Protein AF-0000000077501041 (afdb_homodimer)

Foldseek 3Di:
DDFPLRLCVVLVQAWAWDWAQDPVGIWIWTWHDDRFWIKIWIDRLPWIWMDIDGPVRVVVQCVVLVHDDSNVVSNQVVVQRVVNQWDWDDDDFWIKIWTDDDSNIRITIIGTDDPVVRVVVSVVVVVVVVVVVVVVVVVVVVVVVVVVVVCVVVVVPVCPVVPPPPPPPPVVCPVDPPDPPDPDPDDDPDPDDDDPPPDDDDDDDPDPDDD/DDFPLRLCVVLVQAWAWDWDQDPVGIWIWTWHDDRFWIKIWIDRLPWIWMDIDGPVRVVVQCVVLVHDDSNVVSNQVVVQRVVNQWDWDDDDFWIKIWTDDDSNIRITIIGTDDPVVRVVVSVVVVVVVVVVVVVVVVVVVVVVVVVVVVCVVPVVPVCPVPPPPPPPPPVVCPVDPPPPPPPDPDDDPPPDDPDDDDDDDDDDDDDDDDD

Nearest PDB structures (foldseek):
  3wtd-assembly1_B  TM=8.202E-01  e=2.779E-07  Homo sapiens
  3wtf-assembly1_B  TM=8.422E-01  e=5.400E-07  Homo sapiens
  8bhy-assembly1_M  TM=8.100E-01  e=9.392E-07  Homo sapiens
  2qm4-assembly1_A  TM=5.496E-01  e=2.904E-05  Homo sapiens
  8ezb-assembly1_I  TM=4.895E-01  e=4.137E-04  Homo sapiens

Secondary structure (DSSP, 8-state):
---HHHHHHHTT-SS-EEEEEETTEEEEEEEEE-SS-EEEEEE-SS-EEEEEE-HHHHHHHHHHTT-S-HHHHHHHHHHHHHTT-EEEEEETTEEEEEESSTTS-EEEEEEEPPHHHHHHHHHHHHHHHHHHHHHHHHHHHHHHHHHHHHHHH-GGGGGGSS-------------------------------------------------/---HHHHHHHTT-SS-EEEEEETTEEEEEEEEE-SS-EEEEEE-SS-EEEEEE-HHHHHHHHHHTT-S-HHHHHHHHHHHHHTT-EEEEEETTEEEEEESSTTS-EEEEEEEPPHHHHHHHHHHHHHHHHHHHHHHHHHHHHHHHHHHHHHHH-GGGGGGGS-------------------------------------------------

Solvent-accessible surface area (backbone atoms only — not comparable to full-atom values): 24973 Å² total; per-residue (Å²): 130,80,48,57,42,53,52,35,52,73,37,66,48,36,79,42,75,46,79,38,81,48,94,79,42,60,31,42,37,36,33,42,57,45,81,69,34,41,33,44,36,38,27,63,48,77,56,34,28,39,33,75,27,41,62,66,55,45,49,52,50,38,54,75,65,70,43,94,41,67,67,58,46,31,47,52,49,40,53,19,54,76,68,62,32,58,46,65,47,72,61,89,60,42,36,37,43,35,32,41,64,86,92,69,48,48,78,43,73,19,32,56,47,52,73,68,53,31,45,49,50,51,26,50,53,42,51,51,34,50,51,46,37,55,51,44,53,53,52,39,52,52,50,52,51,51,51,50,50,53,44,66,76,43,56,81,67,66,53,65,78,57,72,78,75,74,75,78,71,73,71,78,73,75,69,66,87,75,78,85,75,77,80,75,82,79,83,80,80,77,79,81,84,86,81,77,63,83,77,78,86,75,93,75,94,73,71,93,74,91,131,128,82,48,56,41,52,52,34,52,72,38,66,48,36,79,43,74,44,78,38,82,48,94,80,42,60,32,42,38,35,31,43,58,46,82,68,33,42,32,44,36,39,27,63,49,78,56,35,27,38,34,76,28,41,63,68,54,45,50,52,51,37,54,76,66,71,44,93,41,67,66,58,46,32,48,52,50,41,53,18,53,75,68,60,33,59,46,64,46,71,62,88,59,41,37,38,41,34,33,41,65,83,91,69,49,48,77,42,74,21,32,55,48,53,74,67,52,33,44,50,50,50,24,51,52,42,51,50,34,50,50,46,38,55,50,46,53,52,52,39,52,52,52,50,50,51,52,51,52,52,44,68,76,43,56,81,68,68,52,66,77,58,71,77,73,76,72,78,68,71,70,79,72,75,69,67,84,74,75,81,74,78,78,75,82,80,85,78,83,75,84,71,86,78,72,89,72,91,81,81,90,80,92,75,87,87,82,88,77,90,132

Sequence (422 aa):
MSSVSELVGDGRCAQLQQVVDCAAGRFVCFTRCTAAAWSISVTDGVDVWIWQAGQEELDAHRDVAELSSFEAYFSRFRTAFLAGEVSISGTGHRLQCTLGKGSSTLTYDLYEATASERKEDLKHILFRLADKVTELDLKLADSTNRLDTLRQNHPERQVGAKGGAGFDLDMQRNRGPAAKVRRKEGYSILNPESKRVKAPRGVHFDEEDSSMSSVSELVGDGRCAQLQQVVDCAAGRFVCFTRCTAAAWSISVTDGVDVWIWQAGQEELDAHRDVAELSSFEAYFSRFRTAFLAGEVSISGTGHRLQCTLGKGSSTLTYDLYEATASERKEDLKHILFRLADKVTELDLKLADSTNRLDTLRQNHPERQVGAKGGAGFDLDMQRNRGPAAKVRRKEGYSILNPESKRVKAPRGVHFDEEDSS

pLDDT: mean 78.64, std 27.87, range [22.81, 98.88]

Structure (mmCIF, N/CA/C/O backbone):
data_AF-0000000077501041-model_v1
#
loop_
_entity.id
_entity.type
_entity.pdbx_description
1 polymer 'Hypp3648 protein'
#
loop_
_atom_site.group_PDB
_atom_site.id
_atom_site.type_symbol
_atom_site.label_atom_id
_atom_site.label_alt_id
_atom_site.label_comp_id
_atom_site.label_asym_id
_atom_site.label_entity_id
_atom_site.label_seq_id
_atom_site.pdbx_PDB_ins_code
_atom_site.Cartn_x
_atom_site.Cartn_y
_atom_site.Cartn_z
_atom_site.occupancy
_atom_site.B_iso_or_equiv
_atom_site.auth_seq_id
_atom_site.auth_comp_id
_atom_site.auth_asym_id
_atom_site.auth_atom_id
_atom_site.pdbx_PDB_model_num
ATOM 1 N N . MET A 1 1 ? 34.875 5.801 8.008 1 64.19 1 MET A N 1
ATOM 2 C CA . MET A 1 1 ? 34.062 6.055 6.824 1 64.19 1 MET A CA 1
ATOM 3 C C . MET A 1 1 ? 32.625 5.598 7.051 1 64.19 1 MET A C 1
ATOM 5 O O . MET A 1 1 ? 32.375 4.551 7.652 1 64.19 1 MET A O 1
ATOM 9 N N . SER A 1 2 ? 31.781 6.48 6.891 1 82.75 2 SER A N 1
ATOM 10 C CA . SER A 1 2 ? 30.391 6.164 7.188 1 82.75 2 SER A CA 1
ATOM 11 C C . SER A 1 2 ? 29.875 5.016 6.32 1 82.75 2 SER A C 1
ATOM 13 O O . SER A 1 2 ? 30.219 4.926 5.137 1 82.75 2 SER A O 1
ATOM 15 N N . SER A 1 3 ? 29.281 4.039 6.934 1 90.5 3 SER A N 1
ATOM 16 C CA . SER A 1 3 ? 28.703 2.91 6.219 1 90.5 3 SER A CA 1
ATOM 17 C C . SER A 1 3 ? 27.609 3.373 5.262 1 90.5 3 SER A C 1
ATOM 19 O O . SER A 1 3 ? 27.094 4.492 5.383 1 90.5 3 SER A O 1
ATOM 21 N N . VAL A 1 4 ? 27.344 2.561 4.293 1 92.81 4 VAL A N 1
ATOM 22 C CA . VAL A 1 4 ? 26.297 2.869 3.326 1 92.81 4 VAL A CA 1
ATOM 23 C C . VAL A 1 4 ? 24.984 3.16 4.059 1 92.81 4 VAL A C 1
ATOM 25 O O . VAL A 1 4 ? 24.297 4.141 3.754 1 92.81 4 VAL A O 1
ATOM 28 N N . SER A 1 5 ? 24.688 2.328 5.066 1 94.06 5 SER A N 1
ATOM 29 C CA . SER A 1 5 ? 23.438 2.475 5.801 1 94.06 5 SER A CA 1
ATOM 30 C C . SER A 1 5 ? 23.391 3.811 6.539 1 94.06 5 SER A C 1
ATOM 32 O O . SER A 1 5 ? 22.328 4.434 6.625 1 94.06 5 SER A O 1
ATOM 34 N N . GLU A 1 6 ? 24.484 4.227 6.992 1 93.69 6 GLU A N 1
ATOM 35 C CA . GLU A 1 6 ? 24.547 5.504 7.699 1 93.69 6 GLU A CA 1
ATOM 36 C C . GLU A 1 6 ? 24.359 6.672 6.738 1 93.69 6 GLU A C 1
ATOM 38 O O . GLU A 1 6 ? 23.625 7.621 7.043 1 93.69 6 GLU A O 1
ATOM 43 N N . LEU A 1 7 ? 25.047 6.574 5.652 1 94.5 7 LEU A N 1
ATOM 44 C CA . LEU A 1 7 ? 24.938 7.625 4.641 1 94.5 7 LEU A CA 1
ATOM 45 C C . LEU A 1 7 ? 23.5 7.77 4.16 1 94.5 7 LEU A C 1
ATOM 47 O O . LEU A 1 7 ? 22.984 8.883 4.078 1 94.5 7 LEU A O 1
ATOM 51 N N . VAL A 1 8 ? 22.875 6.68 3.857 1 96.5 8 VAL A N 1
ATOM 52 C CA . VAL A 1 8 ? 21.516 6.648 3.34 1 96.5 8 VAL A CA 1
ATOM 53 C C . VAL A 1 8 ? 20.547 7.152 4.406 1 96.5 8 VAL A C 1
ATOM 55 O O . VAL A 1 8 ? 19.594 7.887 4.102 1 96.5 8 VAL A O 1
ATOM 58 N N . GLY A 1 9 ? 20.781 6.664 5.621 1 95.62 9 GLY A N 1
ATOM 59 C CA . GLY A 1 9 ? 19.984 7.117 6.746 1 95.62 9 GLY A CA 1
ATOM 60 C C . GLY A 1 9 ? 20.047 8.617 6.961 1 95.62 9 GLY A C 1
ATOM 61 O O . GLY A 1 9 ? 19.016 9.266 7.156 1 95.62 9 GLY A O 1
ATOM 62 N N . ASP A 1 10 ? 21.219 9.125 6.883 1 94.25 10 ASP A N 1
ATOM 63 C CA . ASP A 1 10 ? 21.422 10.562 7.043 1 94.25 10 ASP A CA 1
ATOM 64 C C . ASP A 1 10 ? 20.703 11.344 5.945 1 94.25 10 ASP A C 1
ATOM 66 O O . ASP A 1 10 ? 20.188 12.438 6.188 1 94.25 10 ASP A O 1
ATOM 70 N N . GLY A 1 11 ? 20.719 10.812 4.801 1 96.25 11 GLY A N 1
ATOM 71 C CA . GLY A 1 11 ? 20.062 11.453 3.674 1 96.25 11 GLY A CA 1
ATOM 72 C C . GLY A 1 11 ? 18.562 11.219 3.645 1 96.25 11 GLY A C 1
ATOM 73 O O . GLY A 1 11 ? 17.859 11.758 2.781 1 96.25 11 GLY A O 1
ATOM 74 N N . ARG A 1 12 ? 17.984 10.336 4.512 1 96.69 12 ARG A N 1
ATOM 75 C CA . ARG A 1 12 ? 16.578 9.992 4.613 1 96.69 12 ARG A CA 1
ATOM 76 C C . ARG A 1 12 ? 16.062 9.406 3.303 1 96.69 12 ARG A C 1
ATOM 78 O O . ARG A 1 12 ? 14.984 9.773 2.828 1 96.69 12 ARG A O 1
ATOM 85 N N . CYS A 1 13 ? 16.859 8.516 2.771 1 98 13 CYS A N 1
ATOM 86 C CA . CYS A 1 13 ? 16.516 7.926 1.481 1 98 13 CYS A CA 1
ATOM 87 C C . CYS A 1 13 ? 16.281 6.426 1.61 1 98 13 CYS A C 1
ATOM 89 O O . CYS A 1 13 ? 16.188 5.719 0.605 1 98 13 CYS A O 1
ATOM 91 N N . ALA A 1 14 ? 16.141 5.996 2.891 1 97.25 14 ALA A N 1
ATOM 92 C CA . ALA A 1 14 ? 16.094 4.559 3.137 1 97.25 14 ALA A CA 1
ATOM 93 C C . ALA A 1 14 ? 14.719 3.984 2.791 1 97.25 14 ALA A C 1
ATOM 95 O O . ALA A 1 14 ? 14.602 2.814 2.414 1 97.25 14 ALA A O 1
ATOM 96 N N . GLN A 1 15 ? 13.703 4.773 2.961 1 97 15 GLN A N 1
ATOM 97 C CA . GLN A 1 15 ? 12.344 4.273 2.799 1 97 15 GLN A CA 1
ATOM 98 C C . GLN A 1 15 ? 11.477 5.277 2.045 1 97 15 GLN A C 1
ATOM 100 O O . GLN A 1 15 ? 10.539 5.852 2.613 1 97 15 GLN A O 1
ATOM 105 N N . LEU A 1 16 ? 11.742 5.414 0.778 1 97.81 16 LEU A N 1
ATOM 106 C CA . LEU A 1 16 ? 10.953 6.281 -0.087 1 97.81 16 LEU A CA 1
ATOM 107 C C . LEU A 1 16 ? 10.117 5.465 -1.069 1 97.81 16 LEU A C 1
ATOM 109 O O . LEU A 1 16 ? 10.531 4.371 -1.474 1 97.81 16 LEU A O 1
ATOM 113 N N . GLN A 1 17 ? 8.961 5.98 -1.43 1 98.06 17 GLN A N 1
ATOM 114 C CA . GLN A 1 17 ? 8.156 5.336 -2.461 1 98.06 17 GLN A CA 1
ATOM 115 C C . GLN A 1 17 ? 7.289 6.348 -3.197 1 98.06 17 GLN A C 1
ATOM 117 O O . GLN A 1 17 ? 6.906 7.375 -2.631 1 98.06 17 GLN A O 1
ATOM 122 N N . GLN A 1 18 ? 7.031 6.066 -4.496 1 97.06 18 GLN A N 1
ATOM 123 C CA . GLN A 1 18 ? 6.188 6.914 -5.332 1 97.06 18 GLN A CA 1
ATOM 124 C C . GLN A 1 18 ? 5.555 6.117 -6.465 1 97.06 18 GLN A C 1
ATOM 126 O O . GLN A 1 18 ? 6.176 5.203 -7.008 1 97.06 18 GLN A O 1
ATOM 131 N N . VAL A 1 19 ? 4.359 6.484 -6.746 1 97.88 19 VAL A N 1
ATOM 132 C CA . VAL A 1 19 ? 3.742 5.961 -7.957 1 97.88 19 VAL A CA 1
ATOM 133 C C . VAL A 1 19 ? 4.18 6.793 -9.164 1 97.88 19 VAL A C 1
ATOM 135 O O . VAL A 1 19 ? 4.211 8.023 -9.094 1 97.88 19 VAL A O 1
ATOM 138 N N . VAL A 1 20 ? 4.562 6.117 -10.148 1 97.44 20 VAL A N 1
ATOM 139 C CA . VAL A 1 20 ? 5.031 6.785 -11.359 1 97.44 20 VAL A CA 1
ATOM 140 C C . VAL A 1 20 ? 4.191 6.34 -12.555 1 97.44 20 VAL A C 1
ATOM 142 O O . VAL A 1 20 ? 4.18 5.156 -12.906 1 97.44 20 VAL A O 1
ATOM 145 N N . ASP A 1 21 ? 3.469 7.227 -13.156 1 95.62 21 ASP A N 1
ATOM 146 C CA . ASP A 1 21 ? 2.754 6.98 -14.406 1 95.62 21 ASP A CA 1
ATOM 147 C C . ASP A 1 21 ? 3.539 7.504 -15.602 1 95.62 21 ASP A C 1
ATOM 149 O O . ASP A 1 21 ? 3.877 8.688 -15.664 1 95.62 21 ASP A O 1
ATOM 153 N N . CYS A 1 22 ? 3.92 6.68 -16.484 1 91.38 22 CYS A N 1
ATOM 154 C CA . CYS A 1 22 ? 4.684 7.082 -17.656 1 91.38 22 CYS A CA 1
ATOM 155 C C . CYS A 1 22 ? 4.215 6.324 -18.891 1 91.38 22 CYS A C 1
ATOM 157 O O . CYS A 1 22 ? 3.205 5.617 -18.844 1 91.38 22 CYS A O 1
ATOM 159 N N . ALA A 1 23 ? 4.848 6.566 -20.016 1 87.06 23 ALA A N 1
ATOM 160 C CA . ALA A 1 23 ? 4.445 5.953 -21.281 1 87.06 23 ALA A CA 1
ATOM 161 C C . ALA A 1 23 ? 4.578 4.434 -21.219 1 87.06 23 ALA A C 1
ATOM 163 O O . ALA A 1 23 ? 3.789 3.711 -21.828 1 87.06 23 ALA A O 1
ATOM 164 N N . ALA A 1 24 ? 5.477 4.02 -20.438 1 86.06 24 ALA A N 1
ATOM 165 C CA . ALA A 1 24 ? 5.762 2.59 -20.328 1 86.06 24 ALA A CA 1
ATOM 166 C C . ALA A 1 24 ? 4.738 1.894 -19.438 1 86.06 24 ALA A C 1
ATOM 168 O O . ALA A 1 24 ? 4.637 0.665 -19.438 1 86.06 24 ALA A O 1
ATOM 169 N N . GLY A 1 25 ? 4.023 2.623 -18.672 1 92.44 25 GLY A N 1
ATOM 170 C CA . GLY A 1 25 ? 3.027 2.057 -17.766 1 92.44 25 GLY A CA 1
ATOM 171 C C . GLY A 1 25 ? 3.045 2.676 -16.391 1 92.44 25 GLY A C 1
ATOM 172 O O . GLY A 1 25 ? 3.562 3.779 -16.203 1 92.44 25 GLY A O 1
ATOM 173 N N . ARG A 1 26 ? 2.379 2.041 -15.555 1 96.81 26 ARG A N 1
ATOM 174 C CA . ARG A 1 26 ? 2.303 2.486 -14.164 1 96.81 26 ARG A CA 1
ATOM 175 C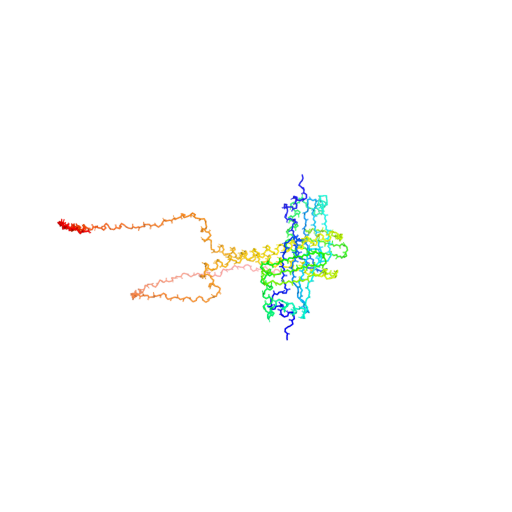 C . ARG A 1 26 ? 3.227 1.661 -13.273 1 96.81 26 ARG A C 1
ATOM 177 O O . ARG A 1 26 ? 3.221 0.43 -13.336 1 96.81 26 ARG A O 1
ATOM 184 N N . PHE A 1 27 ? 4.039 2.414 -12.445 1 98.19 27 PHE A N 1
ATOM 185 C CA . PHE A 1 27 ? 5.039 1.748 -11.617 1 98.19 27 PHE A CA 1
ATOM 186 C C . PHE A 1 27 ? 5.016 2.299 -10.203 1 98.19 27 PHE A C 1
ATOM 188 O O . PHE A 1 27 ? 4.559 3.42 -9.969 1 98.19 27 PHE A O 1
ATOM 195 N N . VAL A 1 28 ? 5.422 1.455 -9.312 1 98.62 28 VAL A N 1
ATOM 196 C CA . VAL A 1 28 ? 5.82 1.933 -7.992 1 98.62 28 VAL A CA 1
ATOM 197 C C . VAL A 1 28 ? 7.34 1.936 -7.879 1 98.62 28 VAL A C 1
ATOM 199 O O . VAL A 1 28 ? 7.988 0.914 -8.117 1 98.62 28 VAL A O 1
ATOM 202 N N . CYS A 1 29 ? 7.871 3.084 -7.637 1 98.81 29 CYS A N 1
ATOM 203 C CA . CYS A 1 29 ? 9.297 3.244 -7.379 1 98.81 29 CYS A CA 1
ATOM 204 C C . CYS A 1 29 ? 9.57 3.389 -5.883 1 98.81 29 CYS A C 1
ATOM 206 O O . CYS A 1 29 ? 8.922 4.195 -5.207 1 98.81 29 CYS A O 1
ATOM 208 N N . PHE A 1 30 ? 10.555 2.529 -5.383 1 98.75 30 PHE A N 1
ATOM 209 C CA . PHE A 1 30 ? 10.773 2.623 -3.943 1 98.75 30 PHE A CA 1
ATOM 210 C C . PHE A 1 30 ? 12.219 2.271 -3.592 1 98.75 30 PHE A C 1
ATOM 212 O O . PHE A 1 30 ? 12.914 1.626 -4.379 1 98.75 30 PHE A O 1
ATOM 219 N N . THR A 1 31 ? 12.703 2.789 -2.443 1 98.75 31 THR A N 1
ATOM 220 C CA . THR A 1 31 ? 14.062 2.529 -1.979 1 98.75 31 THR A CA 1
ATOM 221 C C . THR A 1 31 ? 14.047 1.589 -0.776 1 98.75 31 THR A C 1
ATOM 223 O O . THR A 1 31 ? 13.055 1.507 -0.055 1 98.75 31 THR A O 1
ATOM 226 N N . ARG A 1 32 ? 15.062 0.887 -0.652 1 97.56 32 ARG A N 1
ATOM 227 C CA . ARG A 1 32 ? 15.305 0 0.481 1 97.56 32 ARG A CA 1
ATOM 228 C C . ARG A 1 32 ? 16.766 0.042 0.9 1 97.56 32 ARG A C 1
ATOM 230 O O . ARG A 1 32 ? 17.656 0.143 0.054 1 97.56 32 ARG A O 1
ATOM 237 N N . CYS A 1 33 ? 16.984 0.017 2.17 1 97.12 33 CYS A N 1
ATOM 238 C CA . CYS A 1 33 ? 18.344 0.06 2.68 1 97.12 33 CYS A CA 1
ATOM 239 C C . CYS A 1 33 ? 18.594 -1.056 3.691 1 97.12 33 CYS A C 1
ATOM 241 O O . CYS A 1 33 ? 17.844 -1.18 4.672 1 97.12 33 CYS A O 1
ATOM 243 N N . THR A 1 34 ? 19.5 -1.939 3.318 1 93.25 34 THR A N 1
ATOM 244 C CA . THR A 1 34 ? 19.984 -2.934 4.266 1 93.25 34 THR A CA 1
ATOM 245 C C . THR A 1 34 ? 21.312 -2.49 4.871 1 93.25 34 THR A C 1
ATOM 247 O O . THR A 1 34 ? 21.812 -1.396 4.578 1 93.25 34 THR A O 1
ATOM 250 N N . ALA A 1 35 ? 21.859 -3.268 5.707 1 90.38 35 ALA A N 1
ATOM 251 C CA . ALA A 1 35 ? 23.156 -2.934 6.324 1 90.38 35 ALA A CA 1
ATOM 252 C C . ALA A 1 35 ? 24.25 -2.836 5.273 1 90.38 35 ALA A C 1
ATOM 254 O O . ALA A 1 35 ? 25.188 -2.045 5.418 1 90.38 35 ALA A O 1
ATOM 255 N N . ALA A 1 36 ? 24.078 -3.57 4.18 1 90.31 36 ALA A N 1
ATOM 256 C CA . ALA A 1 36 ? 25.188 -3.709 3.25 1 90.31 36 ALA A CA 1
ATOM 257 C C . ALA A 1 36 ? 24.938 -2.926 1.965 1 90.31 36 ALA A C 1
ATOM 259 O O . ALA A 1 36 ? 25.875 -2.645 1.208 1 90.31 36 ALA A O 1
ATOM 260 N N . ALA A 1 37 ? 23.656 -2.611 1.771 1 95.81 37 ALA A N 1
ATOM 261 C CA . ALA A 1 37 ? 23.406 -2.072 0.437 1 95.81 37 ALA A CA 1
ATOM 262 C C . ALA A 1 37 ? 22.172 -1.183 0.426 1 95.81 37 ALA A C 1
ATOM 264 O O . ALA A 1 37 ? 21.297 -1.309 1.291 1 95.81 37 ALA A O 1
ATOM 265 N N . TRP A 1 38 ? 22.188 -0.231 -0.495 1 97.94 38 TRP A N 1
ATOM 266 C CA . TRP A 1 38 ? 21.031 0.598 -0.84 1 97.94 38 TRP A CA 1
ATOM 267 C C . TRP A 1 38 ? 20.469 0.21 -2.205 1 97.94 38 TRP A C 1
ATOM 269 O O . TRP A 1 38 ? 21.219 -0.105 -3.127 1 97.94 38 TRP A O 1
ATOM 279 N N . SER A 1 39 ? 19.156 0.165 -2.279 1 98.44 39 SER A N 1
ATOM 280 C CA . SER A 1 39 ? 18.594 -0.236 -3.566 1 98.44 39 SER A CA 1
ATOM 281 C C . SER A 1 39 ? 17.422 0.661 -3.965 1 98.44 39 SER A C 1
ATOM 283 O O . SER A 1 39 ? 16.75 1.23 -3.104 1 98.44 39 SER A O 1
ATOM 285 N N . ILE A 1 40 ? 17.312 0.8 -5.25 1 98.69 40 ILE A N 1
ATOM 286 C CA . ILE A 1 40 ? 16.156 1.396 -5.902 1 98.69 40 ILE A CA 1
ATOM 287 C C . ILE A 1 40 ? 15.414 0.331 -6.715 1 98.69 40 ILE A C 1
ATOM 289 O O . ILE A 1 40 ? 16.016 -0.335 -7.562 1 98.69 40 ILE A O 1
ATOM 293 N N . SER A 1 41 ? 14.164 0.221 -6.375 1 98.81 41 SER A N 1
ATOM 294 C CA . SER A 1 41 ? 13.367 -0.787 -7.062 1 98.81 41 SER A CA 1
ATOM 295 C C . SER A 1 41 ? 12.164 -0.158 -7.766 1 98.81 41 SER A C 1
ATOM 297 O O . SER A 1 41 ? 11.594 0.817 -7.277 1 98.81 41 SER A O 1
ATOM 299 N N . VAL A 1 42 ? 11.852 -0.737 -8.898 1 98.62 42 VAL A N 1
ATOM 300 C CA . VAL A 1 42 ? 10.672 -0.365 -9.672 1 98.62 42 VAL A CA 1
ATOM 301 C C . VAL A 1 42 ? 9.844 -1.608 -9.969 1 98.62 42 VAL A C 1
ATOM 303 O O . VAL A 1 42 ? 10.383 -2.643 -10.375 1 98.62 42 VAL A O 1
ATOM 306 N N . THR A 1 43 ? 8.531 -1.501 -9.719 1 98.5 43 THR A N 1
ATOM 307 C CA . THR A 1 43 ? 7.668 -2.646 -9.992 1 98.5 43 THR A CA 1
ATOM 308 C C . THR A 1 43 ? 6.391 -2.207 -10.703 1 98.5 43 THR A C 1
ATOM 310 O O . THR A 1 43 ? 5.836 -1.15 -10.398 1 98.5 43 THR A O 1
ATOM 313 N N . ASP A 1 44 ? 5.977 -3.01 -11.617 1 96.69 44 ASP A N 1
ATOM 314 C CA . ASP A 1 44 ? 4.688 -2.795 -12.266 1 96.69 44 ASP A CA 1
ATOM 315 C C . ASP A 1 44 ? 3.598 -3.646 -11.617 1 96.69 44 ASP A C 1
ATOM 317 O O . ASP A 1 44 ? 2.508 -3.797 -12.164 1 96.69 44 ASP A O 1
ATOM 321 N N . GLY A 1 45 ? 3.934 -4.219 -10.5 1 96.25 45 GLY A N 1
ATOM 322 C CA . GLY A 1 45 ? 3.004 -5.086 -9.797 1 96.25 45 GLY A CA 1
ATOM 323 C C . GLY A 1 45 ? 3.189 -6.555 -10.125 1 96.25 45 GLY A C 1
ATOM 324 O O . GLY A 1 45 ? 2.635 -7.422 -9.445 1 96.25 45 GLY A O 1
ATOM 325 N N . VAL A 1 46 ? 3.957 -6.848 -11.117 1 94.81 46 VAL A N 1
ATOM 326 C CA . VAL A 1 46 ? 4.227 -8.211 -11.547 1 94.81 46 VAL A CA 1
ATOM 327 C C . VAL A 1 46 ? 5.73 -8.484 -11.516 1 94.81 46 VAL A C 1
ATOM 329 O O . VAL A 1 46 ? 6.184 -9.414 -10.844 1 94.81 46 VAL A O 1
ATOM 332 N N . ASP A 1 47 ? 6.445 -7.699 -12.172 1 96.44 47 ASP A N 1
ATOM 333 C CA . ASP A 1 47 ? 7.902 -7.812 -12.211 1 96.44 47 ASP A CA 1
ATOM 334 C C . ASP A 1 47 ? 8.562 -6.703 -11.391 1 96.44 47 ASP A C 1
ATOM 336 O O . ASP A 1 47 ? 7.91 -5.719 -11.039 1 96.44 47 ASP A O 1
ATOM 340 N N . VAL A 1 48 ? 9.828 -6.945 -11.047 1 98.25 48 VAL A N 1
ATOM 341 C CA . VAL A 1 48 ? 10.609 -5.973 -10.289 1 98.25 48 VAL A CA 1
ATOM 342 C C . VAL A 1 48 ? 11.961 -5.754 -10.969 1 98.25 48 VAL A C 1
ATOM 344 O O . VAL A 1 48 ? 12.594 -6.707 -11.422 1 98.25 48 VAL A O 1
ATOM 347 N N . TRP A 1 49 ? 12.312 -4.488 -11.117 1 98.69 49 TRP A N 1
ATOM 348 C CA . TRP A 1 49 ? 13.648 -4.098 -11.555 1 98.69 49 TRP A CA 1
ATOM 349 C C . TRP A 1 49 ? 14.406 -3.398 -10.43 1 98.69 49 TRP A C 1
ATOM 351 O O . TRP A 1 49 ? 13.82 -2.609 -9.68 1 98.69 49 TRP A O 1
ATOM 361 N N . ILE A 1 50 ? 15.734 -3.742 -10.359 1 98.75 50 ILE A N 1
ATOM 362 C CA . ILE A 1 50 ? 16.453 -3.252 -9.18 1 98.75 50 ILE A CA 1
ATOM 363 C C . ILE A 1 50 ? 17.812 -2.689 -9.594 1 98.75 50 ILE A C 1
ATOM 365 O O . ILE A 1 50 ? 18.484 -3.258 -10.453 1 98.75 50 ILE A O 1
ATOM 369 N N . TRP A 1 51 ? 18.141 -1.564 -9.078 1 98.5 51 TRP A N 1
ATOM 370 C CA . TRP A 1 51 ? 19.516 -1.09 -8.953 1 98.5 51 TRP A CA 1
ATOM 371 C C . TRP A 1 51 ? 20 -1.191 -7.516 1 98.5 51 TRP A C 1
ATOM 373 O O . TRP A 1 51 ? 19.359 -0.675 -6.598 1 98.5 51 TRP A O 1
ATOM 383 N N . GLN A 1 52 ? 21.047 -1.945 -7.309 1 97.62 52 GLN A N 1
ATOM 384 C CA . GLN A 1 52 ? 21.578 -2.129 -5.965 1 97.62 52 GLN A CA 1
ATOM 385 C C . GLN A 1 52 ? 23.031 -1.667 -5.875 1 97.62 52 GLN A C 1
ATOM 387 O O . GLN A 1 52 ? 23.828 -1.926 -6.781 1 97.62 52 GLN A O 1
ATOM 392 N N . ALA A 1 53 ? 23.375 -0.98 -4.742 1 97.31 53 ALA A N 1
ATOM 393 C CA . ALA A 1 53 ? 24.703 -0.415 -4.625 1 97.31 53 ALA A CA 1
ATOM 394 C C . ALA A 1 53 ? 25.266 -0.605 -3.217 1 97.31 53 ALA A C 1
ATOM 396 O O . ALA A 1 53 ? 24.625 -0.242 -2.232 1 97.31 53 ALA A O 1
ATOM 397 N N . GLY A 1 54 ? 26.391 -1.244 -3.189 1 96.38 54 GLY A N 1
ATOM 398 C CA . GLY A 1 54 ? 27.234 -1.073 -2.016 1 96.38 54 GLY A CA 1
ATOM 399 C C . GLY A 1 54 ? 28.047 0.203 -2.051 1 96.38 54 GLY A C 1
ATOM 400 O O . GLY A 1 54 ? 27.719 1.139 -2.783 1 96.38 54 GLY A O 1
ATOM 401 N N . GLN A 1 55 ? 29.094 0.287 -1.229 1 94.44 55 GLN A N 1
ATOM 402 C CA . GLN A 1 55 ? 29.891 1.502 -1.109 1 94.44 55 GLN A CA 1
ATOM 403 C C . GLN A 1 55 ? 30.578 1.84 -2.43 1 94.44 55 GLN A C 1
ATOM 405 O O . GLN A 1 55 ? 30.562 2.992 -2.867 1 94.44 55 GLN A O 1
ATOM 410 N N . GLU A 1 56 ? 31.141 0.848 -3.031 1 95.25 56 GLU A N 1
ATOM 411 C CA . GLU A 1 56 ? 31.891 1.071 -4.258 1 95.25 56 GLU A CA 1
ATOM 412 C C . GLU A 1 56 ? 31 1.592 -5.375 1 95.25 56 GLU A C 1
ATOM 414 O O . GLU A 1 56 ? 31.359 2.543 -6.074 1 95.25 56 GLU A O 1
ATOM 419 N N . GLU A 1 57 ? 29.844 0.883 -5.555 1 95.75 57 GLU A N 1
ATOM 420 C CA . GLU A 1 57 ? 28.891 1.288 -6.59 1 95.75 57 GLU A CA 1
ATOM 421 C C . GLU A 1 57 ? 28.359 2.693 -6.324 1 95.75 57 GLU A C 1
ATOM 423 O O . GLU A 1 57 ? 28.141 3.469 -7.262 1 95.75 57 GLU A O 1
ATOM 428 N N . LEU A 1 58 ? 28.172 3.039 -5.117 1 95.94 58 LEU A N 1
ATOM 429 C CA . LEU A 1 58 ? 27.656 4.352 -4.734 1 95.94 58 LEU A CA 1
ATOM 430 C C . LEU A 1 58 ? 28.703 5.438 -5.004 1 95.94 58 LEU A C 1
ATOM 432 O O . LEU A 1 58 ? 28.359 6.508 -5.512 1 95.94 58 LEU A O 1
ATOM 436 N N . ASP A 1 59 ? 29.906 5.125 -4.66 1 96.12 59 ASP A N 1
ATOM 437 C CA . ASP A 1 59 ? 31 6.051 -4.949 1 96.12 59 ASP A CA 1
ATOM 438 C C . ASP A 1 59 ? 31.094 6.336 -6.445 1 96.12 59 ASP A C 1
ATOM 440 O O . ASP A 1 59 ? 31.219 7.492 -6.855 1 96.12 59 ASP A O 1
ATOM 444 N N . ALA A 1 60 ? 31.047 5.281 -7.148 1 96.75 60 ALA A N 1
ATOM 445 C CA . ALA A 1 60 ? 31.156 5.41 -8.602 1 96.75 60 ALA A CA 1
ATOM 446 C C . ALA A 1 60 ? 30.016 6.246 -9.164 1 96.75 60 ALA A C 1
ATOM 448 O O . ALA A 1 60 ? 30.234 7.098 -10.031 1 96.75 60 ALA A O 1
ATOM 449 N N . HIS A 1 61 ? 28.828 5.988 -8.672 1 97.06 61 HIS A N 1
ATOM 450 C CA . HIS A 1 61 ? 27.672 6.723 -9.188 1 97.06 61 HIS A CA 1
ATOM 451 C C . HIS A 1 61 ? 27.75 8.195 -8.789 1 97.06 61 HIS A C 1
ATOM 453 O O . HIS A 1 61 ? 27.406 9.07 -9.594 1 97.06 61 HIS A O 1
ATOM 459 N N . ARG A 1 62 ? 28.125 8.461 -7.598 1 96.38 62 ARG A N 1
ATOM 460 C CA . ARG A 1 62 ? 28.297 9.836 -7.141 1 96.38 62 ARG A CA 1
ATOM 461 C C . ARG A 1 62 ? 29.312 10.57 -8.016 1 96.38 62 ARG A C 1
ATOM 463 O O . ARG A 1 62 ? 29.078 11.727 -8.391 1 96.38 62 ARG A O 1
ATOM 470 N N . ASP A 1 63 ? 30.406 9.891 -8.359 1 96.12 63 ASP A N 1
ATOM 471 C CA . ASP A 1 63 ? 31.453 10.484 -9.188 1 96.12 63 ASP A CA 1
ATOM 472 C C . ASP A 1 63 ? 30.938 10.812 -10.586 1 96.12 63 ASP A C 1
ATOM 474 O O . ASP A 1 63 ? 31.219 11.875 -11.125 1 96.12 63 ASP A O 1
ATOM 478 N N . VAL A 1 64 ? 30.203 9.914 -11.164 1 94.81 64 VAL A N 1
ATOM 479 C CA . VAL A 1 64 ? 29.641 10.109 -12.492 1 94.81 64 VAL A CA 1
ATOM 480 C C . VAL A 1 64 ? 28.688 11.312 -12.484 1 94.81 64 VAL A C 1
ATOM 482 O O . VAL A 1 64 ? 28.625 12.062 -13.461 1 94.81 64 VAL A O 1
ATOM 485 N N . ALA A 1 65 ? 27.969 11.469 -11.391 1 94.25 65 ALA A N 1
ATOM 486 C CA . ALA A 1 65 ? 27.016 12.578 -11.25 1 94.25 65 ALA A CA 1
ATOM 487 C C . ALA A 1 65 ? 27.75 13.875 -10.906 1 94.25 65 ALA A C 1
ATOM 489 O O . ALA A 1 65 ? 27.125 14.93 -10.812 1 94.25 65 ALA A O 1
ATOM 490 N N . GLU A 1 66 ? 29.047 13.852 -10.633 1 94 66 GLU A N 1
ATOM 491 C CA . GLU A 1 66 ? 29.906 15 -10.359 1 94 66 GLU A CA 1
ATOM 492 C C . GLU A 1 66 ? 29.469 15.719 -9.086 1 94 66 GLU A C 1
ATOM 494 O O . GLU A 1 66 ? 29.391 16.953 -9.055 1 94 66 GLU A O 1
ATOM 499 N N . LEU A 1 67 ? 29.141 14.852 -8.109 1 94.69 67 LEU A N 1
ATOM 500 C CA . LEU A 1 67 ? 28.797 15.414 -6.809 1 94.69 67 LEU A CA 1
ATOM 501 C C . LEU A 1 67 ? 29.938 15.18 -5.809 1 94.69 67 LEU A C 1
ATOM 503 O O . LEU A 1 67 ? 30.516 14.094 -5.77 1 94.69 67 LEU A O 1
ATOM 507 N N . SER A 1 68 ? 30.172 16.188 -5.008 1 93.25 68 SER A N 1
ATOM 508 C CA . SER A 1 68 ? 31.375 16.188 -4.18 1 93.25 68 SER A CA 1
ATOM 509 C C . SER A 1 68 ? 31.141 15.445 -2.865 1 93.25 68 SER A C 1
ATOM 511 O O . SER A 1 68 ? 32.094 15.031 -2.197 1 93.25 68 SER A O 1
ATOM 513 N N . SER A 1 69 ? 29.922 15.359 -2.461 1 95.94 69 SER A N 1
ATOM 514 C CA . SER A 1 69 ? 29.625 14.727 -1.178 1 95.94 69 SER A CA 1
ATOM 515 C C . SER A 1 69 ? 28.375 13.859 -1.266 1 95.94 69 SER A C 1
ATOM 517 O O . SER A 1 69 ? 27.531 14.062 -2.145 1 95.94 69 SER A O 1
ATOM 519 N N . PHE A 1 70 ? 28.328 12.961 -0.436 1 95.94 70 PHE A N 1
ATOM 520 C CA . PHE A 1 70 ? 27.125 12.133 -0.361 1 95.94 70 PHE A CA 1
ATOM 521 C C . PHE A 1 70 ? 25.953 12.938 0.167 1 95.94 70 PHE A C 1
ATOM 523 O O . PHE A 1 70 ? 24.797 12.656 -0.178 1 95.94 70 PHE A O 1
ATOM 530 N N . GLU A 1 71 ? 26.219 13.852 0.984 1 96 71 GLU A N 1
ATOM 531 C CA . GLU A 1 71 ? 25.156 14.758 1.436 1 96 71 GLU A CA 1
ATOM 532 C C . GLU A 1 71 ? 24.469 15.438 0.255 1 96 71 GLU A C 1
ATOM 534 O O . GLU A 1 71 ? 23.234 15.469 0.184 1 96 71 GLU A O 1
ATOM 539 N N . ALA A 1 72 ? 25.312 15.922 -0.597 1 95.88 72 ALA A N 1
ATOM 540 C CA . ALA A 1 72 ? 24.766 16.547 -1.799 1 95.88 72 ALA A CA 1
ATOM 541 C C . ALA A 1 72 ? 24.031 15.531 -2.67 1 95.88 72 ALA A C 1
ATOM 543 O O . ALA A 1 72 ? 22.984 15.828 -3.236 1 95.88 72 ALA A O 1
ATOM 544 N N . TYR A 1 73 ? 24.578 14.383 -2.754 1 97.12 73 TYR A N 1
ATOM 545 C CA . TYR A 1 73 ? 24 13.312 -3.562 1 97.12 73 TYR A CA 1
ATOM 546 C C . TYR A 1 73 ? 22.609 12.938 -3.068 1 97.12 73 TYR A C 1
ATOM 548 O O . TYR A 1 73 ? 21.641 12.969 -3.836 1 97.12 73 TYR A O 1
ATOM 556 N N . PHE A 1 74 ? 22.453 12.656 -1.819 1 97.81 74 PHE A N 1
ATOM 557 C CA . PHE A 1 74 ? 21.188 12.188 -1.26 1 97.81 74 PHE A CA 1
ATOM 558 C C . PHE A 1 74 ? 20.188 13.344 -1.122 1 97.81 74 PHE A C 1
ATOM 560 O O . PHE A 1 74 ? 18.984 13.141 -1.234 1 97.81 74 PHE A O 1
ATOM 567 N N . SER A 1 75 ? 20.719 14.516 -0.917 1 96.88 75 SER A N 1
ATOM 568 C CA . SER A 1 75 ? 19.828 15.672 -0.928 1 96.88 75 SER A CA 1
ATOM 569 C C . SER A 1 75 ? 19.172 15.844 -2.291 1 96.88 75 SER A C 1
ATOM 571 O O . SER A 1 75 ? 17.969 16.078 -2.375 1 96.88 75 SER A O 1
ATOM 573 N N . ARG A 1 76 ? 19.969 15.719 -3.309 1 96.75 76 ARG A N 1
ATOM 574 C CA . ARG A 1 76 ? 19.438 15.82 -4.664 1 96.75 76 ARG A CA 1
ATOM 575 C C . ARG A 1 76 ? 18.453 14.688 -4.953 1 96.75 76 ARG A C 1
ATOM 577 O O . ARG A 1 76 ? 17.391 14.914 -5.523 1 96.75 76 ARG A O 1
ATOM 584 N N . PHE A 1 77 ? 18.828 13.539 -4.574 1 97.88 77 PHE A N 1
ATOM 585 C CA . PHE A 1 77 ? 17.984 12.367 -4.762 1 97.88 77 PHE A CA 1
ATOM 586 C C . PHE A 1 77 ? 16.641 12.555 -4.082 1 97.88 77 PHE A C 1
ATOM 588 O O . PHE A 1 77 ? 15.594 12.414 -4.723 1 97.88 77 PHE A O 1
ATOM 595 N N . ARG A 1 78 ? 16.672 12.875 -2.865 1 98.06 78 ARG A N 1
ATOM 596 C CA . ARG A 1 78 ? 15.469 12.977 -2.045 1 98.06 78 ARG A CA 1
ATOM 597 C C . ARG A 1 78 ? 14.555 14.094 -2.547 1 98.06 78 ARG A C 1
ATOM 599 O O . ARG A 1 78 ? 13.344 13.914 -2.643 1 98.06 78 ARG A O 1
ATOM 606 N N . THR A 1 79 ? 15.125 15.195 -2.844 1 96.69 79 THR A N 1
ATOM 607 C CA . THR A 1 79 ? 14.344 16.344 -3.316 1 96.69 79 THR A CA 1
ATOM 608 C C . THR A 1 79 ? 13.625 16 -4.617 1 96.69 79 THR A C 1
ATOM 610 O O . THR A 1 79 ? 12.422 16.234 -4.746 1 96.69 79 THR A O 1
ATOM 613 N N . ALA A 1 80 ? 14.32 15.422 -5.504 1 97.38 80 ALA A N 1
ATOM 614 C CA . ALA A 1 80 ? 13.719 15.047 -6.785 1 97.38 80 ALA A CA 1
ATOM 615 C C . ALA A 1 80 ? 12.656 13.969 -6.598 1 97.38 80 ALA A C 1
ATOM 617 O O . ALA A 1 80 ? 11.586 14.031 -7.203 1 97.38 80 ALA A O 1
ATOM 618 N N . PHE A 1 81 ? 12.961 13.039 -5.746 1 97.69 81 PHE A N 1
ATOM 619 C CA . PHE A 1 81 ? 12.062 11.914 -5.5 1 97.69 81 PHE A CA 1
ATOM 620 C C . PHE A 1 81 ? 10.75 12.398 -4.902 1 97.69 81 PHE A C 1
ATOM 622 O O . PHE A 1 81 ? 9.672 12.039 -5.387 1 97.69 81 PHE A O 1
ATOM 629 N N . LEU A 1 82 ? 10.867 13.227 -3.922 1 95 82 LEU A N 1
ATOM 630 C CA . LEU A 1 82 ? 9.68 13.703 -3.207 1 95 82 LEU A CA 1
ATOM 631 C C . LEU A 1 82 ? 8.891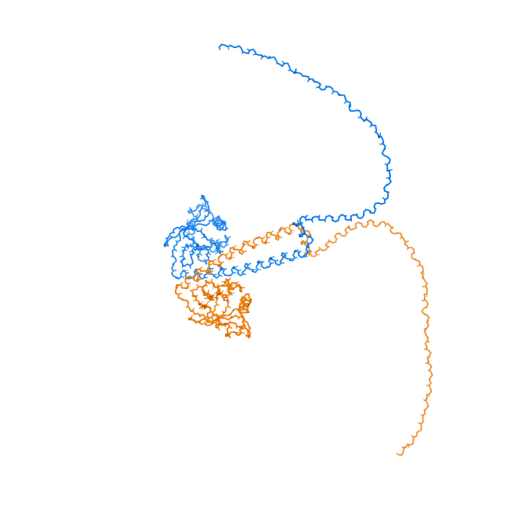 14.688 -4.062 1 95 82 LEU A C 1
ATOM 633 O O . LEU A 1 82 ? 7.676 14.812 -3.9 1 95 82 LEU A O 1
ATOM 637 N N . ALA A 1 83 ? 9.609 15.289 -4.988 1 94.81 83 ALA A N 1
ATOM 638 C CA . ALA A 1 83 ? 8.945 16.25 -5.879 1 94.81 83 ALA A CA 1
ATOM 639 C C . ALA A 1 83 ? 8.219 15.523 -7.004 1 94.81 83 ALA A C 1
ATOM 641 O O . ALA A 1 83 ? 7.512 16.156 -7.801 1 94.81 83 ALA A O 1
ATOM 642 N N . GLY A 1 84 ? 8.406 14.25 -7.066 1 94.75 84 GLY A N 1
ATOM 643 C CA . GLY A 1 84 ? 7.754 13.477 -8.109 1 94.75 84 GLY A CA 1
ATOM 644 C C . GLY A 1 84 ? 8.445 13.586 -9.453 1 94.75 84 GLY A C 1
ATOM 645 O O . GLY A 1 84 ? 7.84 13.32 -10.492 1 94.75 84 GLY A O 1
ATOM 646 N N . GLU A 1 85 ? 9.656 14.062 -9.375 1 96.56 85 GLU A N 1
ATOM 647 C CA . GLU A 1 85 ? 10.445 14.164 -10.602 1 96.56 85 GLU A CA 1
ATOM 648 C C . GLU A 1 85 ? 11.141 12.844 -10.914 1 96.56 85 GLU A C 1
ATOM 650 O O . GLU A 1 85 ? 12.375 12.781 -10.977 1 96.56 85 GLU A O 1
ATOM 655 N N . VAL A 1 86 ? 10.438 11.82 -11.055 1 97.12 86 VAL A N 1
ATOM 656 C CA . VAL A 1 86 ? 10.906 10.469 -11.344 1 97.12 86 VAL A CA 1
ATOM 657 C C . VAL A 1 86 ? 10.375 10.023 -12.711 1 97.12 86 VAL A C 1
ATOM 659 O O . VAL A 1 86 ? 9.18 10.148 -12.992 1 97.12 86 VAL A O 1
ATOM 662 N N . SER A 1 87 ? 11.234 9.57 -13.508 1 96.25 87 SER A N 1
ATOM 663 C CA . SER A 1 87 ? 10.836 9.039 -14.805 1 96.25 87 SER A CA 1
ATOM 664 C C . SER A 1 87 ? 11.422 7.648 -15.039 1 96.25 87 SER A C 1
ATOM 666 O O . SER A 1 87 ? 12.555 7.371 -14.633 1 96.25 87 SER A O 1
ATOM 668 N N . ILE A 1 88 ? 10.641 6.82 -15.656 1 97.31 88 ILE A N 1
ATOM 669 C CA . ILE A 1 88 ? 11.055 5.457 -15.961 1 97.31 88 ILE A CA 1
ATOM 670 C C . ILE A 1 88 ? 10.984 5.223 -17.469 1 97.31 88 ILE A C 1
ATOM 672 O O . ILE A 1 88 ? 9.992 5.582 -18.109 1 97.31 88 ILE A O 1
ATOM 676 N N . SER A 1 89 ? 12.031 4.707 -18.016 1 96.19 89 SER A N 1
ATOM 677 C CA . SER A 1 89 ? 12.086 4.375 -19.438 1 96.19 89 SER A CA 1
ATOM 678 C C . SER A 1 89 ? 12.742 3.018 -19.656 1 96.19 89 SER A C 1
ATOM 680 O O . SER A 1 89 ? 13.398 2.482 -18.766 1 96.19 89 SER A O 1
ATOM 682 N N . GLY A 1 90 ? 12.461 2.461 -20.859 1 93.94 90 GLY A N 1
ATOM 683 C CA . GLY A 1 90 ? 13.023 1.162 -21.188 1 93.94 90 GLY A CA 1
ATOM 684 C C . GLY A 1 90 ? 11.992 0.052 -21.203 1 93.94 90 GLY A C 1
ATOM 685 O O . GLY A 1 90 ? 10.797 0.302 -21 1 93.94 90 GLY A O 1
ATOM 686 N N . THR A 1 91 ? 12.469 -1.197 -21.594 1 87.81 91 THR A N 1
ATOM 687 C CA . THR A 1 91 ? 11.578 -2.35 -21.656 1 87.81 91 THR A CA 1
ATOM 688 C C . THR A 1 91 ? 12.352 -3.645 -21.422 1 87.81 91 THR A C 1
ATOM 690 O O . THR A 1 91 ? 13.578 -3.658 -21.469 1 87.81 91 THR A O 1
ATOM 693 N N . GLY A 1 92 ? 11.57 -4.602 -21.094 1 92.5 92 GLY A N 1
ATOM 694 C CA . GLY A 1 92 ? 12.156 -5.922 -20.969 1 92.5 92 GLY A CA 1
ATOM 695 C C . GLY A 1 92 ? 12.969 -6.082 -19.688 1 92.5 92 GLY A C 1
ATOM 696 O O . GLY A 1 92 ? 12.484 -5.785 -18.594 1 92.5 92 GLY A O 1
ATOM 697 N N . HIS A 1 93 ? 14.211 -6.48 -19.844 1 95.75 93 HIS A N 1
ATOM 698 C CA . HIS A 1 93 ? 15 -6.871 -18.688 1 95.75 93 HIS A CA 1
ATOM 699 C C . HIS A 1 93 ? 15.719 -5.672 -18.078 1 95.75 93 HIS A C 1
ATOM 701 O O . HIS A 1 93 ? 16.234 -5.75 -16.969 1 95.75 93 HIS A O 1
ATOM 707 N N . ARG A 1 94 ? 15.758 -4.57 -18.797 1 96.81 94 ARG A N 1
ATOM 708 C CA . ARG A 1 94 ? 16.469 -3.396 -18.297 1 96.81 94 ARG A CA 1
ATOM 709 C C . ARG A 1 94 ? 15.586 -2.152 -18.359 1 96.81 94 ARG A C 1
ATOM 711 O O . ARG A 1 94 ? 15 -1.857 -19.406 1 96.81 94 ARG A O 1
ATOM 718 N N . LEU A 1 95 ? 15.477 -1.436 -17.188 1 97.5 95 LEU A N 1
ATOM 719 C CA . LEU A 1 95 ? 14.812 -0.14 -17.125 1 97.5 95 LEU A CA 1
ATOM 720 C C . LEU A 1 95 ? 15.773 0.942 -16.641 1 97.5 95 LEU A C 1
ATOM 722 O O . LEU A 1 95 ? 16.766 0.643 -15.984 1 97.5 95 LEU A O 1
ATOM 726 N N . GLN A 1 96 ? 15.492 2.117 -17.078 1 97.56 96 GLN A N 1
ATOM 727 C CA . GLN A 1 96 ? 16.234 3.271 -16.594 1 97.56 96 GLN A CA 1
ATOM 728 C C . GLN A 1 96 ? 15.344 4.184 -15.75 1 97.56 96 GLN A C 1
ATOM 730 O O . GLN A 1 96 ? 14.234 4.523 -16.172 1 97.56 96 GLN A O 1
ATOM 735 N N . CYS A 1 97 ? 15.812 4.465 -14.562 1 97.88 97 CYS A N 1
ATOM 736 C CA . CYS A 1 97 ? 15.133 5.402 -13.672 1 97.88 97 CYS A CA 1
ATOM 737 C C . CYS A 1 97 ? 15.898 6.715 -13.578 1 97.88 97 CYS A C 1
ATOM 739 O O . CYS A 1 97 ? 17.094 6.727 -13.25 1 97.88 97 CYS A O 1
ATOM 741 N N . THR A 1 98 ? 15.219 7.805 -13.883 1 97.38 98 THR A N 1
ATOM 742 C CA . THR A 1 98 ? 15.852 9.117 -13.852 1 97.38 98 THR A CA 1
ATOM 743 C C . THR A 1 98 ? 15.141 10.039 -12.867 1 97.38 98 THR A C 1
ATOM 745 O O . THR A 1 98 ? 13.906 10.125 -12.875 1 97.38 98 THR A O 1
ATOM 748 N N . LEU A 1 99 ? 15.945 10.672 -12.047 1 97.81 99 LEU A N 1
ATOM 749 C CA . LEU A 1 99 ? 15.43 11.617 -11.062 1 97.81 99 LEU A CA 1
ATOM 750 C C . LEU A 1 99 ? 15.891 13.039 -11.367 1 97.81 99 LEU A C 1
ATOM 752 O O . LEU A 1 99 ? 17.078 13.273 -11.586 1 97.81 99 LEU A O 1
ATOM 756 N N . GLY A 1 100 ? 14.914 13.883 -11.32 1 95.81 100 GLY A N 1
ATOM 757 C CA . GLY A 1 100 ? 15.25 15.281 -11.523 1 95.81 100 GLY A CA 1
ATOM 758 C C . GLY A 1 100 ? 14.969 15.773 -12.93 1 95.81 100 GLY A C 1
ATOM 759 O O . GLY A 1 100 ? 14.477 15.008 -13.773 1 95.81 100 GLY A O 1
ATOM 760 N N . LYS A 1 101 ? 15.188 17.016 -13.078 1 90.25 101 LYS A N 1
ATOM 761 C CA . LYS A 1 101 ? 14.969 17.672 -14.359 1 90.25 101 LYS A CA 1
ATOM 762 C C . LYS A 1 101 ? 16.219 18.438 -14.812 1 90.25 101 LYS A C 1
ATOM 764 O O . LYS A 1 101 ? 17.031 18.828 -13.984 1 90.25 101 LYS A O 1
ATOM 769 N N . GLY A 1 102 ? 16.328 18.594 -16.094 1 87.25 102 GLY A N 1
ATOM 770 C CA . GLY A 1 102 ? 17.391 19.422 -16.656 1 87.25 102 GLY A CA 1
ATOM 771 C C . GLY A 1 102 ? 18.75 18.766 -16.609 1 87.25 102 GLY A C 1
ATOM 772 O O . GLY A 1 102 ? 18.891 17.609 -17 1 87.25 102 GLY A O 1
ATOM 773 N N . SER A 1 103 ? 19.781 19.594 -16.156 1 84.69 103 SER A N 1
ATOM 774 C CA . SER A 1 103 ? 21.172 19.156 -16.203 1 84.69 103 SER A CA 1
ATOM 775 C C . SER A 1 103 ? 21.578 18.453 -14.906 1 84.69 103 SER A C 1
ATOM 777 O O . SER A 1 103 ? 22.641 17.828 -14.836 1 84.69 103 SER A O 1
ATOM 779 N N . SER A 1 104 ? 20.781 18.406 -13.953 1 87.88 104 SER A N 1
ATOM 780 C CA . SER A 1 104 ? 21.125 17.844 -12.656 1 87.88 104 SER A CA 1
ATOM 781 C C . SER A 1 104 ? 20.344 16.562 -12.383 1 87.88 104 SER A C 1
ATOM 783 O O . SER A 1 104 ? 19.844 16.359 -11.281 1 87.88 104 SER A O 1
ATOM 785 N N . THR A 1 105 ? 20.406 15.68 -13.406 1 94.69 105 THR A N 1
ATOM 786 C CA . THR A 1 105 ? 19.609 14.461 -13.25 1 94.69 105 THR A CA 1
ATOM 787 C C . THR A 1 105 ? 20.469 13.32 -12.719 1 94.69 105 THR A C 1
ATOM 789 O O . THR A 1 105 ? 21.672 13.289 -12.953 1 94.69 105 THR A O 1
ATOM 792 N N . LEU A 1 106 ? 19.969 12.5 -11.914 1 97.69 106 LEU A N 1
ATOM 793 C CA . LEU A 1 106 ? 20.531 11.211 -11.508 1 97.69 106 LEU A CA 1
ATOM 794 C C . LEU A 1 106 ? 19.859 10.062 -12.258 1 97.69 106 LEU A C 1
ATOM 796 O O . LEU A 1 106 ? 18.641 9.969 -12.289 1 97.69 106 LEU A O 1
ATOM 800 N N . THR A 1 107 ? 20.688 9.188 -12.891 1 97.69 107 THR A N 1
ATOM 801 C CA . THR A 1 107 ? 20.141 8.109 -13.703 1 97.69 107 THR A CA 1
ATOM 802 C C . THR A 1 107 ? 20.625 6.754 -13.211 1 97.69 107 THR A C 1
ATOM 804 O O . THR A 1 107 ? 21.812 6.578 -12.945 1 97.69 107 THR A O 1
ATOM 807 N N . TYR A 1 108 ? 19.719 5.836 -13.094 1 98.25 108 TYR A N 1
ATOM 808 C CA . TYR A 1 108 ? 20 4.492 -12.609 1 98.25 108 TYR A CA 1
ATOM 809 C C . TYR A 1 108 ? 19.562 3.439 -13.617 1 98.25 108 TYR A C 1
ATOM 811 O O . TYR A 1 108 ? 18.438 3.482 -14.117 1 98.25 108 TYR A O 1
ATOM 819 N N . ASP A 1 109 ? 20.469 2.492 -13.906 1 98.06 109 ASP A N 1
ATOM 820 C CA . ASP A 1 109 ? 20.109 1.34 -14.727 1 98.06 109 ASP A CA 1
ATOM 821 C C . ASP A 1 109 ? 19.641 0.174 -13.859 1 98.06 109 ASP A C 1
ATOM 823 O O . ASP A 1 109 ? 20.438 -0.436 -13.141 1 98.06 109 ASP A O 1
ATOM 827 N N . LEU A 1 110 ? 18.328 -0.136 -14.008 1 98.56 110 LEU A N 1
ATOM 828 C CA . LEU A 1 110 ? 17.734 -1.204 -13.211 1 98.56 110 LEU A CA 1
ATOM 829 C C . LEU A 1 110 ? 17.594 -2.48 -14.039 1 98.56 110 LEU A C 1
ATOM 831 O O . LEU A 1 110 ? 17.266 -2.426 -15.219 1 98.56 110 LEU A O 1
ATOM 835 N N . TYR A 1 111 ? 17.781 -3.584 -13.352 1 98.62 111 TYR A N 1
ATOM 836 C CA . TYR A 1 111 ? 17.703 -4.871 -14.039 1 98.62 111 TYR A CA 1
ATOM 837 C C . TYR A 1 111 ? 16.656 -5.77 -13.391 1 98.62 111 TYR A C 1
ATOM 839 O O . TYR A 1 111 ? 16.406 -5.684 -12.188 1 98.62 111 TYR A O 1
ATOM 847 N N . GLU A 1 112 ? 16.125 -6.57 -14.172 1 98.19 112 GLU A N 1
ATOM 848 C CA . GLU A 1 112 ? 15.078 -7.461 -13.695 1 98.19 112 GLU A CA 1
ATOM 849 C C . GLU A 1 112 ? 15.57 -8.32 -12.531 1 98.19 112 GLU A C 1
ATOM 851 O O . GLU A 1 112 ? 16.656 -8.914 -12.602 1 98.19 112 GLU A O 1
ATOM 856 N N . ALA A 1 113 ? 14.758 -8.398 -11.555 1 98.25 113 ALA A N 1
ATOM 857 C CA . ALA A 1 113 ? 15.094 -9.133 -10.336 1 98.25 113 ALA A CA 1
ATOM 858 C C . ALA A 1 113 ? 14.969 -10.641 -10.547 1 98.25 113 ALA A C 1
ATOM 860 O O . ALA A 1 113 ? 14.195 -11.086 -11.3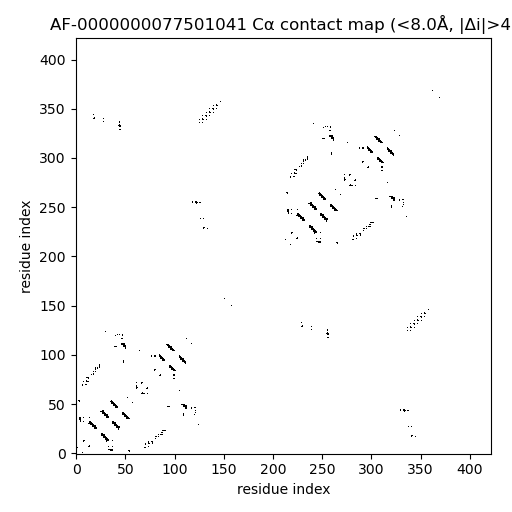98 1 98.25 113 ALA A O 1
ATOM 861 N N . THR A 1 114 ? 15.781 -11.367 -9.773 1 97.56 114 THR A N 1
ATOM 862 C CA . THR A 1 114 ? 15.578 -12.812 -9.695 1 97.56 114 THR A CA 1
ATOM 863 C C . THR A 1 114 ? 14.234 -13.133 -9.047 1 97.56 114 THR A C 1
ATOM 865 O O . THR A 1 114 ? 13.602 -12.266 -8.445 1 97.56 114 THR A O 1
ATOM 868 N N . ALA A 1 115 ? 13.805 -14.391 -9.172 1 95.88 115 ALA A N 1
ATOM 869 C CA . ALA A 1 115 ? 12.531 -14.82 -8.586 1 95.88 115 ALA A CA 1
ATOM 870 C C . ALA A 1 115 ? 12.508 -14.555 -7.082 1 95.88 115 ALA A C 1
ATOM 872 O O . ALA A 1 115 ? 11.5 -14.102 -6.543 1 95.88 115 ALA A O 1
ATOM 873 N N . SER A 1 116 ? 13.609 -14.852 -6.461 1 97.06 116 SER A N 1
ATOM 874 C CA . SER A 1 116 ? 13.695 -14.664 -5.016 1 97.06 116 SER A CA 1
ATOM 875 C C . SER A 1 116 ? 13.656 -13.188 -4.645 1 97.06 116 SER A C 1
ATOM 877 O O . SER A 1 116 ? 12.984 -12.797 -3.688 1 97.06 116 SER A O 1
ATOM 879 N N . GLU A 1 117 ? 14.375 -12.336 -5.371 1 96.62 117 GLU A N 1
ATOM 880 C CA . GLU A 1 117 ? 14.383 -10.891 -5.129 1 96.62 117 GLU A CA 1
ATOM 881 C C . GLU A 1 117 ? 13 -10.289 -5.359 1 96.62 117 GLU A C 1
ATOM 883 O O . GLU A 1 117 ? 12.555 -9.43 -4.594 1 96.62 117 GLU A O 1
ATOM 888 N N . ARG A 1 118 ? 12.453 -10.734 -6.387 1 97.19 118 ARG A N 1
ATOM 889 C CA . ARG A 1 118 ? 11.117 -10.258 -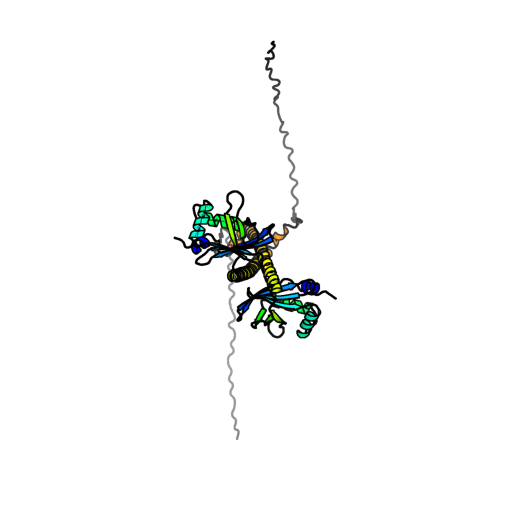6.734 1 97.19 118 ARG A CA 1
ATOM 890 C C . ARG A 1 118 ? 10.125 -10.555 -5.617 1 97.19 118 ARG A C 1
ATOM 892 O O . ARG A 1 118 ? 9.383 -9.672 -5.191 1 97.19 118 ARG A O 1
ATOM 899 N N . LYS A 1 119 ? 10.164 -11.734 -5.168 1 96.5 119 LYS A N 1
ATOM 900 C CA . LYS A 1 119 ? 9.289 -12.141 -4.074 1 96.5 119 LYS A CA 1
ATOM 901 C C . LYS A 1 119 ? 9.531 -11.289 -2.83 1 96.5 119 LYS A C 1
ATOM 903 O O . LYS A 1 119 ? 8.586 -10.805 -2.211 1 96.5 119 LYS A O 1
ATOM 908 N N . GLU A 1 120 ? 10.695 -11.047 -2.512 1 96.75 120 GLU A N 1
ATOM 909 C CA . GLU A 1 120 ? 11.062 -10.289 -1.314 1 96.75 120 GLU A CA 1
ATOM 910 C C . GLU A 1 120 ? 10.68 -8.82 -1.447 1 96.75 120 GLU A C 1
ATOM 912 O O . GLU A 1 120 ? 10.133 -8.227 -0.512 1 96.75 120 GLU A O 1
ATOM 917 N N . ASP A 1 121 ? 10.969 -8.289 -2.568 1 97.44 121 ASP A N 1
ATOM 918 C CA . ASP A 1 121 ? 10.695 -6.871 -2.777 1 97.44 121 ASP A CA 1
ATOM 919 C C . ASP A 1 121 ? 9.195 -6.598 -2.811 1 97.44 121 ASP A C 1
ATOM 921 O O . ASP A 1 121 ? 8.727 -5.602 -2.252 1 97.44 121 ASP A O 1
ATOM 925 N N . LEU A 1 122 ? 8.469 -7.461 -3.492 1 97.94 122 LEU A N 1
ATOM 926 C CA . LEU A 1 122 ? 7.027 -7.273 -3.559 1 97.94 122 LEU A CA 1
ATOM 927 C C . LEU A 1 122 ? 6.395 -7.402 -2.176 1 97.94 122 LEU A C 1
ATOM 929 O O . LEU A 1 122 ? 5.535 -6.605 -1.806 1 97.94 122 LEU A O 1
ATOM 933 N N . LYS A 1 123 ? 6.867 -8.383 -1.448 1 97.62 123 LYS A N 1
ATOM 934 C CA . LYS A 1 123 ? 6.391 -8.539 -0.078 1 97.62 123 LYS A CA 1
ATOM 935 C C . LYS A 1 123 ? 6.727 -7.316 0.768 1 97.62 123 LYS A C 1
ATOM 937 O O . LYS A 1 123 ? 5.867 -6.785 1.476 1 97.62 123 LYS A O 1
ATOM 942 N N . HIS A 1 124 ? 7.918 -6.898 0.648 1 97.56 124 HIS A N 1
ATOM 943 C CA . HIS A 1 124 ? 8.391 -5.7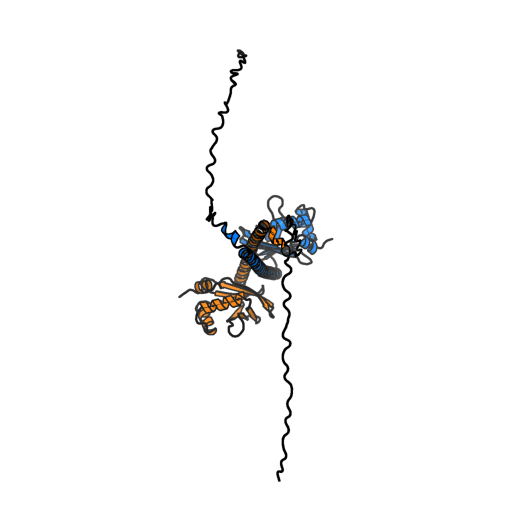62 1.43 1 97.56 124 HIS A CA 1
ATOM 944 C C . HIS A 1 124 ? 7.57 -4.512 1.142 1 97.56 124 HIS A C 1
ATOM 946 O O . HIS A 1 124 ? 7.062 -3.869 2.064 1 97.56 124 HIS A O 1
ATOM 952 N N . ILE A 1 125 ? 7.395 -4.18 -0.145 1 98.56 125 ILE A N 1
ATOM 953 C CA . ILE A 1 125 ? 6.738 -2.924 -0.495 1 98.56 125 ILE A CA 1
ATOM 954 C C . ILE A 1 125 ? 5.25 -3.014 -0.175 1 98.56 125 ILE A C 1
ATOM 956 O O . ILE A 1 125 ? 4.633 -2.027 0.236 1 98.56 125 ILE A O 1
ATOM 960 N N . LEU A 1 126 ? 4.715 -4.168 -0.316 1 98.69 126 LEU A N 1
ATOM 961 C CA . LEU A 1 126 ? 3.303 -4.367 -0.011 1 98.69 126 LEU A CA 1
ATOM 962 C C . LEU A 1 126 ? 3.014 -4.055 1.454 1 98.69 126 LEU A C 1
ATOM 964 O O . LEU A 1 126 ? 2.119 -3.266 1.762 1 98.69 126 LEU A O 1
ATOM 968 N N . PHE A 1 127 ? 3.732 -4.586 2.35 1 98.5 127 PHE A N 1
ATOM 969 C CA . PHE A 1 127 ? 3.467 -4.383 3.77 1 98.5 127 PHE A CA 1
ATOM 970 C C . PHE A 1 127 ? 3.861 -2.977 4.199 1 98.5 127 PHE A C 1
ATOM 972 O O . PHE A 1 127 ? 3.227 -2.389 5.078 1 98.5 127 PHE A O 1
ATOM 979 N N . ARG A 1 128 ? 4.895 -2.494 3.607 1 98.44 128 ARG A N 1
ATOM 980 C CA . ARG A 1 128 ? 5.238 -1.107 3.908 1 98.44 128 ARG A CA 1
ATOM 981 C C . ARG A 1 128 ? 4.09 -0.17 3.561 1 98.44 128 ARG A C 1
ATOM 983 O O . ARG A 1 128 ? 3.734 0.708 4.352 1 98.44 128 ARG A O 1
ATOM 990 N N . LEU A 1 129 ? 3.564 -0.379 2.369 1 98.75 129 LEU A N 1
ATOM 991 C CA . LEU A 1 129 ? 2.451 0.458 1.939 1 98.75 129 LEU A CA 1
ATOM 992 C C . LEU A 1 129 ? 1.236 0.25 2.838 1 98.75 129 LEU A C 1
ATOM 994 O O . LEU A 1 129 ? 0.571 1.215 3.223 1 98.75 129 LEU A O 1
ATOM 998 N N . ALA A 1 130 ? 0.992 -0.971 3.158 1 98.56 130 ALA A N 1
ATOM 999 C CA . ALA A 1 130 ? -0.146 -1.277 4.02 1 98.56 130 ALA A CA 1
ATOM 1000 C C . ALA A 1 130 ? 0.008 -0.617 5.387 1 98.56 130 ALA A C 1
ATOM 1002 O O . ALA A 1 130 ? -0.942 -0.034 5.914 1 98.56 130 ALA A O 1
ATOM 1003 N N . ASP A 1 131 ? 1.163 -0.685 5.934 1 98 131 ASP A N 1
ATOM 1004 C CA . ASP A 1 131 ? 1.441 -0.053 7.219 1 98 131 ASP A CA 1
ATOM 1005 C C . ASP A 1 131 ? 1.318 1.467 7.121 1 98 131 ASP A C 1
ATOM 1007 O O . ASP A 1 131 ? 0.8 2.113 8.039 1 98 131 ASP A O 1
ATOM 1011 N N . LYS A 1 132 ? 1.824 1.93 6.105 1 98.25 132 LYS A N 1
ATOM 1012 C CA . LYS A 1 132 ? 1.77 3.377 5.922 1 98.25 132 LYS A CA 1
ATOM 1013 C C . LYS A 1 132 ? 0.327 3.863 5.812 1 98.25 132 LYS A C 1
ATOM 1015 O O . LYS A 1 132 ? -0.021 4.914 6.355 1 98.25 132 LYS A O 1
ATOM 1020 N N . VAL A 1 133 ? -0.497 3.17 5.094 1 98.31 133 VAL A N 1
ATOM 1021 C CA . VAL A 1 133 ? -1.911 3.516 5.004 1 98.31 133 VAL A CA 1
ATOM 1022 C C . VAL A 1 133 ? -2.525 3.547 6.402 1 98.31 133 VAL A C 1
ATOM 1024 O O . VAL A 1 133 ? -3.234 4.492 6.754 1 98.31 133 VAL A O 1
ATOM 1027 N N . THR A 1 134 ? -2.262 2.525 7.168 1 96.44 134 THR A N 1
ATOM 1028 C CA . THR A 1 134 ? -2.787 2.451 8.523 1 96.44 134 THR A CA 1
ATOM 1029 C C . THR A 1 134 ? -2.328 3.652 9.352 1 96.44 134 THR A C 1
ATOM 1031 O O . THR A 1 134 ? -3.133 4.285 10.039 1 96.44 134 THR A O 1
ATOM 1034 N N . GLU A 1 135 ? -1.093 3.951 9.234 1 97.56 135 GLU A N 1
ATOM 1035 C CA . GLU A 1 135 ? -0.506 5.062 9.977 1 97.56 135 GLU A CA 1
ATOM 1036 C C . GLU A 1 135 ? -1.136 6.391 9.57 1 97.56 135 GLU A C 1
ATOM 1038 O O . GLU A 1 135 ? -1.516 7.191 10.43 1 97.56 135 GLU A O 1
ATOM 1043 N N . LEU A 1 136 ? -1.209 6.59 8.312 1 97.88 136 LEU A N 1
ATOM 1044 C CA . LEU A 1 136 ? -1.721 7.855 7.793 1 97.88 136 LEU A CA 1
ATOM 1045 C C . LEU A 1 136 ? -3.199 8.023 8.125 1 97.88 136 LEU A C 1
ATOM 1047 O O . LEU A 1 136 ? -3.656 9.133 8.406 1 97.88 136 LEU A O 1
ATOM 1051 N N . ASP A 1 137 ? -3.957 6.934 8.078 1 96.25 137 ASP A N 1
ATOM 1052 C CA . ASP A 1 137 ? -5.363 6.973 8.469 1 96.25 137 ASP A CA 1
ATOM 1053 C C . ASP A 1 137 ? -5.52 7.43 9.914 1 96.25 137 ASP A C 1
ATOM 1055 O O . ASP A 1 137 ? -6.383 8.25 10.227 1 96.25 137 ASP A O 1
ATOM 1059 N N . LEU A 1 138 ? -4.703 6.945 10.781 1 95.75 138 LEU A N 1
ATOM 1060 C CA . LEU A 1 138 ? -4.746 7.309 12.195 1 95.75 138 LEU A CA 1
ATOM 1061 C C . LEU A 1 138 ? -4.383 8.773 12.391 1 95.75 138 LEU A C 1
ATOM 1063 O O . LEU A 1 138 ? -5.055 9.492 13.141 1 95.75 138 LEU A O 1
ATOM 1067 N N . LYS A 1 139 ? -3.381 9.203 11.727 1 96.88 139 LYS A N 1
ATOM 1068 C CA . LYS A 1 139 ? -2.945 10.594 11.836 1 96.88 139 LYS A CA 1
ATOM 1069 C C . LYS A 1 139 ? -4.016 11.547 11.32 1 96.88 139 LYS A C 1
ATOM 1071 O O . LYS A 1 139 ? -4.227 12.617 11.891 1 96.88 139 LYS A O 1
ATOM 1076 N N . LEU A 1 140 ? -4.586 11.117 10.234 1 96.62 140 LEU A N 1
ATOM 1077 C CA . LEU A 1 140 ? -5.637 11.953 9.664 1 96.62 140 LEU A CA 1
ATOM 1078 C C . LEU A 1 140 ? -6.828 12.047 10.609 1 96.62 140 LEU A C 1
ATOM 1080 O O . LEU A 1 140 ? -7.41 13.125 10.773 1 96.62 140 LEU A O 1
ATOM 1084 N N . ALA A 1 141 ? -7.207 10.945 11.164 1 95.25 141 ALA A N 1
ATOM 1085 C CA . ALA A 1 141 ? -8.305 10.938 12.133 1 95.25 141 ALA A CA 1
ATOM 1086 C C . ALA A 1 141 ? -8 11.867 13.305 1 95.25 141 ALA A C 1
ATOM 1088 O O . ALA A 1 141 ? -8.867 12.633 13.734 1 95.25 141 ALA A O 1
ATOM 1089 N N . ASP A 1 142 ? -6.84 11.836 13.797 1 95.56 142 ASP A N 1
ATOM 1090 C CA . ASP A 1 142 ? -6.41 12.695 14.891 1 95.56 142 ASP A CA 1
ATOM 1091 C C . ASP A 1 142 ? -6.48 14.164 14.5 1 95.56 142 ASP A C 1
ATOM 1093 O O . ASP A 1 142 ? -6.945 15 15.273 1 95.56 142 ASP A O 1
ATOM 1097 N N . SER A 1 143 ? -5.988 14.422 13.352 1 94.12 143 SER A N 1
ATOM 1098 C CA . SER A 1 143 ? -6 15.789 12.852 1 94.12 143 SER A CA 1
ATOM 1099 C C . SER A 1 143 ? -7.422 16.312 12.68 1 94.12 143 SER A C 1
ATOM 1101 O O . SER A 1 143 ? -7.715 17.453 13.008 1 94.12 143 SER A O 1
ATOM 1103 N N . THR A 1 144 ? -8.242 15.508 12.203 1 93.12 144 THR A N 1
ATOM 1104 C CA . THR A 1 144 ? -9.641 15.875 12.008 1 93.12 144 THR A CA 1
ATOM 1105 C C . THR A 1 144 ? -10.312 16.141 13.352 1 93.12 144 THR A C 1
ATOM 1107 O O . THR A 1 144 ? -11.078 17.094 13.484 1 93.12 144 THR A O 1
ATOM 1110 N N . ASN A 1 145 ? -10.031 15.383 14.289 1 93.81 145 ASN A N 1
ATOM 1111 C CA . ASN A 1 145 ? -10.578 15.578 15.625 1 93.81 145 ASN A CA 1
ATOM 1112 C C . ASN A 1 145 ? -10.102 16.891 16.234 1 93.81 145 ASN A C 1
ATOM 1114 O O . ASN A 1 145 ? -10.875 17.594 16.891 1 93.81 145 ASN A O 1
ATOM 1118 N N . ARG A 1 146 ? -8.953 17.172 16.016 1 91.81 146 ARG A N 1
ATOM 1119 C CA . ARG A 1 146 ? -8.398 18.422 16.516 1 91.81 146 ARG A CA 1
ATOM 1120 C C . ARG A 1 146 ? -9.07 19.625 15.852 1 91.81 146 ARG A C 1
ATOM 1122 O O . ARG A 1 146 ? -9.383 20.609 16.516 1 91.81 146 ARG A O 1
ATOM 1129 N N . LEU A 1 147 ? -9.242 19.484 14.633 1 91.38 147 LEU A N 1
ATOM 1130 C CA . LEU A 1 147 ? -9.898 20.562 13.891 1 91.38 147 LEU A CA 1
ATOM 1131 C C . LEU A 1 147 ? -11.344 20.75 14.359 1 91.38 147 LEU A C 1
ATOM 1133 O O . LEU A 1 147 ? -11.797 21.875 14.539 1 91.38 147 LEU A O 1
ATOM 1137 N N . ASP A 1 148 ? -11.969 19.703 14.539 1 90.81 148 ASP A N 1
ATOM 1138 C CA . ASP A 1 148 ? -13.352 19.75 15.008 1 90.81 148 ASP A CA 1
ATOM 1139 C C . ASP A 1 148 ? -13.438 20.359 16.406 1 90.81 148 ASP A C 1
ATOM 1141 O O . ASP A 1 148 ? -14.344 21.156 16.688 1 90.81 148 ASP A O 1
ATOM 1145 N N . THR A 1 149 ? -12.57 20.016 17.219 1 89.5 149 THR A N 1
ATOM 1146 C CA . THR A 1 149 ? -12.523 20.578 18.562 1 89.5 149 THR A CA 1
ATOM 1147 C C . THR A 1 149 ? -12.273 22.078 18.516 1 89.5 149 THR A C 1
ATOM 1149 O O . THR A 1 149 ? -12.898 22.828 19.266 1 89.5 149 THR A O 1
ATOM 1152 N N . LEU A 1 150 ? -11.461 22.484 17.688 1 85.31 150 LEU A N 1
ATOM 1153 C CA . LEU A 1 150 ? -11.164 23.906 17.547 1 85.31 150 LEU A CA 1
ATOM 1154 C C . LEU A 1 150 ? -12.375 24.672 17 1 85.31 150 LEU A C 1
ATOM 1156 O O . LEU A 1 150 ? -12.656 25.781 17.438 1 85.31 150 LEU A O 1
ATOM 1160 N N . ARG A 1 151 ? -13.094 24.094 16.172 1 84.75 151 ARG A N 1
ATOM 1161 C CA . ARG A 1 151 ? -14.289 24.703 15.594 1 84.75 151 ARG A CA 1
ATOM 1162 C C . ARG A 1 151 ? -15.391 24.828 16.641 1 84.75 151 ARG A C 1
ATOM 1164 O O . ARG A 1 151 ? -16.125 25.828 16.672 1 84.75 151 ARG A O 1
ATOM 1171 N N . GLN A 1 152 ? -15.5 23.844 17.375 1 87.44 152 GLN A N 1
ATOM 1172 C CA . GLN A 1 152 ? -16.531 23.844 18.406 1 87.44 152 GLN A CA 1
ATOM 1173 C C . GLN A 1 152 ? -16.234 24.859 19.5 1 87.44 152 GLN A C 1
ATOM 1175 O O . GLN A 1 152 ? -17.141 25.453 20.078 1 87.44 152 GLN A O 1
ATOM 1180 N N . ASN A 1 153 ? -15.039 24.953 19.781 1 81.75 153 ASN A N 1
ATOM 1181 C CA . ASN A 1 153 ? -14.633 25.875 20.844 1 81.75 153 ASN A CA 1
ATOM 1182 C C . ASN A 1 153 ? -14.602 27.328 20.344 1 81.75 153 ASN A C 1
ATOM 1184 O O . ASN A 1 153 ? -14.523 28.266 21.141 1 81.75 153 ASN A O 1
ATOM 1188 N N . HIS A 1 154 ? -14.695 27.516 19.078 1 71.88 154 HIS A N 1
ATOM 1189 C CA . HIS A 1 154 ? -14.719 28.859 18.516 1 71.88 154 HIS A CA 1
ATOM 1190 C C . HIS A 1 154 ? -15.805 29 17.453 1 71.88 154 HIS A C 1
ATOM 1192 O O . HIS A 1 154 ? -15.508 29.203 16.266 1 71.88 154 HIS A O 1
ATOM 1198 N N . PRO A 1 155 ? -17.062 28.703 17.906 1 63.44 155 PRO A N 1
ATOM 1199 C CA . PRO A 1 155 ? -18.188 28.703 16.969 1 63.44 155 PRO A CA 1
ATOM 1200 C C . PRO A 1 155 ? -18.359 30.031 16.25 1 63.44 155 PRO A C 1
ATOM 1202 O O . PRO A 1 155 ? -18.859 30.078 15.125 1 63.44 155 PRO A O 1
ATOM 1205 N N . GLU A 1 156 ? -18.203 31.141 17.016 1 57.72 156 GLU A N 1
ATOM 1206 C CA . GLU A 1 156 ? -18.516 32.469 16.516 1 57.72 156 GLU A CA 1
ATOM 1207 C C . GLU A 1 156 ? -17.812 32.75 15.195 1 57.72 156 GLU A C 1
ATOM 1209 O O . GLU A 1 156 ? -18.281 33.562 14.391 1 57.72 156 GLU A O 1
ATOM 1214 N N . ARG A 1 157 ? -16.719 32.094 14.883 1 54.16 157 ARG A N 1
ATOM 1215 C CA . ARG A 1 157 ? -15.82 32.531 13.828 1 54.16 157 ARG A CA 1
ATOM 1216 C C . ARG A 1 157 ? -16.078 31.766 12.531 1 54.16 157 ARG A C 1
ATOM 1218 O O . ARG A 1 157 ? -15.508 32.094 11.484 1 54.16 157 ARG A O 1
ATOM 1225 N N . GLN A 1 158 ? -16.906 30.812 12.523 1 52.81 158 GLN A N 1
ATOM 1226 C CA . GLN A 1 158 ? -17.297 30.156 11.281 1 52.81 158 GLN A CA 1
ATOM 1227 C C . GLN A 1 158 ? -18.312 30.984 10.508 1 52.81 158 GLN A C 1
ATOM 1229 O O . GLN A 1 158 ? -18.766 30.578 9.438 1 52.81 158 GLN A O 1
ATOM 1234 N N . VAL A 1 159 ? -18.953 32.031 11.109 1 45.31 159 VAL A N 1
ATOM 1235 C CA . VAL A 1 159 ? -19.938 32.844 10.43 1 45.31 159 VAL A CA 1
ATOM 1236 C C . VAL A 1 159 ? -19.266 33.625 9.297 1 45.31 159 VAL A C 1
ATOM 1238 O O . VAL A 1 159 ? -19.938 34.344 8.562 1 45.31 159 VAL A O 1
ATOM 1241 N N . GLY A 1 160 ? -17.969 33.719 9.242 1 42.34 160 GLY A N 1
ATOM 1242 C CA . GLY A 1 160 ? -17.484 34.656 8.25 1 42.34 160 GLY A CA 1
ATOM 1243 C C . GLY A 1 160 ? -17.672 34.188 6.828 1 42.34 160 GLY A C 1
ATOM 1244 O O . GLY A 1 160 ? -17.406 34.906 5.875 1 42.34 160 GLY A O 1
ATOM 1245 N N . ALA A 1 161 ? -17.609 32.906 6.461 1 42.09 161 ALA A N 1
ATOM 1246 C CA . ALA A 1 161 ? -17.781 32.781 5.016 1 42.09 161 ALA A CA 1
ATOM 1247 C C . ALA A 1 161 ? -19.219 33.062 4.609 1 42.09 161 ALA A C 1
ATOM 1249 O O . ALA A 1 161 ? -19.562 33.031 3.426 1 42.09 161 ALA A O 1
ATOM 1250 N N . LYS A 1 162 ? -20.281 32.719 5.352 1 41.25 162 LYS A N 1
ATOM 1251 C CA . LYS A 1 162 ? -21.516 33.312 4.852 1 41.25 162 LYS A CA 1
ATOM 1252 C C . LYS A 1 162 ? -21.594 34.812 5.152 1 41.25 162 LYS A C 1
ATOM 1254 O O . LYS A 1 162 ? -21.328 35.219 6.277 1 41.25 162 LYS A O 1
ATOM 1259 N N . GLY A 1 163 ? -21.391 35.688 4.09 1 40.66 163 GLY A N 1
ATOM 1260 C CA . GLY A 1 163 ? -21.516 37.156 4 1 40.66 163 GLY A CA 1
ATOM 1261 C C . GLY A 1 163 ? -22.641 37.688 4.859 1 40.66 163 GLY A C 1
ATOM 1262 O O . GLY A 1 163 ? -22.938 38.875 4.805 1 40.66 163 GLY A O 1
ATOM 1263 N N . GLY A 1 164 ? -23.688 36.938 5.117 1 39.41 164 GLY A N 1
ATOM 1264 C CA . GLY A 1 164 ? -24.719 37.906 5.527 1 39.41 164 GLY A CA 1
ATOM 1265 C C . GLY A 1 164 ? -24.453 38.5 6.891 1 39.41 164 GLY A C 1
ATOM 1266 O O . GLY A 1 164 ? -24.469 37.812 7.906 1 39.41 164 GLY A O 1
ATOM 1267 N N . ALA A 1 165 ? -23.422 39.469 7.105 1 37.19 165 ALA A N 1
ATOM 1268 C CA . ALA A 1 165 ? -23.312 40.531 8.102 1 37.19 165 ALA A CA 1
ATOM 1269 C C . ALA A 1 165 ? -24.703 41 8.555 1 37.19 165 ALA A C 1
ATOM 1271 O O . ALA A 1 165 ? -25.344 41.781 7.863 1 37.19 165 ALA A O 1
ATOM 1272 N N . GLY A 1 166 ? -25.672 40.188 8.852 1 36.75 166 GLY A N 1
ATOM 1273 C CA . GLY A 1 166 ? -26.703 40.969 9.508 1 36.75 166 GLY A CA 1
ATOM 1274 C C . GLY A 1 166 ? -26.203 41.688 10.75 1 36.75 166 GLY A C 1
ATOM 1275 O O . GLY A 1 166 ? -25.734 41.062 11.695 1 36.75 166 GLY A O 1
ATOM 1276 N N . PHE A 1 167 ? -25.625 42.969 10.648 1 36.59 167 PHE A N 1
ATOM 1277 C CA . PHE A 1 167 ? -25.594 44.125 11.539 1 36.59 167 PHE A CA 1
ATOM 1278 C C . PHE A 1 167 ? -26.844 44.188 12.391 1 36.59 167 PHE A C 1
ATOM 1280 O O . PHE A 1 167 ? -27.922 44.562 11.898 1 36.59 167 PHE A O 1
ATOM 1287 N N . ASP A 1 168 ? -27.125 43.25 13.125 1 35.06 168 ASP A N 1
ATOM 1288 C CA . ASP A 1 168 ? -28.141 43.688 14.078 1 35.06 168 ASP A CA 1
ATOM 1289 C C . ASP A 1 168 ? -27.641 44.844 14.922 1 35.06 168 ASP A C 1
ATOM 1291 O O . ASP A 1 168 ? -26.766 44.688 15.773 1 35.06 168 ASP A O 1
ATOM 1295 N N . LEU A 1 169 ? -27.422 46.094 14.375 1 35.09 169 LEU A N 1
ATOM 1296 C CA . LEU A 1 169 ? -27.438 47.469 14.859 1 35.09 169 LEU A CA 1
ATOM 1297 C C . LEU A 1 169 ? -28.547 47.688 15.883 1 35.09 169 LEU A C 1
ATOM 1299 O O . LEU A 1 169 ? -29.594 48.219 15.562 1 35.09 169 LEU A O 1
ATOM 1303 N N . ASP A 1 170 ? -28.984 46.75 16.578 1 35.44 170 ASP A N 1
ATOM 1304 C CA . ASP A 1 170 ? -29.938 47.344 17.5 1 35.44 170 ASP A CA 1
ATOM 1305 C C . ASP A 1 170 ? -29.234 48.219 18.531 1 35.44 170 ASP A C 1
ATOM 1307 O O . ASP A 1 170 ? -28.703 47.719 19.516 1 35.44 170 ASP A O 1
ATOM 1311 N N . MET A 1 171 ? -28.188 49.125 18.172 1 33.94 171 MET A N 1
ATOM 1312 C CA . MET A 1 171 ? -27.828 50.281 19 1 33.94 171 MET A CA 1
ATOM 1313 C C . MET A 1 171 ? -29.094 50.938 19.531 1 33.94 171 MET A C 1
ATOM 1315 O O . MET A 1 171 ? -29.922 51.438 18.766 1 33.94 171 MET A O 1
ATOM 1319 N N . GLN A 1 172 ? -29.641 50.406 20.516 1 33.28 172 GLN A N 1
ATOM 1320 C CA . GLN A 1 172 ? -30.641 51.094 21.328 1 33.28 172 GLN A CA 1
ATOM 1321 C C . GLN A 1 172 ? -30.234 52.531 21.578 1 33.28 172 GLN A C 1
ATOM 1323 O O . GLN A 1 172 ? -29.234 52.812 22.234 1 33.28 172 GLN A O 1
ATOM 1328 N N . ARG A 1 173 ? -30.438 53.469 20.516 1 35.12 173 ARG A N 1
ATOM 1329 C CA . ARG A 1 173 ? -30.516 54.938 20.531 1 35.12 173 ARG A CA 1
ATOM 1330 C C . ARG A 1 173 ? -31.297 55.438 21.75 1 35.12 173 ARG A C 1
ATOM 1332 O O . ARG A 1 173 ? -32.531 55.344 21.766 1 35.12 173 ARG A O 1
ATOM 1339 N N . ASN A 1 174 ? -31.031 54.969 22.938 1 37.09 174 ASN A N 1
ATOM 1340 C CA . ASN A 1 174 ? -31.656 55.812 23.922 1 37.09 174 ASN A CA 1
ATOM 1341 C C . ASN A 1 174 ? -31.172 57.281 23.797 1 37.09 174 ASN A C 1
ATOM 1343 O O . ASN A 1 174 ? -30.141 57.625 24.359 1 37.09 174 ASN A O 1
ATOM 1347 N N . ARG A 1 175 ? -31.016 57.844 22.5 1 33.5 175 ARG A N 1
ATOM 1348 C CA . ARG A 1 175 ? -30.688 59.25 22.266 1 33.5 175 ARG A CA 1
ATOM 1349 C C . ARG A 1 175 ? -31.594 60.188 23.062 1 33.5 175 ARG A C 1
ATOM 1351 O O . ARG A 1 175 ? -32.812 60.156 22.906 1 33.5 175 ARG A O 1
ATOM 1358 N N . GLY A 1 176 ? -31.297 60.406 24.312 1 36.28 176 GLY A N 1
ATOM 1359 C CA . GLY A 1 176 ? -31.906 61.594 24.922 1 36.28 176 GLY A CA 1
ATOM 1360 C C . GLY A 1 176 ? -31.953 62.781 24 1 36.28 176 GLY A C 1
ATOM 1361 O O . GLY A 1 176 ? -31.297 62.781 22.953 1 36.28 176 GLY A O 1
ATOM 1362 N N . PRO A 1 177 ? -32.906 63.75 23.984 1 37 177 PRO A N 1
ATOM 1363 C CA . PRO A 1 177 ? -33.125 64.875 23.109 1 37 177 PRO A CA 1
ATOM 1364 C C . PRO A 1 177 ? -31.891 65.75 22.922 1 37 177 PRO A C 1
ATOM 1366 O O . PRO A 1 177 ? -31.266 66.125 23.906 1 37 177 PRO A O 1
ATOM 1369 N N . ALA A 1 178 ? -30.953 65.438 21.969 1 34.75 178 ALA A N 1
ATOM 1370 C CA . ALA A 1 178 ? -29.781 66.312 21.703 1 34.75 178 ALA A CA 1
ATOM 1371 C C . ALA A 1 178 ? -30.172 67.75 21.516 1 34.75 178 ALA A C 1
ATOM 1373 O O . ALA A 1 178 ? -31.172 68.062 20.844 1 34.75 178 ALA A O 1
ATOM 1374 N N . ALA A 1 179 ? -29.766 68.562 22.375 1 36.12 179 ALA A N 1
ATOM 1375 C CA . ALA A 1 179 ? -29.969 70 22.375 1 36.12 179 ALA A CA 1
ATOM 1376 C C . ALA A 1 179 ? -29.547 70.625 21.047 1 36.12 179 ALA A C 1
ATOM 1378 O O . ALA A 1 179 ? -28.609 70.125 20.406 1 36.12 179 ALA A O 1
ATOM 1379 N N . LYS A 1 180 ? -30.406 71.438 20.328 1 33.12 180 LYS A N 1
ATOM 1380 C CA . LYS A 1 180 ? -30.375 72.25 19.141 1 33.12 180 LYS A CA 1
ATOM 1381 C C . LYS A 1 180 ? -29.156 73.188 19.156 1 33.12 180 LYS A C 1
ATOM 1383 O O . LYS A 1 180 ? -29.125 74.188 19.906 1 33.12 180 LYS A O 1
ATOM 1388 N N . VAL A 1 181 ? -27.891 72.625 19.047 1 34 181 VAL A N 1
ATOM 1389 C CA . VAL A 1 181 ? -26.828 73.625 19.062 1 34 181 VAL A CA 1
ATOM 1390 C C . VAL A 1 181 ? -26.984 74.562 17.875 1 34 181 VAL A C 1
ATOM 1392 O O . VAL A 1 181 ? -27.109 74.125 16.734 1 34 181 VAL A O 1
ATOM 1395 N N . ARG A 1 182 ? -27.266 75.812 18.031 1 35.5 182 ARG A N 1
ATOM 1396 C CA . ARG A 1 182 ? -27.375 76.938 17.141 1 35.5 182 ARG A CA 1
ATOM 1397 C C . ARG A 1 182 ? -26.094 77.188 16.359 1 35.5 182 ARG A C 1
ATOM 1399 O O . ARG A 1 182 ? -25.016 77.312 16.953 1 35.5 182 ARG A O 1
ATOM 1406 N N . ARG A 1 183 ? -26.047 76.75 15.07 1 36.72 183 ARG A N 1
ATOM 1407 C CA . ARG A 1 183 ? -25 76.938 14.062 1 36.72 183 ARG A CA 1
ATOM 1408 C C . ARG A 1 183 ? -24.594 78.375 13.953 1 36.72 183 ARG A C 1
ATOM 1410 O O . ARG A 1 183 ? -25.438 79.25 13.672 1 36.72 183 ARG A O 1
ATOM 1417 N N . LYS A 1 184 ? -23.547 78.75 14.664 1 30.64 184 LYS A N 1
ATOM 1418 C CA . LYS A 1 184 ? -23.109 80.125 14.453 1 30.64 184 LYS A CA 1
ATOM 1419 C C . LYS A 1 184 ? -22.609 80.375 13.023 1 30.64 184 LYS A C 1
ATOM 1421 O O . LYS A 1 184 ? -22.016 79.438 12.43 1 30.64 184 LYS A O 1
ATOM 1426 N N . GLU A 1 185 ? -22.984 81.312 12.234 1 31.47 185 GLU A N 1
ATOM 1427 C CA . GLU A 1 185 ? -22.859 81.875 10.891 1 31.47 185 GLU A CA 1
ATOM 1428 C C . GLU A 1 185 ? -21.422 82.25 10.57 1 31.47 185 GLU A C 1
ATOM 1430 O O . GLU A 1 185 ? -21.141 83.188 9.805 1 31.47 185 GLU A O 1
ATOM 1435 N N . GLY A 1 186 ? -20.359 81.438 11.086 1 25.8 186 GLY A N 1
ATOM 1436 C CA . GLY A 1 186 ? -19.156 82.25 10.984 1 25.8 186 GLY A CA 1
ATOM 1437 C C . GLY A 1 186 ? -18.812 82.625 9.555 1 25.8 186 GLY A C 1
ATOM 1438 O O . GLY A 1 186 ? -19.359 82.062 8.609 1 25.8 186 GLY A O 1
ATOM 1439 N N . TYR A 1 187 ? -17.734 83.625 9.305 1 30.05 187 TYR A N 1
ATOM 1440 C CA . TYR A 1 187 ? -17.203 84.625 8.406 1 30.05 187 TYR A CA 1
ATOM 1441 C C . TYR A 1 187 ? -16.484 83.938 7.223 1 30.05 187 TYR A C 1
ATOM 1443 O O . TYR A 1 187 ? -16.016 82.812 7.324 1 30.05 187 TYR A O 1
ATOM 1451 N N . SER A 1 188 ? -16.656 84.5 6.012 1 26.69 188 SER A N 1
ATOM 1452 C CA . SER A 1 188 ? -16.484 84.375 4.57 1 26.69 188 SER A CA 1
ATOM 1453 C C . SER A 1 188 ? -15 84.438 4.188 1 26.69 188 SER A C 1
ATOM 1455 O O . SER A 1 188 ? -14.352 85.438 4.379 1 26.69 188 SER A O 1
ATOM 1457 N N . ILE A 1 189 ? -14.18 83.438 4.66 1 29.73 189 ILE A N 1
ATOM 1458 C CA . ILE A 1 189 ? -12.758 83.688 4.453 1 29.73 189 ILE A CA 1
ATOM 1459 C C . ILE A 1 189 ? -12.477 83.875 2.965 1 29.73 189 ILE A C 1
ATOM 1461 O O . ILE A 1 189 ? -12.758 83 2.15 1 29.73 189 ILE A O 1
ATOM 1465 N N . LEU A 1 190 ? -12.328 85.062 2.455 1 28.42 190 LEU A N 1
ATOM 1466 C CA . LEU A 1 190 ? -12.094 85.625 1.132 1 28.42 190 LEU A CA 1
ATOM 1467 C C . LEU A 1 190 ? -10.844 85.062 0.494 1 28.42 190 LEU A C 1
ATOM 1469 O O . LEU A 1 190 ? -9.828 84.875 1.167 1 28.42 190 LEU A O 1
ATOM 1473 N N . ASN A 1 191 ? -10.922 84.062 -0.373 1 28.3 191 ASN A N 1
ATOM 1474 C CA . ASN A 1 191 ? -9.992 83.375 -1.249 1 28.3 191 ASN A CA 1
ATOM 1475 C C . ASN A 1 191 ? -9.156 84.312 -2.082 1 28.3 191 ASN A C 1
ATOM 1477 O O . ASN A 1 191 ? -9.68 85 -2.994 1 28.3 191 ASN A O 1
ATOM 1481 N N . PRO A 1 192 ? -8.305 85.125 -1.467 1 24.77 192 PRO A N 1
ATOM 1482 C CA . PRO A 1 192 ? -7.723 86.188 -2.283 1 24.77 192 PRO A CA 1
ATOM 1483 C C . PRO A 1 192 ? -7.188 85.688 -3.623 1 24.77 192 PRO A C 1
ATOM 1485 O O . PRO A 1 192 ? -7.102 84.5 -3.838 1 24.77 192 PRO A O 1
ATOM 1488 N N . GLU A 1 193 ? -5.949 86.375 -4.078 1 22.81 193 GLU A N 1
ATOM 1489 C CA . GLU A 1 193 ? -5.508 87.188 -5.234 1 22.81 193 GLU A CA 1
ATOM 1490 C C . GLU A 1 193 ? -4.871 86.25 -6.289 1 22.81 193 GLU A C 1
ATOM 1492 O O . GLU A 1 193 ? -5.254 86.312 -7.461 1 22.81 193 GLU A O 1
ATOM 1497 N N . SER A 1 194 ? -3.408 86.062 -6.316 1 26.66 194 SER A N 1
ATOM 1498 C CA . SER A 1 194 ? -2.529 86.688 -7.266 1 26.66 194 SER A CA 1
ATOM 1499 C C . SER A 1 194 ? -2.27 85.875 -8.492 1 26.66 194 SER A C 1
ATOM 1501 O O . SER A 1 194 ? -2.299 84.625 -8.414 1 26.66 194 SER A O 1
ATOM 1503 N N . LYS A 1 195 ? -2.111 86.5 -9.781 1 29.97 195 LYS A N 1
ATOM 1504 C CA . LYS A 1 195 ? -2.127 86.375 -11.234 1 29.97 195 LYS A CA 1
ATOM 1505 C C . LYS A 1 195 ? -0.925 85.562 -11.719 1 29.97 195 LYS A C 1
ATOM 1507 O O . LYS A 1 195 ? 0.218 86 -11.594 1 29.97 195 LYS A O 1
ATOM 1512 N N . ARG A 1 196 ? -0.931 84.25 -11.641 1 30.36 196 ARG A N 1
ATOM 1513 C CA . ARG A 1 196 ? 0.179 83.5 -12.141 1 30.36 196 ARG A CA 1
ATOM 1514 C C . ARG A 1 196 ? 0.375 83.688 -13.641 1 30.36 196 ARG A C 1
ATOM 1516 O O . ARG A 1 196 ? 1.003 82.875 -14.312 1 30.36 196 ARG A O 1
ATOM 1523 N N . VAL A 1 197 ? 0.03 84.938 -14.148 1 30 197 VAL A N 1
ATOM 1524 C CA . VAL A 1 197 ? -0.074 84.812 -15.594 1 30 197 VAL A CA 1
ATOM 1525 C C . VAL A 1 197 ? 1.297 84.438 -16.188 1 30 197 VAL A C 1
ATOM 1527 O O . VAL A 1 197 ? 1.409 84.125 -17.375 1 30 197 VAL A O 1
ATOM 1530 N N . LYS A 1 198 ? 2.475 84.375 -15.602 1 30.44 198 LYS A N 1
ATOM 1531 C CA . LYS A 1 198 ? 3.48 84.875 -16.531 1 30.44 198 LYS A CA 1
ATOM 1532 C C . LYS A 1 198 ? 3.6 83.938 -17.75 1 30.44 198 LYS A C 1
ATOM 1534 O O . LYS A 1 198 ? 3.799 82.75 -17.609 1 30.44 198 LYS A O 1
ATOM 1539 N N . ALA A 1 199 ? 3.098 84.375 -18.953 1 31.08 199 ALA A N 1
ATOM 1540 C CA . ALA A 1 199 ? 2.969 83.812 -20.297 1 31.08 199 ALA A CA 1
ATOM 1541 C C . ALA A 1 199 ? 4.297 83.25 -20.797 1 31.08 199 ALA A C 1
ATOM 1543 O O . ALA A 1 199 ? 5.352 83.562 -20.219 1 31.08 199 ALA A O 1
ATOM 1544 N N . PRO A 1 200 ? 4.496 83.562 -22.141 1 32.78 200 PRO A N 1
ATOM 1545 C CA . PRO A 1 200 ? 4.883 82.875 -23.375 1 32.78 200 PRO A CA 1
ATOM 1546 C C . PRO A 1 200 ? 6.395 82.875 -23.609 1 32.78 200 PRO A C 1
ATOM 1548 O O . PRO A 1 200 ? 7.012 83.938 -23.656 1 32.78 200 PRO A O 1
ATOM 1551 N N . ARG A 1 201 ? 7.246 82.312 -22.875 1 26.03 201 ARG A N 1
ATOM 1552 C CA . ARG A 1 201 ? 8.656 82.5 -23.141 1 26.03 201 ARG A CA 1
ATOM 1553 C C . ARG A 1 201 ? 8.953 82.375 -24.641 1 26.03 201 ARG A C 1
ATOM 1555 O O . ARG A 1 201 ? 8.352 81.562 -25.312 1 26.03 201 ARG A O 1
ATOM 1562 N N . GLY A 1 202 ? 9.789 83.312 -25.469 1 25.59 202 GLY A N 1
ATOM 1563 C CA . GLY A 1 202 ? 10.297 83.938 -26.672 1 25.59 202 GLY A CA 1
ATOM 1564 C C . GLY A 1 202 ? 11.195 83 -27.5 1 25.59 202 GLY A C 1
ATOM 1565 O O . GLY A 1 202 ? 11.547 83.312 -28.625 1 25.59 202 GLY A O 1
ATOM 1566 N N . VAL A 1 203 ? 11.773 81.812 -27.078 1 33.44 203 VAL A N 1
ATOM 1567 C CA . VAL A 1 203 ? 13.141 81.812 -27.594 1 33.44 203 VAL A CA 1
ATOM 1568 C C . VAL A 1 203 ? 13.133 81.625 -29.109 1 33.44 203 VAL A C 1
ATOM 1570 O O . VAL A 1 203 ? 12.281 80.938 -29.656 1 33.44 203 VAL A O 1
ATOM 1573 N N . HIS A 1 204 ? 14.008 82.25 -30.031 1 29.38 204 HIS A N 1
ATOM 1574 C CA . HIS A 1 204 ? 14.43 82.75 -31.328 1 29.38 204 HIS A CA 1
ATOM 1575 C C . HIS A 1 204 ? 14.812 81.625 -32.281 1 29.38 204 HIS A C 1
ATOM 1577 O O . HIS A 1 204 ? 14.375 81.625 -33.438 1 29.38 204 HIS A O 1
ATOM 1583 N N . PHE A 1 205 ? 16.047 80.875 -32.406 1 30.58 205 PHE A N 1
ATOM 1584 C CA . PHE A 1 205 ? 16.953 81 -33.562 1 30.58 205 PHE A CA 1
ATOM 1585 C C . PHE A 1 205 ? 16.641 80 -34.625 1 30.58 205 PHE A C 1
ATOM 1587 O O . PHE A 1 205 ? 16.703 78.812 -34.375 1 30.58 205 PHE A O 1
ATOM 1594 N N . ASP A 1 206 ? 15.789 80.25 -35.688 1 27.78 206 ASP A N 1
ATOM 1595 C CA . ASP A 1 206 ? 15.305 79.5 -36.875 1 27.78 206 ASP A CA 1
ATOM 1596 C C . ASP A 1 206 ? 16.453 79.062 -37.781 1 27.78 206 ASP A C 1
ATOM 1598 O O . ASP A 1 206 ? 16.312 78.125 -38.562 1 27.78 206 ASP A O 1
ATOM 1602 N N . GLU A 1 207 ? 17.656 79.75 -38.031 1 31 207 GLU A N 1
ATOM 1603 C CA . GLU A 1 207 ? 17.844 79.938 -39.469 1 31 207 GLU A CA 1
ATOM 1604 C C . GLU A 1 207 ? 18.297 78.688 -40.156 1 31 207 GLU A C 1
ATOM 1606 O O . GLU A 1 207 ? 18.312 78.562 -41.375 1 31 207 GLU A O 1
ATOM 1611 N N . GLU A 1 208 ? 18.734 77.5 -39.625 1 34.66 208 GLU A N 1
ATOM 1612 C CA . GLU A 1 208 ? 19.797 77 -40.5 1 34.66 208 GLU A CA 1
ATOM 1613 C C . GLU A 1 208 ? 19.25 76.625 -41.875 1 34.66 208 GLU A C 1
ATOM 1615 O O . GLU A 1 208 ? 18.281 75.875 -41.969 1 34.66 208 GLU A O 1
ATOM 1620 N N . ASP A 1 209 ? 19.469 77.375 -43.188 1 29.69 209 ASP A N 1
ATOM 1621 C CA . ASP A 1 209 ? 19.25 77.5 -44.625 1 29.69 209 ASP A CA 1
ATOM 1622 C C . ASP A 1 209 ? 19.703 76.188 -45.375 1 29.69 209 ASP A C 1
ATOM 1624 O O . ASP A 1 209 ? 19.078 75.812 -46.344 1 29.69 209 ASP A O 1
ATOM 1628 N N . SER A 1 210 ? 21.078 75.875 -45.469 1 28.8 210 SER A N 1
ATOM 1629 C CA . SER A 1 210 ? 21.719 75.688 -46.781 1 28.8 210 SER A CA 1
ATOM 1630 C C . SER A 1 210 ? 21.047 74.625 -47.594 1 28.8 210 SER A C 1
ATOM 1632 O O . SER A 1 210 ? 20.297 73.812 -47.062 1 28.8 210 SER A O 1
ATOM 1634 N N . SER A 1 211 ? 22.031 74.25 -48.688 1 27.62 211 SER A N 1
ATOM 1635 C CA . SER A 1 211 ? 22.688 73.688 -49.875 1 27.62 211 SER A CA 1
ATOM 1636 C C . SER A 1 211 ? 22.844 72.188 -49.812 1 27.62 211 SER A C 1
ATOM 1638 O O . SER A 1 211 ? 23.047 71.625 -48.719 1 27.62 211 SER A O 1
ATOM 1640 N N . MET B 1 1 ? -33.812 -7.234 -9.086 1 64.25 1 MET B N 1
ATOM 1641 C CA . MET B 1 1 ? -32.938 -7.723 -8.039 1 64.25 1 MET B CA 1
ATOM 1642 C C . MET B 1 1 ? -31.562 -7.055 -8.141 1 64.25 1 MET B C 1
ATOM 1644 O O . MET B 1 1 ? -31.047 -6.844 -9.242 1 64.25 1 MET B O 1
ATOM 1648 N N . SER B 1 2 ? -31.203 -6.477 -7.113 1 83.06 2 SER B N 1
ATOM 1649 C CA . SER B 1 2 ? -29.953 -5.715 -7.152 1 83.06 2 SER B CA 1
ATOM 1650 C C . SER B 1 2 ? -28.766 -6.613 -7.473 1 83.06 2 SER B C 1
ATOM 1652 O O . SER B 1 2 ? -28.703 -7.754 -7.012 1 83.06 2 SER B O 1
ATOM 1654 N N . SER B 1 3 ? -27.984 -6.215 -8.43 1 90.62 3 SER B N 1
ATOM 1655 C CA . SER B 1 3 ? -26.781 -6.941 -8.797 1 90.62 3 SER B CA 1
ATOM 1656 C C . SER B 1 3 ? -25.812 -7.027 -7.621 1 90.62 3 SER B C 1
ATOM 1658 O O . SER B 1 3 ? -25.938 -6.273 -6.652 1 90.62 3 SER B O 1
ATOM 1660 N N . VAL B 1 4 ? -24.938 -7.984 -7.688 1 92.88 4 VAL B N 1
ATOM 1661 C CA . VAL B 1 4 ? -23.938 -8.156 -6.645 1 92.88 4 VAL B CA 1
ATOM 1662 C C . VAL B 1 4 ? -23.172 -6.855 -6.445 1 92.88 4 VAL B C 1
ATOM 1664 O O . VAL B 1 4 ? -22.953 -6.418 -5.312 1 92.88 4 VAL B O 1
ATOM 1667 N N . SER B 1 5 ? -22.797 -6.23 -7.578 1 93.94 5 SER B N 1
ATOM 1668 C CA . SER B 1 5 ? -22.016 -5.004 -7.516 1 93.94 5 SER B CA 1
ATOM 1669 C C . SER B 1 5 ? -22.781 -3.885 -6.824 1 93.94 5 SER B C 1
ATOM 1671 O O . SER B 1 5 ? -22.203 -3.09 -6.082 1 93.94 5 SER B O 1
ATOM 1673 N N . GLU B 1 6 ? -24.031 -3.875 -7.027 1 93.69 6 GLU B N 1
ATOM 1674 C CA . GLU B 1 6 ? -24.859 -2.855 -6.395 1 93.69 6 GLU B CA 1
ATOM 1675 C C . GLU B 1 6 ? -24.984 -3.096 -4.895 1 93.69 6 GLU B C 1
ATOM 1677 O O . GLU B 1 6 ? -24.891 -2.156 -4.102 1 93.69 6 GLU B O 1
ATOM 1682 N N . LEU B 1 7 ? -25.234 -4.328 -4.574 1 94.56 7 LEU B N 1
ATOM 1683 C CA . LEU B 1 7 ? -25.344 -4.691 -3.166 1 94.56 7 LEU B CA 1
ATOM 1684 C C . LEU B 1 7 ? -24.078 -4.355 -2.404 1 94.56 7 LEU B C 1
ATOM 1686 O O . LEU B 1 7 ? -24.125 -3.756 -1.326 1 94.56 7 LEU B O 1
ATOM 1690 N N . VAL B 1 8 ? -22.953 -4.723 -2.938 1 96.62 8 VAL B N 1
ATOM 1691 C CA . VAL B 1 8 ? -21.656 -4.516 -2.318 1 96.62 8 VAL B CA 1
ATOM 1692 C C . VAL B 1 8 ? -21.359 -3.02 -2.229 1 96.62 8 VAL B C 1
ATOM 1694 O O . VAL B 1 8 ? -20.812 -2.547 -1.228 1 96.62 8 VAL B O 1
ATOM 1697 N N . GLY B 1 9 ? -21.656 -2.352 -3.336 1 95.62 9 GLY B N 1
ATOM 1698 C CA . GLY B 1 9 ? -21.5 -0.907 -3.361 1 95.62 9 GLY B CA 1
ATOM 1699 C C . GLY B 1 9 ? -22.297 -0.195 -2.293 1 95.62 9 GLY B C 1
ATOM 1700 O O . GLY B 1 9 ? -21.781 0.685 -1.601 1 95.62 9 GLY B O 1
ATOM 1701 N N . ASP B 1 10 ? -23.5 -0.608 -2.158 1 94.25 10 ASP B N 1
ATOM 1702 C CA . ASP B 1 10 ? -24.375 -0.027 -1.144 1 94.25 10 ASP B CA 1
ATOM 1703 C C . ASP B 1 10 ? -23.844 -0.28 0.261 1 94.25 10 ASP B C 1
ATOM 1705 O O . ASP B 1 10 ? -23.969 0.568 1.146 1 94.25 10 ASP B O 1
ATOM 1709 N N . GLY B 1 11 ? -23.297 -1.395 0.438 1 96.44 11 GLY B N 1
ATOM 1710 C CA . GLY B 1 11 ? -22.75 -1.753 1.731 1 96.44 11 GLY B CA 1
ATOM 1711 C C . GLY B 1 11 ? -21.359 -1.173 1.965 1 96.44 11 GLY B C 1
ATOM 1712 O O . GLY B 1 11 ? -20.781 -1.342 3.041 1 96.44 11 GLY B O 1
ATOM 1713 N N . ARG B 1 12 ? -20.703 -0.561 0.942 1 96.69 12 ARG B N 1
ATOM 1714 C CA . ARG B 1 12 ? -19.375 0.043 0.998 1 96.69 12 ARG B CA 1
ATOM 1715 C C . ARG B 1 12 ? -18.312 -0.992 1.366 1 96.69 12 ARG B C 1
ATOM 1717 O O . ARG B 1 12 ? -17.453 -0.733 2.209 1 96.69 12 ARG B O 1
ATOM 1724 N N . CYS B 1 13 ? -18.438 -2.111 0.717 1 98.06 13 CYS B N 1
ATOM 1725 C CA . CYS B 1 13 ? -17.531 -3.209 1.028 1 98.06 13 CYS B CA 1
ATOM 1726 C C . CYS B 1 13 ? -16.672 -3.564 -0.178 1 98.06 13 CYS B C 1
ATOM 1728 O O . CYS B 1 13 ? -16 -4.602 -0.185 1 98.06 13 CYS B O 1
ATOM 1730 N N . ALA B 1 14 ? -16.688 -2.635 -1.169 1 97.25 14 ALA B N 1
ATOM 1731 C CA . ALA B 1 14 ? -16.047 -2.961 -2.443 1 97.25 14 ALA B CA 1
ATOM 1732 C C . ALA B 1 14 ? -14.531 -2.82 -2.352 1 97.25 14 ALA B C 1
ATOM 1734 O O . ALA B 1 14 ? -13.789 -3.506 -3.062 1 97.25 14 ALA B O 1
ATOM 1735 N N . GLN B 1 15 ? -14.062 -1.93 -1.537 1 97.06 15 GLN B N 1
ATOM 1736 C CA . GLN B 1 15 ? -12.641 -1.616 -1.492 1 97.06 15 GLN B CA 1
ATOM 1737 C C . GLN B 1 15 ? -12.156 -1.442 -0.054 1 97.06 15 GLN B C 1
ATOM 1739 O O . GLN B 1 15 ? -11.75 -0.35 0.341 1 97.06 15 GLN B O 1
ATOM 1744 N N . LEU B 1 16 ? -12.141 -2.525 0.674 1 97.88 16 LEU B N 1
ATOM 1745 C CA . LEU B 1 16 ? -11.641 -2.525 2.045 1 97.88 16 LEU B CA 1
ATOM 1746 C C . LEU B 1 16 ? -10.297 -3.236 2.135 1 97.88 16 LEU B C 1
ATOM 1748 O O . LEU B 1 16 ? -10.023 -4.16 1.364 1 97.88 16 LEU B O 1
ATOM 1752 N N . GLN B 1 17 ? -9.469 -2.793 3.061 1 98.12 17 GLN B N 1
ATOM 1753 C CA . GLN B 1 17 ? -8.219 -3.494 3.312 1 98.12 17 GLN B CA 1
ATOM 1754 C C . GLN B 1 17 ? -7.754 -3.295 4.754 1 98.12 17 GLN B C 1
ATOM 1756 O O . GLN B 1 17 ? -8.055 -2.273 5.371 1 98.12 17 GLN B O 1
ATOM 1761 N N . GLN B 1 18 ? -7.047 -4.32 5.273 1 97.19 18 GLN B N 1
ATOM 1762 C CA . GLN B 1 18 ? -6.512 -4.277 6.629 1 97.19 18 GLN B CA 1
ATOM 1763 C C . GLN B 1 18 ? -5.301 -5.195 6.773 1 97.19 18 GLN B C 1
ATOM 1765 O O . GLN B 1 18 ? -5.25 -6.266 6.16 1 97.19 18 GLN B O 1
ATOM 1770 N N . VAL B 1 19 ? -4.387 -4.738 7.555 1 97.94 19 VAL B N 1
ATOM 1771 C CA . VAL B 1 19 ? -3.297 -5.621 7.945 1 97.94 19 VAL B CA 1
ATOM 1772 C C . VAL B 1 19 ? -3.725 -6.473 9.141 1 97.94 19 VAL B C 1
ATOM 1774 O O . VAL B 1 19 ? -4.34 -5.965 10.086 1 97.94 19 VAL B O 1
ATOM 1777 N N . VAL B 1 20 ? -3.453 -7.691 9.016 1 97.56 20 VAL B N 1
ATOM 1778 C CA . VAL B 1 20 ? -3.832 -8.625 10.07 1 97.56 20 VAL B CA 1
ATOM 1779 C C . VAL B 1 20 ? -2.594 -9.359 10.578 1 97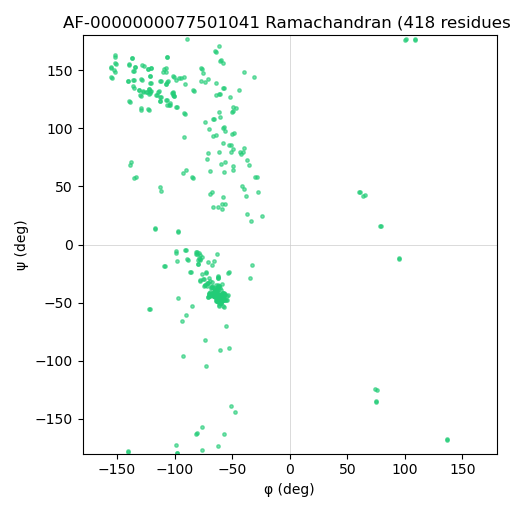.56 20 VAL B C 1
ATOM 1781 O O . VAL B 1 20 ? -1.942 -10.078 9.82 1 97.56 20 VAL B O 1
ATOM 1784 N N . ASP B 1 21 ? -2.242 -9.18 11.812 1 95.75 21 ASP B N 1
ATOM 1785 C CA . ASP B 1 21 ? -1.188 -9.945 12.477 1 95.75 21 ASP B CA 1
ATOM 1786 C C . ASP B 1 21 ? -1.771 -11.07 13.328 1 95.75 21 ASP B C 1
ATOM 1788 O O . ASP B 1 21 ? -2.596 -10.82 14.211 1 95.75 21 ASP B O 1
ATOM 1792 N N . CYS B 1 22 ? -1.47 -12.25 13.031 1 91.75 22 CYS B N 1
ATOM 1793 C CA . CYS B 1 22 ? -1.983 -13.398 13.781 1 91.75 22 CYS B CA 1
ATOM 1794 C C . CYS B 1 22 ? -0.905 -14.461 13.961 1 91.75 22 CYS B C 1
ATOM 1796 O O . CYS B 1 22 ? 0.261 -14.227 13.633 1 91.75 22 CYS B O 1
ATOM 1798 N N . ALA B 1 23 ? -1.25 -15.562 14.586 1 87.44 23 ALA B N 1
ATOM 1799 C CA . ALA B 1 23 ? -0.286 -16.625 14.883 1 87.44 23 ALA B CA 1
ATOM 1800 C C . ALA B 1 23 ? 0.291 -17.219 13.602 1 87.44 23 ALA B C 1
ATOM 1802 O O . ALA B 1 23 ? 1.458 -17.609 13.562 1 87.44 23 ALA B O 1
ATOM 1803 N N . ALA B 1 24 ? -0.487 -17.172 12.602 1 86.69 24 ALA B N 1
ATOM 1804 C CA . ALA B 1 24 ? -0.089 -17.75 11.328 1 86.69 24 ALA B CA 1
ATOM 1805 C C . ALA B 1 24 ? 0.852 -16.828 10.562 1 86.69 24 ALA B C 1
ATOM 1807 O O . ALA B 1 24 ? 1.511 -17.25 9.609 1 86.69 24 ALA B O 1
ATOM 1808 N N . GLY B 1 25 ? 0.909 -15.609 10.922 1 92.62 25 GLY B N 1
ATOM 1809 C CA . GLY B 1 25 ? 1.769 -14.648 10.25 1 92.62 25 GLY B CA 1
ATOM 1810 C C . GLY B 1 25 ? 1.093 -13.312 10 1 92.62 25 GLY B C 1
ATOM 1811 O O . GLY B 1 25 ? 0.093 -12.992 10.648 1 92.62 25 GLY B O 1
ATOM 1812 N N . ARG B 1 26 ? 1.711 -12.555 9.227 1 96.94 26 ARG B N 1
ATOM 1813 C CA . ARG B 1 26 ? 1.195 -11.242 8.859 1 96.94 26 ARG B CA 1
ATOM 1814 C C . ARG B 1 26 ? 0.557 -11.266 7.477 1 96.94 26 ARG B C 1
ATOM 1816 O O . ARG B 1 26 ? 1.149 -11.781 6.523 1 96.94 26 ARG B O 1
ATOM 1823 N N . PHE B 1 27 ? -0.693 -10.711 7.418 1 98.25 27 PHE B N 1
ATOM 1824 C CA . PHE B 1 27 ? -1.451 -10.766 6.176 1 98.25 27 PHE B CA 1
ATOM 1825 C C . PHE B 1 27 ? -2.072 -9.406 5.863 1 98.25 27 PHE B C 1
ATOM 1827 O O . PHE B 1 27 ? -2.271 -8.586 6.762 1 98.25 27 PHE B O 1
ATOM 1834 N N . VAL B 1 28 ? -2.26 -9.203 4.617 1 98.62 28 VAL B N 1
ATOM 1835 C CA . VAL B 1 28 ? -3.172 -8.148 4.191 1 98.62 28 VAL B CA 1
ATOM 1836 C C . VAL B 1 28 ? -4.492 -8.758 3.725 1 98.62 28 VAL B C 1
ATOM 1838 O O . VAL B 1 28 ? -4.504 -9.641 2.861 1 98.62 28 VAL B O 1
ATOM 1841 N N . CYS B 1 29 ? -5.535 -8.359 4.355 1 98.81 29 CYS B N 1
ATOM 1842 C CA . CYS B 1 29 ? -6.883 -8.75 3.961 1 98.81 29 CYS B CA 1
ATOM 1843 C C . CYS B 1 29 ? -7.578 -7.621 3.205 1 98.81 29 CYS B C 1
ATOM 1845 O O . CYS B 1 29 ? -7.59 -6.477 3.664 1 98.81 29 CYS B O 1
ATOM 1847 N N . PHE B 1 30 ? -8.172 -8.008 1.994 1 98.75 30 PHE B N 1
ATOM 1848 C CA . PHE B 1 30 ? -8.781 -6.926 1.235 1 98.75 30 PHE B CA 1
ATOM 1849 C C . PHE B 1 30 ? -9.93 -7.449 0.379 1 98.75 30 PHE B C 1
ATOM 1851 O O . PHE B 1 30 ? -10.008 -8.648 0.1 1 98.75 30 PHE B O 1
ATOM 1858 N N . THR B 1 31 ? -10.859 -6.555 0.032 1 98.75 31 THR B N 1
ATOM 1859 C CA . THR B 1 31 ? -12.016 -6.906 -0.788 1 98.75 31 THR B CA 1
ATOM 1860 C C . THR B 1 31 ? -11.898 -6.293 -2.18 1 98.75 31 THR B C 1
ATOM 1862 O O . THR B 1 31 ? -11.219 -5.285 -2.365 1 98.75 31 THR B O 1
ATOM 1865 N N . ARG B 1 32 ? -12.461 -6.926 -3.078 1 97.62 32 ARG B N 1
ATOM 1866 C CA . ARG B 1 32 ? -12.562 -6.469 -4.461 1 97.62 32 ARG B CA 1
ATOM 1867 C C . ARG B 1 32 ? -13.93 -6.797 -5.047 1 97.62 32 ARG B C 1
ATOM 1869 O O . ARG B 1 32 ? -14.5 -7.848 -4.758 1 97.62 32 ARG B O 1
ATOM 1876 N N . CYS B 1 33 ? -14.43 -5.867 -5.805 1 97.19 33 CYS B N 1
ATOM 1877 C CA . CYS B 1 33 ? -15.742 -6.078 -6.414 1 97.19 33 CYS B CA 1
ATOM 1878 C C . CYS B 1 33 ? -15.695 -5.797 -7.914 1 97.19 33 CYS B C 1
ATOM 1880 O O . CYS B 1 33 ? -15.273 -4.723 -8.336 1 97.19 33 CYS B O 1
ATOM 1882 N N . THR B 1 34 ? -15.961 -6.852 -8.664 1 93.25 34 THR B N 1
ATOM 1883 C CA . THR B 1 34 ? -16.172 -6.695 -10.102 1 93.25 34 THR B CA 1
ATOM 1884 C C . THR B 1 34 ? -17.672 -6.652 -10.422 1 93.25 34 THR B C 1
ATOM 1886 O O . THR B 1 34 ? -18.5 -6.695 -9.523 1 93.25 34 THR B O 1
ATOM 1889 N N . ALA B 1 35 ? -18 -6.527 -11.648 1 90.38 35 ALA B N 1
ATOM 1890 C CA . ALA B 1 35 ? -19.391 -6.504 -12.055 1 90.38 35 ALA B CA 1
ATOM 1891 C C . ALA B 1 35 ? -20.094 -7.82 -11.711 1 90.38 35 ALA B C 1
ATOM 1893 O O . ALA B 1 35 ? -21.281 -7.836 -11.406 1 90.38 35 ALA B O 1
ATOM 1894 N N . ALA B 1 36 ? -19.312 -8.898 -11.656 1 90.31 36 ALA B N 1
ATOM 1895 C CA . ALA B 1 36 ? -19.938 -10.219 -11.57 1 90.31 36 ALA B CA 1
ATOM 1896 C C . ALA B 1 36 ? -19.734 -10.828 -10.188 1 90.31 36 ALA B C 1
ATOM 1898 O O . ALA B 1 36 ? -20.453 -11.758 -9.812 1 90.31 36 ALA B O 1
ATOM 1899 N N . ALA B 1 37 ? -18.75 -10.273 -9.492 1 95.94 37 ALA B N 1
ATOM 1900 C CA . ALA B 1 37 ? -18.438 -11.023 -8.281 1 95.94 37 ALA B CA 1
ATOM 1901 C C . ALA B 1 37 ? -17.797 -10.117 -7.23 1 95.94 37 ALA B C 1
ATOM 1903 O O . ALA B 1 37 ? -17.234 -9.07 -7.559 1 95.94 37 ALA B O 1
ATOM 1904 N N . TRP B 1 38 ? -18 -10.508 -5.973 1 97.94 38 TRP B N 1
ATOM 1905 C CA . TRP B 1 38 ? -17.312 -9.945 -4.812 1 97.94 38 TRP B CA 1
ATOM 1906 C C . TRP B 1 38 ? -16.297 -10.922 -4.242 1 97.94 38 TRP B C 1
ATOM 1908 O O . TRP B 1 38 ? -16.547 -12.133 -4.203 1 97.94 38 TRP B O 1
ATOM 1918 N N . SER B 1 39 ? -15.148 -10.383 -3.887 1 98.44 39 SER B N 1
ATOM 1919 C CA . SER B 1 39 ? -14.148 -11.305 -3.371 1 98.44 39 SER B CA 1
ATOM 1920 C C . SER B 1 39 ? -13.469 -10.75 -2.123 1 98.44 39 SER B C 1
ATOM 1922 O O . SER B 1 39 ? -13.391 -9.531 -1.944 1 98.44 39 SER B O 1
ATOM 1924 N N . ILE B 1 40 ? -13.094 -11.68 -1.29 1 98.69 40 ILE B N 1
ATOM 1925 C CA . ILE B 1 40 ? -12.219 -11.445 -0.148 1 98.69 40 ILE B CA 1
ATOM 1926 C C . ILE B 1 40 ? -10.883 -12.164 -0.367 1 98.69 40 ILE B C 1
ATOM 1928 O O . ILE B 1 40 ? -10.852 -13.375 -0.605 1 98.69 40 ILE B O 1
ATOM 1932 N N . SER B 1 41 ? -9.875 -11.352 -0.3 1 98.88 41 SER B N 1
ATOM 1933 C CA . SER B 1 41 ? -8.547 -11.922 -0.525 1 98.88 41 SER B CA 1
ATOM 1934 C C . SER B 1 41 ? -7.637 -11.688 0.676 1 98.88 41 SER B C 1
ATOM 1936 O O . SER B 1 41 ? -7.738 -10.664 1.354 1 98.88 41 SER B O 1
ATOM 1938 N N . VAL B 1 42 ? -6.797 -12.664 0.909 1 98.69 42 VAL B N 1
ATOM 1939 C CA . VAL B 1 42 ? -5.762 -12.602 1.937 1 98.69 42 VAL B CA 1
ATOM 1940 C C . VAL B 1 42 ? -4.402 -12.93 1.324 1 98.69 42 VAL B C 1
ATOM 1942 O O . VAL B 1 42 ? -4.273 -13.891 0.563 1 98.69 42 VAL B O 1
ATOM 1945 N N . THR B 1 43 ? -3.412 -12.086 1.623 1 98.5 43 THR B N 1
ATOM 1946 C CA . THR B 1 43 ? -2.082 -12.344 1.081 1 98.5 43 THR B CA 1
ATOM 1947 C C . THR B 1 43 ? -1.015 -12.148 2.154 1 98.5 43 THR B C 1
ATOM 1949 O O . THR B 1 43 ? -1.117 -11.25 2.986 1 98.5 43 THR B O 1
ATOM 1952 N N . ASP B 1 44 ? -0.053 -12.992 2.111 1 96.75 44 ASP B N 1
ATOM 1953 C CA . ASP B 1 44 ? 1.113 -12.828 2.975 1 96.75 44 ASP B CA 1
ATOM 1954 C C . ASP B 1 44 ? 2.25 -12.133 2.236 1 96.75 44 ASP B C 1
ATOM 1956 O O . ASP B 1 44 ? 3.391 -12.117 2.705 1 96.75 44 ASP B O 1
ATOM 1960 N N . GLY B 1 45 ? 1.934 -11.609 1.095 1 96.38 45 GLY B N 1
ATOM 1961 C CA . GLY B 1 45 ? 2.928 -10.945 0.27 1 96.38 45 GLY B CA 1
ATOM 1962 C C . GLY B 1 45 ? 3.537 -11.852 -0.783 1 96.38 45 GLY B C 1
ATOM 1963 O O . GLY B 1 45 ? 4.215 -11.383 -1.698 1 96.38 45 GLY B O 1
ATOM 1964 N N . VAL B 1 46 ? 3.309 -13.117 -0.686 1 94.75 46 VAL B N 1
ATOM 1965 C CA . VAL B 1 46 ? 3.83 -14.102 -1.627 1 94.75 46 VAL B CA 1
ATOM 1966 C C . VAL B 1 46 ? 2.672 -14.875 -2.262 1 94.75 46 VAL B C 1
ATOM 1968 O O . VAL B 1 46 ? 2.533 -14.898 -3.486 1 94.75 46 VAL B O 1
ATOM 1971 N N . ASP B 1 47 ? 1.885 -15.438 -1.477 1 96.44 47 ASP B N 1
ATOM 1972 C CA . ASP B 1 47 ? 0.718 -16.188 -1.933 1 96.44 47 ASP B CA 1
ATOM 1973 C C . ASP B 1 47 ? -0.571 -15.414 -1.66 1 96.44 47 ASP B C 1
ATOM 1975 O O . ASP B 1 47 ? -0.574 -14.453 -0.891 1 96.44 47 ASP B O 1
ATOM 1979 N N . VAL B 1 48 ? -1.629 -15.828 -2.373 1 98.31 48 VAL B N 1
ATOM 1980 C CA . VAL B 1 48 ? -2.941 -15.211 -2.209 1 98.31 48 VAL B CA 1
ATOM 1981 C C . VAL B 1 48 ? -4.004 -16.297 -2.033 1 98.31 48 VAL B C 1
ATOM 1983 O O . VAL B 1 48 ? -3.98 -17.312 -2.73 1 98.31 48 VAL B O 1
ATOM 1986 N N . TRP B 1 49 ? -4.848 -16.094 -1.047 1 98.69 49 TRP B N 1
ATOM 1987 C CA . TRP B 1 49 ? -6.043 -16.906 -0.862 1 98.69 49 TRP B CA 1
ATOM 1988 C C . TRP B 1 49 ? -7.309 -16.094 -1.105 1 98.69 49 TRP B C 1
ATOM 1990 O O . TRP B 1 49 ? -7.379 -14.922 -0.718 1 98.69 49 TRP B O 1
ATOM 2000 N N . ILE B 1 50 ? -8.289 -16.781 -1.764 1 98.75 50 ILE B N 1
ATOM 2001 C CA . ILE B 1 50 ? -9.438 -15.984 -2.189 1 98.75 50 ILE B CA 1
ATOM 2002 C C . ILE B 1 50 ? -10.734 -16.734 -1.881 1 98.75 50 ILE B C 1
ATOM 2004 O O . ILE B 1 50 ? -10.812 -17.953 -2.051 1 98.75 50 ILE B O 1
ATOM 2008 N N . TRP B 1 51 ? -11.68 -16.031 -1.362 1 98.5 51 TRP B N 1
ATOM 2009 C CA . TRP B 1 51 ? -13.094 -16.391 -1.418 1 98.5 51 TRP B CA 1
ATOM 2010 C C . TRP B 1 51 ? -13.844 -15.508 -2.402 1 98.5 51 TRP B C 1
ATOM 2012 O O . TRP B 1 51 ? -13.789 -14.273 -2.303 1 98.5 51 TRP B O 1
ATOM 2022 N N . GLN B 1 52 ? -14.43 -16.109 -3.389 1 97.69 52 GLN B N 1
ATOM 2023 C CA . GLN B 1 52 ? -15.148 -15.344 -4.402 1 97.69 52 GLN B CA 1
ATOM 2024 C C . GLN B 1 52 ? -16.609 -15.766 -4.469 1 97.69 52 GLN B C 1
ATOM 2026 O O . GLN B 1 52 ? -16.922 -16.953 -4.402 1 97.69 52 GLN B O 1
ATOM 2031 N N . ALA B 1 53 ? -17.516 -14.766 -4.621 1 97.38 53 ALA B N 1
ATOM 2032 C CA . ALA B 1 53 ? -18.938 -15.07 -4.59 1 97.38 53 ALA B CA 1
ATOM 2033 C C . ALA B 1 53 ? -19.703 -14.273 -5.645 1 97.38 53 ALA B C 1
ATOM 2035 O O . ALA B 1 53 ? -19.578 -13.047 -5.707 1 97.38 53 ALA B O 1
ATOM 2036 N N . GLY B 1 54 ? -20.375 -15 -6.469 1 96.44 54 GLY B N 1
ATOM 2037 C CA . GLY B 1 54 ? -21.484 -14.383 -7.18 1 96.44 54 GLY B CA 1
ATOM 2038 C C . GLY B 1 54 ? -22.75 -14.305 -6.355 1 96.44 54 GLY B C 1
ATOM 2039 O O . GLY B 1 54 ? -22.719 -14.391 -5.129 1 96.44 54 GLY B O 1
ATOM 2040 N N . GLN B 1 55 ? -23.891 -14.094 -7.012 1 94.38 55 GLN B N 1
ATOM 2041 C CA . GLN B 1 55 ? -25.156 -13.898 -6.316 1 94.38 55 GLN B CA 1
ATOM 2042 C C . GLN B 1 55 ? -25.547 -15.148 -5.527 1 94.38 55 GLN B C 1
ATOM 2044 O O . GLN B 1 55 ? -25.953 -15.047 -4.363 1 94.38 55 GLN B O 1
ATOM 2049 N N . GLU B 1 56 ? -25.406 -16.266 -6.141 1 95.25 56 GLU B N 1
ATOM 2050 C CA . GLU B 1 56 ? -25.828 -17.516 -5.512 1 95.25 56 GLU B CA 1
ATOM 2051 C C . GLU B 1 56 ? -25 -17.797 -4.254 1 95.25 56 GLU B C 1
ATOM 2053 O O . GLU B 1 56 ? -25.562 -18.172 -3.215 1 95.25 56 GLU B O 1
ATOM 2058 N N . GLU B 1 57 ? -23.641 -17.672 -4.414 1 95.81 57 GLU B N 1
ATOM 2059 C CA . GLU B 1 57 ? -22.75 -17.906 -3.283 1 95.81 57 GLU B CA 1
ATOM 2060 C C . GLU B 1 57 ? -23.016 -16.922 -2.154 1 95.81 57 GLU B C 1
ATOM 2062 O O . GLU B 1 57 ? -22.953 -17.281 -0.977 1 95.81 57 GLU B O 1
ATOM 2067 N N . LEU B 1 58 ? -23.344 -15.734 -2.482 1 96 58 LEU B N 1
ATOM 2068 C CA . LEU B 1 58 ? -23.625 -14.703 -1.495 1 96 58 LEU B CA 1
ATOM 2069 C C . LEU B 1 58 ? -24.938 -14.984 -0.76 1 96 58 LEU B C 1
ATOM 2071 O O . LEU B 1 58 ? -25.016 -14.836 0.461 1 96 58 LEU B O 1
ATOM 2075 N N . ASP B 1 59 ? -25.891 -15.383 -1.525 1 96.19 59 ASP B N 1
ATOM 2076 C CA . ASP B 1 59 ? -27.172 -15.766 -0.923 1 96.19 59 ASP B CA 1
ATOM 2077 C C . ASP B 1 59 ? -26.984 -16.906 0.078 1 96.19 59 ASP B C 1
ATOM 2079 O O . ASP B 1 59 ? -27.516 -16.844 1.191 1 96.19 59 ASP B O 1
ATOM 2083 N N . ALA B 1 60 ? -26.281 -17.844 -0.368 1 96.81 60 ALA B N 1
ATOM 2084 C CA . ALA B 1 60 ? -26.047 -19 0.478 1 96.81 60 ALA B CA 1
ATOM 2085 C C . ALA B 1 60 ? -25.312 -18.609 1.76 1 96.81 60 ALA B C 1
ATOM 2087 O O . ALA B 1 60 ? -25.656 -19.094 2.846 1 96.81 60 ALA B O 1
ATOM 2088 N N . HIS B 1 61 ? -24.312 -17.781 1.613 1 97.06 61 HIS B N 1
ATOM 2089 C CA . HIS B 1 61 ? -23.547 -17.375 2.787 1 97.06 61 HIS B CA 1
ATOM 2090 C C . HIS B 1 61 ? -24.375 -16.531 3.738 1 97.06 61 HIS B C 1
ATOM 2092 O O . HIS B 1 61 ? -24.297 -16.688 4.957 1 97.06 61 HIS B O 1
ATOM 2098 N N . ARG B 1 62 ? -25.141 -15.648 3.203 1 96.44 62 ARG B N 1
ATOM 2099 C CA . ARG B 1 62 ? -26.047 -14.844 4.012 1 96.44 62 ARG B CA 1
ATOM 2100 C C . ARG B 1 62 ? -27.016 -15.727 4.801 1 96.44 62 ARG B C 1
ATOM 2102 O O . ARG B 1 62 ? -27.266 -15.484 5.984 1 96.44 62 ARG B O 1
ATOM 2109 N N . ASP B 1 63 ? -27.531 -16.766 4.141 1 96.19 63 ASP B N 1
ATOM 2110 C CA . ASP B 1 63 ? -28.484 -17.688 4.777 1 96.19 63 ASP B CA 1
ATOM 2111 C C . ASP B 1 63 ? -27.812 -18.438 5.926 1 96.19 63 ASP B C 1
ATOM 2113 O O . ASP B 1 63 ? -28.422 -18.609 6.992 1 96.19 63 ASP B O 1
ATOM 2117 N N . VAL B 1 64 ? -26.625 -18.922 5.711 1 94.88 64 VAL B N 1
ATOM 2118 C CA . VAL B 1 64 ? -25.875 -19.656 6.73 1 94.88 64 VAL B CA 1
ATOM 2119 C C . VAL B 1 64 ? -25.641 -18.75 7.941 1 94.88 64 VAL B C 1
ATOM 2121 O O . VAL B 1 64 ? -25.672 -19.219 9.086 1 94.88 64 VAL B O 1
ATOM 2124 N N . ALA B 1 65 ? -25.391 -17.484 7.688 1 94.31 65 ALA B N 1
ATOM 2125 C CA . ALA B 1 65 ? -25.141 -16.516 8.75 1 94.31 65 ALA B CA 1
ATOM 2126 C C . ALA B 1 65 ? -26.438 -16.078 9.414 1 94.31 65 ALA B C 1
ATOM 2128 O O . ALA B 1 65 ? -26.422 -15.305 10.383 1 94.31 65 ALA B O 1
ATOM 2129 N N . GLU B 1 66 ? -27.609 -16.438 8.891 1 94.12 66 GLU B N 1
ATOM 2130 C CA . GLU B 1 66 ? -28.938 -16.188 9.43 1 94.12 66 GLU B CA 1
ATOM 2131 C C . GLU B 1 66 ? -29.234 -14.688 9.445 1 94.12 66 GLU B C 1
ATOM 2133 O O . GLU B 1 66 ? -29.75 -14.164 10.438 1 94.12 66 GLU B O 1
ATOM 2138 N N . LEU B 1 67 ? -28.828 -14.094 8.328 1 94.69 67 LEU B N 1
ATOM 2139 C CA . LEU B 1 67 ? -29.141 -12.68 8.172 1 94.69 67 LEU B CA 1
ATOM 2140 C C . LEU B 1 67 ? -30.25 -12.484 7.145 1 94.69 67 LEU B C 1
ATOM 2142 O O . LEU B 1 67 ? -30.25 -13.125 6.098 1 94.69 67 LEU B O 1
ATOM 2146 N N . SER B 1 68 ? -31.141 -11.562 7.453 1 93.25 68 SER B N 1
ATOM 2147 C CA . SER B 1 68 ? -32.375 -11.461 6.684 1 93.25 68 SER B CA 1
ATOM 2148 C C . SER B 1 68 ? -32.188 -10.578 5.453 1 93.25 68 SER B C 1
ATOM 2150 O O . SER B 1 68 ? -32.969 -10.641 4.516 1 93.25 68 SER B O 1
ATOM 2152 N N . SER B 1 69 ? -31.234 -9.719 5.492 1 95.88 69 SER B N 1
ATOM 2153 C CA . SER B 1 69 ? -31.031 -8.797 4.379 1 95.88 69 SER B CA 1
ATOM 2154 C C . SER B 1 69 ? -29.547 -8.617 4.066 1 95.88 69 SER B C 1
ATOM 2156 O O . SER B 1 69 ? -28.703 -8.859 4.922 1 95.88 69 SER B O 1
ATOM 2158 N N . PHE B 1 70 ? -29.328 -8.297 2.914 1 96 70 PHE B N 1
ATOM 2159 C CA . PHE B 1 70 ? -27.953 -8 2.531 1 96 70 PHE B CA 1
ATOM 2160 C C . PHE B 1 70 ? -27.453 -6.727 3.211 1 96 70 PHE B C 1
ATOM 2162 O O . PHE B 1 70 ? -26.266 -6.574 3.48 1 96 70 PHE B O 1
ATOM 2169 N N . GLU B 1 71 ? -28.312 -5.836 3.436 1 96 71 GLU B N 1
ATOM 2170 C CA . GLU B 1 71 ? -27.969 -4.645 4.199 1 96 71 GLU B CA 1
ATOM 2171 C C . GLU B 1 71 ? -27.375 -5.012 5.559 1 96 71 GLU B C 1
ATOM 2173 O O . GLU B 1 71 ? -26.328 -4.488 5.953 1 96 71 GLU B O 1
ATOM 2178 N N . ALA B 1 72 ? -28.078 -5.895 6.172 1 96 72 ALA B N 1
ATOM 2179 C CA . ALA B 1 72 ? -27.594 -6.367 7.465 1 96 72 ALA B CA 1
ATOM 2180 C C . ALA B 1 72 ? -26.281 -7.121 7.309 1 96 72 ALA B C 1
ATOM 2182 O O . ALA B 1 72 ? -25.375 -6.973 8.133 1 96 72 ALA B O 1
ATOM 2183 N N . TYR B 1 73 ? -26.188 -7.859 6.301 1 97.19 73 TYR B N 1
ATOM 2184 C CA . TYR B 1 73 ? -25 -8.656 6.023 1 97.19 73 TYR B CA 1
ATOM 2185 C C . TYR B 1 73 ? -23.781 -7.766 5.832 1 97.19 73 TYR B C 1
ATOM 2187 O O . TYR B 1 73 ? -22.766 -7.922 6.527 1 97.19 73 TYR B O 1
ATOM 2195 N N . PHE B 1 74 ? -23.828 -6.797 4.977 1 97.81 74 PHE B N 1
ATOM 2196 C CA . PHE B 1 74 ? -22.703 -5.945 4.645 1 97.81 74 PHE B CA 1
ATOM 2197 C C . PHE B 1 74 ? -22.422 -4.941 5.758 1 97.81 74 PHE B C 1
ATOM 2199 O O . PHE B 1 74 ? -21.281 -4.551 5.988 1 97.81 74 PHE B O 1
ATOM 2206 N N . SER B 1 75 ? -23.469 -4.57 6.457 1 96.88 75 SER B N 1
ATOM 2207 C CA . SER B 1 75 ? -23.25 -3.727 7.625 1 96.88 75 SER B CA 1
ATOM 2208 C C . SER B 1 75 ? -22.406 -4.449 8.672 1 96.88 75 SER B C 1
ATOM 2210 O O . SER B 1 75 ? -21.469 -3.869 9.234 1 96.88 75 SER B O 1
ATOM 2212 N N . ARG B 1 76 ? -22.75 -5.68 8.898 1 96.81 76 ARG B N 1
ATOM 2213 C CA . ARG B 1 76 ? -21.984 -6.477 9.852 1 96.81 76 ARG B CA 1
ATOM 2214 C C . ARG B 1 76 ? -20.562 -6.691 9.359 1 96.81 76 ARG B C 1
ATOM 2216 O O . ARG B 1 76 ? -19.609 -6.566 10.133 1 96.81 76 ARG B O 1
ATOM 2223 N N . PHE B 1 77 ? -20.453 -7.012 8.133 1 97.94 77 PHE B N 1
ATOM 2224 C CA . PHE B 1 77 ? -19.156 -7.219 7.523 1 97.94 77 PHE B CA 1
ATOM 2225 C C . PHE B 1 77 ? -18.281 -5.98 7.676 1 97.94 77 PHE B C 1
ATOM 2227 O O . PHE B 1 77 ? -17.156 -6.062 8.188 1 97.94 77 PHE B O 1
ATOM 2234 N N . ARG B 1 78 ? -18.781 -4.883 7.27 1 98.06 78 ARG B N 1
ATOM 2235 C CA . ARG B 1 78 ? -18.031 -3.631 7.238 1 98.06 78 ARG B CA 1
ATOM 2236 C C . ARG B 1 78 ? -17.641 -3.188 8.648 1 98.06 78 ARG B C 1
ATOM 2238 O O . ARG B 1 78 ? -16.5 -2.773 8.883 1 98.06 78 ARG B O 1
ATOM 2245 N N . THR B 1 79 ? -18.531 -3.273 9.539 1 96.75 79 THR B N 1
ATOM 2246 C CA . THR B 1 79 ? -18.281 -2.857 10.914 1 96.75 79 THR B CA 1
ATOM 2247 C C . THR B 1 79 ? -17.172 -3.697 11.531 1 96.75 79 THR B C 1
ATOM 2249 O O . THR B 1 79 ? -16.219 -3.154 12.109 1 96.75 79 THR B O 1
ATOM 2252 N N . ALA B 1 80 ? -17.25 -4.941 11.352 1 97.38 80 ALA B N 1
ATOM 2253 C CA . ALA B 1 80 ? -16.234 -5.832 11.898 1 97.38 80 ALA B CA 1
ATOM 2254 C C . ALA B 1 80 ? -14.883 -5.602 11.227 1 97.38 80 ALA B C 1
ATOM 2256 O O . ALA B 1 80 ? -13.844 -5.57 11.891 1 97.38 80 ALA B O 1
ATOM 2257 N N . PHE B 1 81 ? -14.953 -5.422 9.938 1 97.75 81 PHE B N 1
ATOM 2258 C CA . PHE B 1 81 ? -13.742 -5.238 9.148 1 97.75 81 PHE B CA 1
ATOM 2259 C C . PHE B 1 81 ? -13.016 -3.967 9.562 1 97.75 81 PHE B C 1
ATOM 2261 O O . PHE B 1 81 ? -11.812 -3.992 9.828 1 97.75 81 PHE B O 1
ATOM 2268 N N . LEU B 1 82 ? -13.75 -2.916 9.672 1 95.12 82 LEU B N 1
ATOM 2269 C CA . LEU B 1 82 ? -13.164 -1.617 9.992 1 95.12 82 LEU B CA 1
ATOM 2270 C C . LEU B 1 82 ? -12.719 -1.559 11.445 1 95.12 82 LEU B C 1
ATOM 2272 O O . LEU B 1 82 ? -11.797 -0.818 11.789 1 95.12 82 LEU B O 1
ATOM 2276 N N . ALA B 1 83 ? -13.359 -2.4 12.242 1 94.88 83 ALA B N 1
ATOM 2277 C CA . ALA B 1 83 ? -13.008 -2.441 13.656 1 94.88 83 ALA B CA 1
ATOM 2278 C C . ALA B 1 83 ? -11.75 -3.281 13.883 1 94.88 83 ALA B C 1
ATOM 2280 O O . ALA B 1 83 ? -11.242 -3.355 15 1 94.88 83 ALA B O 1
ATOM 2281 N N . GLY B 1 84 ? -11.312 -3.902 12.844 1 94.88 84 GLY B N 1
ATOM 2282 C CA . GLY B 1 84 ? -10.117 -4.73 12.961 1 94.88 84 GLY B CA 1
ATOM 2283 C C . GLY B 1 84 ? -10.391 -6.086 13.586 1 94.88 84 GLY B C 1
ATOM 2284 O O . GLY B 1 84 ? -9.477 -6.734 14.094 1 94.88 84 GLY B O 1
ATOM 2285 N N . GLU B 1 85 ? -11.648 -6.391 13.602 1 96.62 85 GLU B N 1
ATOM 2286 C CA . GLU B 1 85 ? -12.039 -7.699 14.125 1 96.62 85 GLU B CA 1
ATOM 2287 C C . GLU B 1 85 ? -11.93 -8.773 13.047 1 96.62 85 GLU B C 1
ATOM 2289 O O . GLU B 1 85 ? -12.922 -9.422 12.711 1 96.62 85 GLU B O 1
ATOM 2294 N N . VAL B 1 86 ? -10.828 -8.953 12.484 1 97.19 86 VAL B N 1
ATOM 2295 C CA . VAL B 1 86 ? -10.516 -9.922 11.438 1 97.19 86 VAL B CA 1
ATOM 2296 C C . VAL B 1 86 ? -9.5 -10.938 11.953 1 97.19 86 VAL B C 1
ATOM 2298 O O . VAL B 1 86 ? -8.477 -10.555 12.531 1 97.19 86 VAL B O 1
ATOM 2301 N N . SER B 1 87 ? -9.797 -12.148 11.789 1 96.38 87 SER B N 1
ATOM 2302 C CA . SER B 1 87 ? -8.875 -13.211 12.172 1 96.38 87 SER B CA 1
ATOM 2303 C C . SER B 1 87 ? -8.656 -14.195 11.023 1 96.38 87 SER B C 1
ATOM 2305 O O . SER B 1 87 ? -9.594 -14.508 10.281 1 96.38 87 SER B O 1
ATOM 2307 N N . ILE B 1 88 ? -7.461 -14.641 10.898 1 97.38 88 ILE B N 1
ATOM 2308 C CA . ILE B 1 88 ? -7.094 -15.602 9.859 1 97.38 88 ILE B CA 1
ATOM 2309 C C . ILE B 1 88 ? -6.512 -16.859 10.5 1 97.38 88 ILE B C 1
ATOM 2311 O O . ILE B 1 88 ? -5.672 -16.781 11.398 1 97.38 88 ILE B O 1
ATOM 2315 N N . SER B 1 89 ? -7.016 -17.969 10.102 1 96.38 89 SER B N 1
ATOM 2316 C CA . SER B 1 89 ? -6.52 -19.25 10.578 1 96.38 89 SER B CA 1
ATOM 2317 C C . SER B 1 89 ? -6.387 -20.266 9.438 1 96.38 89 SER B C 1
ATOM 2319 O O . SER B 1 89 ? -6.934 -20.047 8.352 1 96.38 89 SER B O 1
ATOM 2321 N N . GLY B 1 90 ? -5.582 -21.297 9.688 1 94.12 90 GLY B N 1
ATOM 2322 C CA . GLY B 1 90 ? -5.367 -22.328 8.68 1 94.12 90 GLY B CA 1
ATOM 2323 C C . GLY B 1 90 ? -3.975 -22.266 8.07 1 94.12 90 GLY B C 1
ATOM 2324 O O . GLY B 1 90 ? -3.146 -21.453 8.469 1 94.12 90 GLY B O 1
ATOM 2325 N N . THR B 1 91 ? -3.697 -23.281 7.152 1 87.88 91 THR B N 1
ATOM 2326 C CA . THR B 1 91 ? -2.393 -23.344 6.504 1 87.88 91 THR B CA 1
ATOM 2327 C C . THR B 1 91 ? -2.506 -24 5.133 1 87.88 91 THR B C 1
ATOM 2329 O O . THR B 1 91 ? -3.525 -24.625 4.816 1 87.88 91 THR B O 1
ATOM 2332 N N . GLY B 1 92 ? -1.491 -23.766 4.414 1 92.62 92 GLY B N 1
ATOM 2333 C CA . GLY B 1 92 ? -1.413 -24.438 3.121 1 92.62 92 GLY B CA 1
ATOM 2334 C C . GLY B 1 92 ? -2.363 -23.859 2.092 1 92.62 92 GLY B C 1
ATOM 2335 O O . GLY B 1 92 ? -2.383 -22.641 1.875 1 92.62 92 GLY B O 1
ATOM 2336 N N . HIS B 1 93 ? -3.189 -24.703 1.545 1 95.75 93 HIS B N 1
ATOM 2337 C CA . HIS B 1 93 ? -3.99 -24.297 0.398 1 95.75 93 HIS B CA 1
ATOM 2338 C C . HIS B 1 93 ? -5.316 -23.688 0.841 1 95.75 93 HIS B C 1
ATOM 2340 O O . HIS B 1 93 ? -6.016 -23.062 0.04 1 95.75 93 HIS B O 1
ATOM 2346 N N . ARG B 1 94 ? -5.656 -23.844 2.082 1 96.94 94 ARG B N 1
ATOM 2347 C CA . ARG B 1 94 ? -6.934 -23.328 2.564 1 96.94 94 ARG B CA 1
ATOM 2348 C C . ARG B 1 94 ? -6.746 -22.5 3.832 1 96.94 94 ARG B C 1
ATOM 2350 O O . ARG B 1 94 ? -6.102 -22.953 4.781 1 96.94 94 ARG B O 1
ATOM 2357 N N . LEU B 1 95 ? -7.305 -21.25 3.818 1 97.5 95 LEU B N 1
ATOM 2358 C CA . LEU B 1 95 ? -7.363 -20.391 5 1 97.5 95 LEU B CA 1
ATOM 2359 C C . LEU B 1 95 ? -8.805 -20.047 5.352 1 97.5 95 LEU B C 1
ATOM 2361 O O . LEU B 1 95 ? -9.688 -20.094 4.492 1 97.5 95 LEU B O 1
ATOM 2365 N N . GLN B 1 96 ? -8.992 -19.812 6.59 1 97.69 96 GLN B N 1
ATOM 2366 C CA . GLN B 1 96 ? -10.289 -19.312 7.055 1 97.69 96 GLN B CA 1
ATOM 2367 C C . GLN B 1 96 ? -10.18 -17.891 7.57 1 97.69 96 GLN B C 1
ATOM 2369 O O . GLN B 1 96 ? -9.289 -17.562 8.359 1 97.69 96 GLN B O 1
ATOM 2374 N N . CYS B 1 97 ? -11.023 -17.047 7.039 1 97.94 97 CYS B N 1
ATOM 2375 C CA . CYS B 1 97 ? -11.125 -15.664 7.488 1 97.94 97 CYS B CA 1
ATOM 2376 C C . CYS B 1 97 ? -12.406 -15.445 8.289 1 97.94 97 CYS B C 1
ATOM 2378 O O . CYS B 1 97 ? -13.5 -15.727 7.801 1 97.94 97 CYS B O 1
ATOM 2380 N N . THR B 1 98 ? -12.258 -14.953 9.492 1 97.44 98 THR B N 1
ATOM 2381 C CA . THR B 1 98 ? -13.414 -14.727 10.359 1 97.44 98 THR B CA 1
ATOM 2382 C C . THR B 1 98 ? -13.5 -13.258 10.766 1 97.44 98 THR B C 1
ATOM 2384 O O . THR B 1 98 ? -12.5 -12.656 11.164 1 97.44 98 THR B O 1
ATOM 2387 N N . LEU B 1 99 ? -14.68 -12.734 10.625 1 97.81 99 LEU B N 1
ATOM 2388 C CA . LEU B 1 99 ? -14.945 -11.344 10.984 1 97.81 99 LEU B CA 1
ATOM 2389 C C . LEU B 1 99 ? -15.914 -11.258 12.164 1 97.81 99 LEU B C 1
ATOM 2391 O O . LEU B 1 99 ? -16.969 -11.891 12.148 1 97.81 99 LEU B O 1
ATOM 2395 N N . GLY B 1 100 ? -15.492 -10.453 13.094 1 95.88 100 GLY B N 1
ATOM 2396 C CA . GLY B 1 100 ? -16.375 -10.234 14.227 1 95.88 100 GLY B CA 1
ATOM 2397 C C . GLY B 1 100 ? -15.984 -11.039 15.453 1 95.88 100 GLY B C 1
ATOM 2398 O O . GLY B 1 100 ? -14.992 -11.766 15.43 1 95.88 100 GLY B O 1
ATOM 2399 N N . LYS B 1 101 ? -16.734 -10.789 16.453 1 90.31 101 LYS B N 1
ATOM 2400 C CA . LYS B 1 101 ? -16.5 -11.469 17.734 1 90.31 101 LYS B CA 1
ATOM 2401 C C . LYS B 1 101 ? -17.781 -12.117 18.25 1 90.31 101 LYS B C 1
ATOM 2403 O O . LYS B 1 101 ? -18.891 -11.688 17.906 1 90.31 101 LYS B O 1
ATOM 2408 N N . GLY B 1 102 ? -17.609 -13.125 19.031 1 87.25 102 GLY B N 1
ATOM 2409 C CA . GLY B 1 102 ? -18.734 -13.75 19.703 1 87.25 102 GLY B CA 1
ATOM 2410 C C . GLY B 1 102 ? -19.578 -14.594 18.781 1 87.25 102 GLY B C 1
ATOM 2411 O O . GLY B 1 102 ? -19.062 -15.398 18 1 87.25 102 GLY B O 1
ATOM 2412 N N . SER B 1 103 ? -20.969 -14.414 18.922 1 84.75 103 SER B N 1
ATOM 2413 C CA . SER B 1 103 ? -21.922 -15.266 18.219 1 84.75 103 SER B CA 1
ATOM 2414 C C . SER B 1 103 ? -22.281 -14.672 16.859 1 84.75 103 SER B C 1
ATOM 2416 O O . SER B 1 103 ? -22.922 -15.336 16.031 1 84.75 103 SER B O 1
ATOM 2418 N N . SER B 1 104 ? -21.844 -13.578 16.531 1 87.75 104 SER B N 1
ATOM 2419 C CA . SER B 1 104 ? -22.219 -12.898 15.297 1 87.75 104 SER B CA 1
ATOM 2420 C C . SER B 1 104 ? -21.047 -12.812 14.328 1 87.75 104 SER B C 1
ATOM 2422 O O . SER B 1 104 ? -20.844 -11.797 13.664 1 87.75 104 SER B O 1
ATOM 2424 N N . THR B 1 105 ? -20.375 -13.984 14.188 1 94.62 105 THR B N 1
ATOM 2425 C CA . THR B 1 105 ? -19.188 -13.953 13.336 1 94.62 105 THR B CA 1
ATOM 2426 C C . THR B 1 105 ? -19.531 -14.367 11.906 1 94.62 105 THR B C 1
ATOM 2428 O O . THR B 1 105 ? -20.469 -15.141 11.688 1 94.62 105 THR B O 1
ATOM 2431 N N . LEU B 1 106 ? -18.953 -13.797 10.945 1 97.75 106 LEU B N 1
ATOM 2432 C CA . LEU B 1 106 ? -18.953 -14.227 9.547 1 97.75 106 LEU B CA 1
ATOM 2433 C C . LEU B 1 106 ? -17.656 -14.953 9.211 1 97.75 106 LEU B C 1
ATOM 2435 O O . LEU B 1 106 ? -16.562 -14.445 9.484 1 97.75 106 LEU B O 1
ATOM 2439 N N . THR B 1 107 ? -17.781 -16.172 8.633 1 97.69 107 THR B N 1
ATOM 2440 C CA . THR B 1 107 ? -16.594 -16.984 8.352 1 97.69 107 THR B CA 1
ATOM 2441 C C . THR B 1 107 ? -16.516 -17.328 6.867 1 97.69 107 THR B C 1
ATOM 2443 O O . THR B 1 107 ? -17.516 -17.734 6.266 1 97.69 107 THR B O 1
ATOM 2446 N N . TYR B 1 108 ? -15.352 -17.172 6.305 1 98.25 108 TYR B N 1
ATOM 2447 C CA . TYR B 1 108 ? -15.109 -17.422 4.891 1 98.25 108 TYR B CA 1
ATOM 2448 C C . TYR B 1 108 ? -13.977 -18.422 4.707 1 98.25 108 TYR B C 1
ATOM 2450 O O . TYR B 1 108 ? -12.914 -18.297 5.312 1 98.25 108 TYR B O 1
ATOM 2458 N N . ASP B 1 109 ? -14.219 -19.438 3.865 1 98.06 109 ASP B N 1
ATOM 2459 C CA . ASP B 1 109 ? -13.164 -20.359 3.477 1 98.06 109 ASP B CA 1
ATOM 2460 C C . ASP B 1 109 ? -12.453 -19.891 2.207 1 98.06 109 ASP B C 1
ATOM 2462 O O . ASP B 1 109 ? -13.039 -19.906 1.122 1 98.06 109 ASP B O 1
ATOM 2466 N N . LEU B 1 110 ? -11.172 -19.516 2.389 1 98.56 110 LEU B N 1
ATOM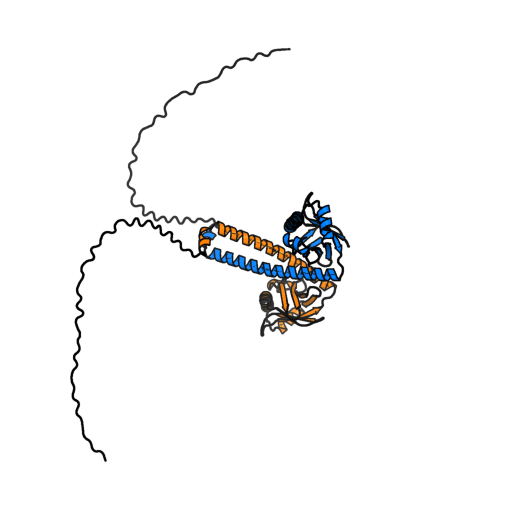 2467 C CA . LEU B 1 110 ? -10.383 -19.016 1.271 1 98.56 110 LEU B CA 1
ATOM 2468 C C . LEU B 1 110 ? -9.453 -20.094 0.727 1 98.56 110 LEU B C 1
ATOM 2470 O O . LEU B 1 110 ? -8.883 -20.875 1.495 1 98.56 110 LEU B O 1
ATOM 2474 N N . TYR B 1 111 ? -9.281 -20.062 -0.569 1 98.62 111 TYR B N 1
ATOM 2475 C CA . TYR B 1 111 ? -8.445 -21.062 -1.213 1 98.62 111 TYR B CA 1
ATOM 2476 C C . TYR B 1 111 ? -7.312 -20.406 -1.996 1 98.62 111 TYR B C 1
ATOM 2478 O O . TYR B 1 111 ? -7.473 -19.297 -2.514 1 98.62 111 TYR B O 1
ATOM 2486 N N . GLU B 1 112 ? -6.297 -21.094 -2.086 1 98.25 112 GLU B N 1
ATOM 2487 C CA . GLU B 1 112 ? -5.125 -20.562 -2.777 1 98.25 112 GLU B CA 1
ATOM 2488 C C . GLU B 1 112 ? -5.461 -20.188 -4.219 1 98.25 112 GLU B C 1
ATOM 2490 O O . GLU B 1 112 ? -6.078 -20.969 -4.941 1 98.25 112 GLU B O 1
ATOM 2495 N N . ALA B 1 113 ? -5 -19.047 -4.586 1 98.25 113 ALA B N 1
ATOM 2496 C CA . ALA B 1 113 ? -5.273 -18.5 -5.914 1 98.25 113 ALA B CA 1
ATOM 2497 C C . ALA B 1 113 ? -4.418 -19.188 -6.973 1 98.25 113 ALA B C 1
ATOM 2499 O O . ALA B 1 113 ? -3.33 -19.688 -6.672 1 98.25 113 ALA B O 1
ATOM 2500 N N . THR B 1 114 ? -4.969 -19.234 -8.195 1 97.56 114 THR B N 1
ATOM 2501 C CA . THR B 1 114 ? -4.152 -19.625 -9.336 1 97.56 114 THR B CA 1
ATOM 2502 C C . THR B 1 114 ? -3.041 -18.609 -9.578 1 97.56 114 THR B C 1
ATOM 2504 O O . THR B 1 114 ? -3.07 -17.5 -9.039 1 97.56 114 THR B O 1
ATOM 2507 N N . ALA B 1 115 ? -2.062 -19 -10.398 1 95.88 115 ALA B N 1
ATOM 2508 C CA . ALA B 1 115 ? -0.95 -18.109 -10.719 1 95.88 115 ALA B CA 1
ATOM 2509 C C . ALA B 1 115 ? -1.451 -16.781 -11.305 1 95.88 115 ALA B C 1
ATOM 2511 O O . ALA B 1 115 ? -0.949 -15.711 -10.961 1 95.88 115 ALA B O 1
ATOM 2512 N N . SER B 1 116 ? -2.406 -16.891 -12.164 1 97.06 116 SER B N 1
ATOM 2513 C CA . SER B 1 116 ? -2.955 -15.703 -12.82 1 97.06 116 SER B CA 1
ATOM 2514 C C . SER B 1 116 ? -3.711 -14.828 -11.828 1 97.06 116 SER B C 1
ATOM 2516 O O . SER B 1 116 ? -3.586 -13.602 -11.852 1 97.06 116 SER B O 1
ATOM 2518 N N . GLU B 1 117 ? -4.52 -15.422 -10.953 1 96.62 117 GLU B N 1
ATOM 2519 C CA . GLU B 1 117 ? -5.254 -14.68 -9.93 1 96.62 117 GLU B CA 1
ATOM 2520 C C . GLU B 1 117 ? -4.305 -13.992 -8.953 1 96.62 117 GLU B C 1
ATOM 2522 O O . GLU B 1 117 ? -4.531 -12.844 -8.562 1 96.62 117 GLU B O 1
ATOM 2527 N N . ARG B 1 118 ? -3.365 -14.734 -8.609 1 97.19 118 ARG B N 1
ATOM 2528 C CA . ARG B 1 118 ? -2.359 -14.219 -7.688 1 97.19 118 ARG B CA 1
ATOM 2529 C C . ARG B 1 118 ? -1.683 -12.977 -8.258 1 97.19 118 ARG B C 1
ATOM 2531 O O . ARG B 1 118 ? -1.577 -11.953 -7.582 1 9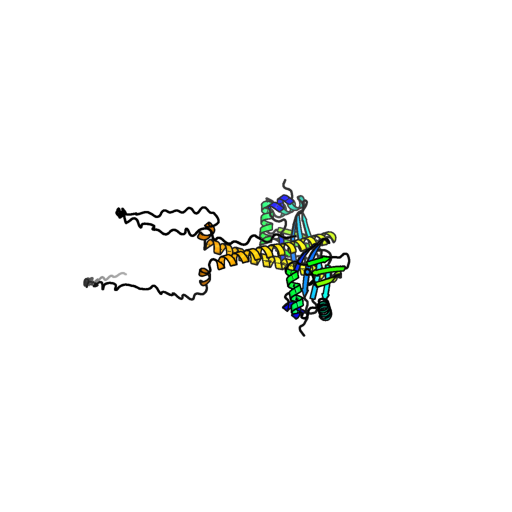7.19 118 ARG B O 1
ATOM 2538 N N . LYS B 1 119 ? -1.288 -13.094 -9.453 1 96.5 119 LYS B N 1
ATOM 2539 C CA . LYS B 1 119 ? -0.654 -11.969 -10.133 1 96.5 119 LYS B CA 1
ATOM 2540 C C . LYS B 1 119 ? -1.585 -10.758 -10.188 1 96.5 119 LYS B C 1
ATOM 2542 O O . LYS B 1 119 ? -1.174 -9.641 -9.875 1 96.5 119 LYS B O 1
ATOM 2547 N N . GLU B 1 120 ? -2.775 -10.945 -10.469 1 96.75 120 GLU B N 1
ATOM 2548 C CA . GLU B 1 120 ? -3.752 -9.867 -10.609 1 96.75 120 GLU B CA 1
ATOM 2549 C C . GLU B 1 120 ? -4.07 -9.234 -9.258 1 96.75 120 GLU B C 1
ATOM 2551 O O . GLU B 1 120 ? -4.133 -8.008 -9.141 1 96.75 120 GLU B O 1
ATOM 2556 N N . ASP B 1 121 ? -4.258 -10.062 -8.312 1 97.44 121 ASP B N 1
ATOM 2557 C CA . ASP B 1 121 ? -4.629 -9.562 -6.988 1 97.44 121 ASP B CA 1
ATOM 2558 C C . ASP B 1 121 ? -3.477 -8.797 -6.348 1 97.44 121 ASP B C 1
ATOM 2560 O O . ASP B 1 121 ? -3.689 -7.754 -5.723 1 97.44 121 ASP B O 1
ATOM 2564 N N . LEU B 1 122 ? -2.287 -9.344 -6.488 1 98 122 LEU B N 1
ATOM 2565 C CA . LEU B 1 122 ? -1.135 -8.656 -5.91 1 98 122 LEU B CA 1
ATOM 2566 C C . LEU B 1 122 ? -0.912 -7.305 -6.582 1 98 122 LEU B C 1
ATOM 2568 O O . LEU B 1 122 ? -0.647 -6.309 -5.91 1 98 122 LEU B O 1
ATOM 2572 N N . LYS B 1 123 ? -1.049 -7.309 -7.887 1 97.62 123 LYS B N 1
ATOM 2573 C CA . LYS B 1 123 ? -0.94 -6.051 -8.617 1 97.62 123 LYS B CA 1
ATOM 2574 C C . LYS B 1 123 ? -2.02 -5.066 -8.18 1 97.62 123 LYS B C 1
ATOM 2576 O O . LYS B 1 123 ? -1.727 -3.9 -7.906 1 97.62 123 LYS B O 1
ATOM 2581 N N . HIS B 1 124 ? -3.186 -5.559 -8.102 1 97.56 124 HIS B N 1
ATOM 2582 C CA . HIS B 1 124 ? -4.32 -4.719 -7.742 1 97.56 124 HIS B CA 1
ATOM 2583 C C . HIS B 1 124 ? -4.129 -4.098 -6.363 1 97.56 124 HIS B C 1
ATOM 2585 O O . HIS B 1 124 ? -4.246 -2.879 -6.207 1 97.56 124 HIS B O 1
ATOM 2591 N N . ILE B 1 125 ? -3.797 -4.91 -5.355 1 98.56 125 ILE B N 1
ATOM 2592 C CA . ILE B 1 125 ? -3.729 -4.41 -3.986 1 98.56 125 ILE B CA 1
ATOM 2593 C C . ILE B 1 125 ? -2.516 -3.496 -3.828 1 98.56 125 ILE B C 1
ATOM 2595 O O . ILE B 1 125 ? -2.564 -2.508 -3.094 1 98.56 125 ILE B O 1
ATOM 2599 N N . LEU B 1 126 ? -1.483 -3.809 -4.535 1 98.69 126 LEU B N 1
ATOM 2600 C CA . LEU B 1 126 ? -0.28 -2.984 -4.477 1 98.69 126 LEU B CA 1
ATOM 2601 C C . LEU B 1 126 ? -0.574 -1.561 -4.934 1 98.69 126 LEU B C 1
ATOM 2603 O O . LEU B 1 126 ? -0.269 -0.6 -4.223 1 98.69 126 LEU B O 1
ATOM 2607 N N . PHE B 1 127 ? -1.172 -1.379 -6.027 1 98.5 127 PHE B N 1
ATOM 2608 C CA . PHE B 1 127 ? -1.421 -0.043 -6.559 1 98.5 127 PHE B CA 1
ATOM 2609 C C . PHE B 1 127 ? -2.523 0.655 -5.77 1 98.5 127 PHE B C 1
ATOM 2611 O O . PHE B 1 127 ? -2.494 1.875 -5.598 1 98.5 127 PHE B O 1
ATOM 2618 N N . ARG B 1 128 ? -3.455 -0.111 -5.344 1 98.44 128 ARG B N 1
ATOM 2619 C CA . ARG B 1 128 ? -4.469 0.497 -4.488 1 98.44 128 ARG B CA 1
ATOM 2620 C C . ARG B 1 128 ? -3.842 1.106 -3.238 1 98.44 128 ARG B C 1
ATOM 2622 O O . ARG B 1 128 ? -4.164 2.236 -2.863 1 98.44 128 ARG B O 1
ATOM 2629 N N . LEU B 1 129 ? -2.99 0.315 -2.631 1 98.75 129 LEU B N 1
ATOM 2630 C CA . LEU B 1 129 ? -2.322 0.806 -1.43 1 98.75 129 LEU B CA 1
ATOM 2631 C C . LEU B 1 129 ? -1.443 2.01 -1.75 1 98.75 129 LEU B C 1
ATOM 2633 O O . LEU B 1 129 ? -1.435 2.992 -1.005 1 98.75 129 LEU B O 1
ATOM 2637 N N . ALA B 1 130 ? -0.749 1.919 -2.838 1 98.56 130 ALA B N 1
ATOM 2638 C CA . ALA B 1 130 ? 0.12 3.023 -3.238 1 98.56 130 ALA B CA 1
ATOM 2639 C C . ALA B 1 130 ? -0.686 4.297 -3.48 1 98.56 130 ALA B C 1
ATOM 2641 O O . ALA B 1 130 ? -0.296 5.379 -3.037 1 98.56 130 ALA B O 1
ATOM 2642 N N . ASP B 1 131 ? -1.777 4.172 -4.133 1 97.94 131 ASP B N 1
ATOM 2643 C CA . ASP B 1 131 ? -2.652 5.309 -4.387 1 97.94 131 ASP B CA 1
ATOM 2644 C C . ASP B 1 131 ? -3.229 5.863 -3.086 1 97.94 131 ASP B C 1
ATOM 2646 O O . ASP B 1 131 ? -3.338 7.078 -2.916 1 97.94 131 ASP B O 1
ATOM 2650 N N . LYS B 1 132 ? -3.588 4.992 -2.307 1 98.25 132 LYS B N 1
ATOM 2651 C CA . LYS B 1 132 ? -4.168 5.418 -1.036 1 98.25 132 LYS B CA 1
ATOM 2652 C C . LYS B 1 132 ? -3.148 6.184 -0.198 1 98.25 132 LYS B C 1
ATOM 2654 O O . LYS B 1 132 ? -3.49 7.176 0.448 1 98.25 132 LYS B O 1
ATOM 2659 N N . VAL B 1 133 ? -1.943 5.727 -0.149 1 98.25 133 VAL B N 1
ATOM 2660 C CA . VAL B 1 133 ? -0.888 6.441 0.561 1 98.25 133 VAL B CA 1
ATOM 2661 C C . VAL B 1 133 ? -0.76 7.859 0.005 1 98.25 133 VAL B C 1
ATOM 2663 O O . VAL B 1 133 ? -0.695 8.828 0.766 1 98.25 133 VAL B O 1
ATOM 2666 N N . THR B 1 134 ? -0.712 7.965 -1.291 1 96.31 134 THR B N 1
ATOM 2667 C CA . THR B 1 134 ? -0.603 9.266 -1.934 1 96.31 134 THR B CA 1
ATOM 2668 C C . THR B 1 134 ? -1.772 10.164 -1.538 1 96.31 134 THR B C 1
ATOM 2670 O O . THR B 1 134 ? -1.575 11.328 -1.181 1 96.31 134 THR B O 1
ATOM 2673 N N . GLU B 1 135 ? -2.91 9.617 -1.586 1 97.5 135 GLU B N 1
ATOM 2674 C CA . GLU B 1 135 ? -4.125 10.352 -1.254 1 97.5 135 GLU B CA 1
ATOM 2675 C C . GLU B 1 135 ? -4.105 10.828 0.198 1 97.5 135 GLU B C 1
ATOM 2677 O O . GLU B 1 135 ? -4.387 11.992 0.482 1 97.5 135 GLU B O 1
ATOM 2682 N N . LEU B 1 136 ? -3.807 9.945 1.055 1 97.88 136 LEU B N 1
ATOM 2683 C CA . LEU B 1 136 ? -3.824 10.242 2.482 1 97.88 136 LEU B CA 1
ATOM 2684 C C . LEU B 1 136 ? -2.744 11.258 2.838 1 97.88 136 LEU B C 1
ATOM 2686 O O . LEU B 1 136 ? -2.951 12.117 3.701 1 97.88 136 LEU B O 1
ATOM 2690 N N . ASP B 1 137 ? -1.582 11.156 2.203 1 96.19 137 ASP B N 1
ATOM 2691 C CA . ASP B 1 137 ? -0.521 12.133 2.406 1 96.19 137 ASP B CA 1
ATOM 2692 C C . ASP B 1 137 ? -0.993 13.539 2.037 1 96.19 137 ASP B C 1
ATOM 2694 O O . ASP B 1 137 ? -0.729 14.5 2.764 1 96.19 137 ASP B O 1
ATOM 2698 N N . LEU B 1 138 ? -1.688 13.656 0.966 1 95.69 138 LEU B N 1
ATOM 2699 C CA . LEU B 1 138 ? -2.203 14.945 0.508 1 95.69 138 LEU B CA 1
ATOM 2700 C C . LEU B 1 138 ? -3.246 15.484 1.479 1 95.69 138 LEU B C 1
ATOM 2702 O O . LEU B 1 138 ? -3.217 16.672 1.83 1 95.69 138 LEU B O 1
ATOM 2706 N N . LYS B 1 139 ? -4.117 14.672 1.913 1 96.88 139 LYS B N 1
ATOM 2707 C CA . LYS B 1 139 ? -5.16 15.086 2.848 1 96.88 139 LYS B CA 1
ATOM 2708 C C . LYS B 1 139 ? -4.562 15.523 4.18 1 96.88 139 LYS B C 1
ATOM 2710 O O . LYS B 1 139 ? -5.039 16.484 4.793 1 96.88 139 LYS B O 1
ATOM 2715 N N . LEU B 1 140 ? -3.59 14.758 4.57 1 96.69 140 LEU B N 1
ATOM 2716 C CA . LEU B 1 140 ? -2.939 15.102 5.828 1 96.69 140 LEU B CA 1
ATOM 2717 C C . LEU B 1 140 ? -2.236 16.453 5.723 1 96.69 140 LEU B C 1
ATOM 2719 O O . LEU B 1 140 ? -2.291 17.266 6.652 1 96.69 140 LEU B O 1
ATOM 2723 N N . ALA B 1 141 ? -1.539 16.656 4.637 1 95.31 141 ALA B N 1
ATOM 2724 C CA . ALA B 1 141 ? -0.877 17.938 4.414 1 95.31 141 ALA B CA 1
ATOM 2725 C C . ALA B 1 141 ? -1.882 19.078 4.445 1 95.31 141 ALA B C 1
ATOM 2727 O O . ALA B 1 141 ? -1.628 20.125 5.062 1 95.31 141 ALA B O 1
ATOM 2728 N N . ASP B 1 142 ? -2.969 18.906 3.844 1 95.56 142 ASP B N 1
ATOM 2729 C CA . ASP B 1 142 ? -4.027 19.906 3.828 1 95.56 142 ASP B CA 1
ATOM 2730 C C . ASP B 1 142 ? -4.551 20.188 5.238 1 95.56 142 ASP B C 1
ATOM 2732 O O . ASP B 1 142 ? -4.762 21.328 5.617 1 95.56 142 ASP B O 1
ATOM 2736 N N . SER B 1 143 ? -4.777 19.141 5.934 1 94.06 143 SER B N 1
ATOM 2737 C CA . SER B 1 143 ? -5.273 19.266 7.301 1 94.06 143 SER B CA 1
ATOM 2738 C C . SER B 1 143 ? -4.266 19.984 8.188 1 94.06 143 SER B C 1
ATOM 2740 O O . SER B 1 143 ? -4.645 20.828 9.008 1 94.06 143 SER B O 1
ATOM 2742 N N . THR B 1 144 ? -3.074 19.688 8.016 1 93.19 144 THR B N 1
ATOM 2743 C CA . THR B 1 144 ? -2.014 20.328 8.789 1 93.19 144 THR B CA 1
ATOM 2744 C C . THR B 1 144 ? -1.932 21.812 8.469 1 93.19 144 THR B C 1
ATOM 2746 O O . THR B 1 144 ? -1.772 22.641 9.375 1 93.19 144 THR B O 1
ATOM 2749 N N . ASN B 1 145 ? -2.078 22.125 7.285 1 93.75 145 ASN B N 1
ATOM 2750 C CA . ASN B 1 145 ? -2.076 23.531 6.875 1 93.75 145 ASN B CA 1
ATOM 2751 C C . ASN B 1 145 ? -3.254 24.297 7.473 1 93.75 145 ASN B C 1
ATOM 2753 O O . ASN B 1 145 ? -3.107 25.438 7.895 1 93.75 145 ASN B O 1
ATOM 2757 N N . ARG B 1 146 ? -4.273 23.703 7.5 1 91.94 146 ARG B N 1
ATOM 2758 C CA . ARG B 1 146 ? -5.461 24.328 8.078 1 91.94 146 ARG B CA 1
ATOM 2759 C C . ARG B 1 146 ? -5.281 24.547 9.578 1 91.94 146 ARG B C 1
ATOM 2761 O O . ARG B 1 146 ? -5.656 25.594 10.102 1 91.94 146 ARG B O 1
ATOM 2768 N N . LEU B 1 147 ? -4.75 23.609 10.18 1 91.44 147 LEU B N 1
ATOM 2769 C CA . LEU B 1 147 ? -4.496 23.719 11.609 1 91.44 147 LEU B CA 1
ATOM 2770 C C . LEU B 1 147 ? -3.492 24.828 11.898 1 91.44 147 LEU B C 1
ATOM 2772 O O . LEU B 1 147 ? -3.68 25.609 12.828 1 91.44 147 LEU B O 1
ATOM 2776 N N . ASP B 1 148 ? -2.529 24.859 11.117 1 90.88 148 ASP B N 1
ATOM 2777 C CA . ASP B 1 148 ? -1.513 25.906 11.281 1 90.88 148 ASP B CA 1
ATOM 2778 C C . ASP B 1 148 ? -2.102 27.297 11.047 1 90.88 148 ASP B C 1
ATOM 2780 O O . ASP B 1 148 ? -1.78 28.234 11.773 1 90.88 148 ASP B O 1
ATOM 2784 N N . THR B 1 149 ? -2.9 27.391 10.125 1 89.56 149 THR B N 1
ATOM 2785 C CA . THR B 1 149 ? -3.564 28.656 9.828 1 89.56 149 THR B CA 1
ATOM 2786 C C . THR B 1 149 ? -4.465 29.078 10.992 1 89.56 149 THR B C 1
ATOM 2788 O O . THR B 1 149 ? -4.492 30.25 11.367 1 89.56 149 THR B O 1
ATOM 2791 N N . LEU B 1 150 ? -5.113 28.188 11.547 1 85.25 150 LEU B N 1
ATOM 2792 C CA . LEU B 1 150 ? -5.98 28.469 12.68 1 85.25 150 LEU B CA 1
ATOM 2793 C C . LEU B 1 150 ? -5.16 28.891 13.898 1 85.25 150 LEU B C 1
ATOM 2795 O O . LEU B 1 150 ? -5.562 29.797 14.633 1 85.25 150 LEU B O 1
ATOM 2799 N N . ARG B 1 151 ? -4.082 28.344 14.07 1 84.62 151 ARG B N 1
ATOM 2800 C CA . ARG B 1 151 ? -3.205 28.672 15.188 1 84.62 151 ARG B CA 1
ATOM 2801 C C . ARG B 1 151 ? -2.617 30.078 15.023 1 84.62 151 ARG B C 1
ATOM 2803 O O . ARG B 1 151 ? -2.482 30.812 15.992 1 84.62 151 ARG B O 1
ATOM 2810 N N . GLN B 1 152 ? -2.26 30.359 13.859 1 87.44 152 GLN B N 1
ATOM 2811 C CA . GLN B 1 152 ? -1.664 31.656 13.578 1 87.44 152 GLN B CA 1
ATOM 2812 C C . GLN B 1 152 ? -2.693 32.781 13.719 1 87.44 152 GLN B C 1
ATOM 2814 O O . GLN B 1 152 ? -2.357 33.906 14.133 1 87.44 152 GLN B O 1
ATOM 2819 N N . ASN B 1 153 ? -3.818 32.469 13.344 1 81.5 153 ASN B N 1
ATOM 2820 C CA . ASN B 1 153 ? -4.875 33.469 13.406 1 81.5 153 ASN B CA 1
ATOM 2821 C C . ASN B 1 153 ? -5.441 33.625 14.82 1 81.5 153 ASN B C 1
ATOM 2823 O O . ASN B 1 153 ? -6.16 34.562 15.117 1 81.5 153 ASN B O 1
ATOM 2827 N N . HIS B 1 154 ? -5.117 32.719 15.656 1 71.62 154 HIS B N 1
ATOM 2828 C CA . HIS B 1 154 ? -5.574 32.781 17.047 1 71.62 154 HIS B CA 1
ATOM 2829 C C . HIS B 1 154 ? -4.438 32.5 18.016 1 71.62 154 HIS B C 1
ATOM 2831 O O . HIS B 1 154 ? -4.473 31.5 18.734 1 71.62 154 HIS B O 1
ATOM 2837 N N . PRO B 1 155 ? -3.365 33.344 17.906 1 62.88 155 PRO B N 1
ATOM 2838 C CA . PRO B 1 155 ? -2.176 33.094 18.734 1 62.88 155 PRO B CA 1
ATOM 2839 C C . PRO B 1 155 ? -2.479 33.125 20.219 1 62.88 155 PRO B C 1
ATOM 2841 O O . PRO B 1 155 ? -1.788 32.469 21 1 62.88 155 PRO B O 1
ATOM 2844 N N . GLU B 1 156 ? -3.346 34.062 20.656 1 58.16 156 GLU B N 1
ATOM 2845 C CA . GLU B 1 156 ? -3.6 34.312 22.078 1 58.16 156 GLU B CA 1
ATOM 2846 C C . GLU B 1 156 ? -3.98 33.031 22.797 1 58.16 156 GLU B C 1
ATOM 2848 O O . GLU B 1 156 ? -3.762 32.906 24 1 58.16 156 GLU B O 1
ATOM 2853 N N . ARG B 1 157 ? -4.516 32 22.141 1 53.97 157 ARG B N 1
ATOM 2854 C CA . ARG B 1 157 ? -5.211 30.906 22.781 1 53.97 157 ARG B CA 1
ATOM 2855 C C . ARG B 1 157 ? -4.289 29.688 22.938 1 53.97 157 ARG B C 1
ATOM 2857 O O . ARG B 1 157 ? -4.66 28.703 23.578 1 53.97 157 ARG B O 1
ATOM 2864 N N . GLN B 1 158 ? -3.135 29.703 22.406 1 52.28 158 GLN B N 1
ATOM 2865 C CA . GLN B 1 158 ? -2.178 28.625 22.656 1 52.28 158 GLN B CA 1
ATOM 2866 C C . GLN B 1 158 ? -1.516 28.781 24.016 1 52.28 158 GLN B C 1
ATOM 2868 O O . GLN B 1 158 ? -0.68 27.953 24.406 1 52.28 158 GLN B O 1
ATOM 2873 N N . VAL B 1 159 ? -1.632 29.938 24.719 1 44 159 VAL B N 1
ATOM 2874 C CA . VAL B 1 159 ? -1.021 30.172 26.016 1 44 159 VAL B CA 1
ATOM 2875 C C . VAL B 1 159 ? -1.675 29.281 27.062 1 44 159 VAL B C 1
ATOM 2877 O O . VAL B 1 159 ? -1.271 29.266 28.234 1 44 159 VAL B O 1
ATOM 2880 N N . GLY B 1 160 ? -2.836 28.734 26.797 1 44.38 160 GLY B N 1
ATOM 2881 C CA . GLY B 1 160 ? -3.453 28.125 27.969 1 44.38 160 GLY B CA 1
ATOM 2882 C C . GLY B 1 160 ? -2.74 26.875 28.438 1 44.38 160 GLY B C 1
ATOM 2883 O O . GLY B 1 160 ? -3.115 26.281 29.453 1 44.38 160 GLY B O 1
ATOM 2884 N N . ALA B 1 161 ? -2.078 26.094 27.625 1 41.69 161 ALA B N 1
ATOM 2885 C CA . ALA B 1 161 ? -1.524 24.969 28.391 1 41.69 161 ALA B CA 1
ATOM 2886 C C . ALA B 1 161 ? -0.333 25.422 29.234 1 41.69 161 ALA B C 1
ATOM 2888 O O . ALA B 1 161 ? 0.274 24.609 29.938 1 41.69 161 ALA B O 1
ATOM 2889 N N . LYS B 1 162 ? 0.526 26.297 28.906 1 42.59 162 LYS B N 1
ATOM 2890 C CA . LYS B 1 162 ? 1.396 26.688 30.016 1 42.59 162 LYS B CA 1
ATOM 2891 C C . LYS B 1 162 ? 0.633 27.5 31.047 1 42.59 162 LYS B C 1
ATOM 2893 O O . LYS B 1 162 ? -0.016 28.5 30.719 1 42.59 162 LYS B O 1
ATOM 2898 N N . GLY B 1 163 ? 0.185 26.844 32.188 1 40.5 163 GLY B N 1
ATOM 2899 C CA . GLY B 1 163 ? -0.314 27.375 33.469 1 40.5 163 GLY B CA 1
ATOM 2900 C C . GLY B 1 163 ? 0.357 28.688 33.875 1 40.5 163 GLY B C 1
ATOM 2901 O O . GLY B 1 163 ? 0.234 29.125 35 1 40.5 163 GLY B O 1
ATOM 2902 N N . GLY B 1 164 ? 1.475 29.062 33.344 1 39.12 164 GLY B N 1
ATOM 2903 C CA . GLY B 1 164 ? 1.846 30.188 34.219 1 39.12 164 GLY B CA 1
ATOM 2904 C C . GLY B 1 164 ? 0.908 31.359 34.094 1 39.12 164 GLY B C 1
ATOM 2905 O O . GLY B 1 164 ? 0.638 31.828 32.969 1 39.12 164 GLY B O 1
ATOM 2906 N N . ALA B 1 165 ? -0.186 31.531 34.938 1 36.75 165 ALA B N 1
ATOM 2907 C CA . ALA B 1 165 ? -1.003 32.625 35.5 1 36.75 165 ALA B CA 1
ATOM 2908 C C . ALA B 1 165 ? -0.236 33.938 35.531 1 36.75 165 ALA B C 1
ATOM 2910 O O . ALA B 1 165 ? 0.246 34.344 36.594 1 36.75 165 ALA B O 1
ATOM 2911 N N . GLY B 1 166 ? 0.748 34.25 34.781 1 36.34 166 GLY B N 1
ATOM 2912 C CA . GLY B 1 166 ? 1.021 35.625 35.188 1 36.34 166 GLY B CA 1
ATOM 2913 C C . GLY B 1 166 ? -0.141 36.562 34.938 1 36.34 166 GLY B C 1
ATOM 2914 O O . GLY B 1 166 ? -0.543 36.75 33.781 1 36.34 166 GLY B O 1
ATOM 2915 N N . PHE B 1 167 ? -1.241 36.594 35.844 1 36.69 167 PHE B N 1
ATOM 2916 C CA . PHE B 1 167 ? -2.111 37.688 36.219 1 36.69 167 PHE B CA 1
ATOM 2917 C C . PHE B 1 167 ? -1.383 39.031 36.094 1 36.69 167 PHE B C 1
ATOM 2919 O O . PHE B 1 167 ? -0.515 39.344 36.906 1 36.69 167 PHE B O 1
ATOM 2926 N N . ASP B 1 168 ? -0.913 39.344 35 1 34.16 168 ASP B N 1
ATOM 2927 C CA . ASP B 1 168 ? -0.647 40.781 35.062 1 34.16 168 ASP B CA 1
ATOM 2928 C C . ASP B 1 168 ? -1.918 41.562 35.406 1 34.16 168 ASP B C 1
ATOM 2930 O O . ASP B 1 168 ? -2.809 41.688 34.562 1 34.16 168 ASP B O 1
ATOM 2934 N N . LEU B 1 169 ? -2.555 41.375 36.594 1 35.09 169 LEU B N 1
ATOM 2935 C CA . LEU B 1 169 ? -3.408 42.219 37.406 1 35.09 169 LEU B CA 1
ATOM 2936 C C . LEU B 1 169 ? -2.98 43.688 37.281 1 35.09 169 LEU B C 1
ATOM 2938 O O . LEU B 1 169 ? -2.371 44.219 38.219 1 35.09 169 LEU B O 1
ATOM 2942 N N . ASP B 1 170 ? -2.301 44.094 36.312 1 34.62 170 ASP B N 1
ATOM 2943 C CA . ASP B 1 170 ? -2.172 45.531 36.531 1 34.62 170 ASP B CA 1
ATOM 2944 C C . ASP B 1 170 ? -3.523 46.219 36.406 1 34.62 170 ASP B C 1
ATOM 2946 O O . ASP B 1 170 ? -3.939 46.594 35.312 1 34.62 170 ASP B O 1
ATOM 2950 N N . MET B 1 171 ? -4.746 45.594 36.781 1 34.66 171 MET B N 1
ATOM 2951 C CA . MET B 1 171 ? -5.902 46.438 37.031 1 34.66 171 MET B CA 1
ATOM 2952 C C . MET B 1 171 ? -5.496 47.719 37.781 1 34.66 171 MET B C 1
ATOM 2954 O O . MET B 1 171 ? -4.938 47.656 38.875 1 34.66 171 MET B O 1
ATOM 2958 N N . GLN B 1 172 ? -5.031 48.688 37.031 1 32.16 172 GLN B N 1
ATOM 2959 C CA . GLN B 1 172 ? -4.887 50.031 37.5 1 32.16 172 GLN B CA 1
ATOM 2960 C C . GLN B 1 172 ? -6.035 50.438 38.438 1 32.16 172 GLN B C 1
ATOM 2962 O O . GLN B 1 172 ? -7.188 50.5 38 1 32.16 172 GLN B O 1
ATOM 2967 N N . ARG B 1 173 ? -6.035 49.875 39.719 1 34.75 173 ARG B N 1
ATOM 2968 C CA . ARG B 1 173 ? -6.758 50.375 40.906 1 34.75 173 ARG B CA 1
ATOM 2969 C C . ARG B 1 173 ? -6.742 51.906 40.938 1 34.75 173 ARG B C 1
ATOM 2971 O O . ARG B 1 173 ? -5.738 52.5 41.312 1 34.75 173 ARG B O 1
ATOM 2978 N N . ASN B 1 174 ? -6.938 52.594 39.812 1 36.22 174 ASN B N 1
ATOM 2979 C CA . ASN B 1 174 ? -7.191 53.969 40.219 1 36.22 174 ASN B CA 1
ATOM 2980 C C . ASN B 1 174 ? -8.352 54.062 41.188 1 36.22 174 ASN B C 1
ATOM 2982 O O . ASN B 1 174 ? -9.508 54.219 40.781 1 36.22 174 ASN B O 1
ATOM 2986 N N . ARG B 1 175 ? -8.555 53.031 42.125 1 33.72 175 ARG B N 1
ATOM 2987 C CA . ARG B 1 175 ? -9.602 53.188 43.125 1 33.72 175 ARG B CA 1
ATOM 2988 C C . ARG B 1 175 ? -9.445 54.531 43.875 1 33.72 175 ARG B C 1
ATOM 2990 O O . ARG B 1 175 ? -8.383 54.812 44.406 1 33.72 175 ARG B O 1
ATOM 2997 N N . GLY B 1 176 ? -9.984 55.625 43.344 1 35.19 176 GLY B N 1
ATOM 2998 C CA . GLY B 1 176 ? -10.203 56.812 44.156 1 35.19 176 GLY B CA 1
ATOM 2999 C C . GLY B 1 176 ? -10.492 56.469 45.625 1 35.19 176 GLY B C 1
ATOM 3000 O O . GLY B 1 176 ? -10.766 55.312 45.938 1 35.19 176 GLY B O 1
ATOM 3001 N N . PRO B 1 177 ? -10.047 57.25 46.625 1 35.75 177 PRO B N 1
ATOM 3002 C CA . PRO B 1 177 ? -10.188 57.094 48.062 1 35.75 177 PRO B CA 1
ATOM 3003 C C . PRO B 1 177 ? -11.594 56.656 48.5 1 35.75 177 PRO B C 1
ATOM 3005 O O . PRO B 1 177 ? -12.57 57.344 48.125 1 35.75 177 PRO B O 1
ATOM 3008 N N . ALA B 1 178 ? -11.961 55.375 48.406 1 34.44 178 ALA B N 1
ATOM 3009 C CA . ALA B 1 178 ? -13.289 55.031 48.875 1 34.44 178 ALA B CA 1
ATOM 3010 C C . ALA B 1 178 ? -13.562 55.594 50.25 1 34.44 178 ALA B C 1
ATOM 3012 O O . ALA B 1 178 ? -12.664 55.656 51.094 1 34.44 178 ALA B O 1
ATOM 3013 N N . ALA B 1 179 ? -14.531 56.438 50.344 1 35.56 179 ALA B N 1
ATOM 3014 C CA . ALA B 1 179 ? -15.023 57.125 51.531 1 35.56 179 ALA B CA 1
ATOM 3015 C C . ALA B 1 179 ? -15.211 56.156 52.719 1 35.56 179 ALA B C 1
ATOM 3017 O O . ALA B 1 179 ? -15.555 55 52.5 1 35.56 179 ALA B O 1
ATOM 3018 N N . LYS B 1 180 ? -14.461 56.375 53.812 1 33.66 180 LYS B N 1
ATOM 3019 C CA . LYS B 1 180 ? -14.508 55.844 55.188 1 33.66 180 LYS B CA 1
ATOM 3020 C C . LYS B 1 180 ? -15.945 55.625 55.625 1 33.66 180 LYS B C 1
ATOM 3022 O O . LYS B 1 180 ? -16.672 56.594 55.906 1 33.66 180 LYS B O 1
ATOM 3027 N N . VAL B 1 181 ? -16.656 54.625 55 1 34.31 181 VAL B N 1
ATOM 3028 C CA . VAL B 1 181 ? -18 54.531 55.531 1 34.31 181 VAL B CA 1
ATOM 3029 C C . VAL B 1 181 ? -17.938 54.219 57.031 1 34.31 181 VAL B C 1
ATOM 3031 O O . VAL B 1 181 ? -17.25 53.281 57.469 1 34.31 181 VAL B O 1
ATOM 3034 N N . ARG B 1 182 ? -18.266 55.094 57.906 1 35.22 182 ARG B N 1
ATOM 3035 C CA . ARG B 1 182 ? -18.453 55.094 59.344 1 35.22 182 ARG B CA 1
ATOM 3036 C C . ARG B 1 182 ? -19.375 53.969 59.781 1 35.22 182 ARG B C 1
ATOM 3038 O O . ARG B 1 182 ? -20.547 53.938 59.438 1 35.22 182 ARG B O 1
ATOM 3045 N N . ARG B 1 183 ? -18.75 52.75 59.844 1 34.91 183 ARG B N 1
ATOM 3046 C CA . ARG B 1 183 ? -19.562 51.625 60.344 1 34.91 183 ARG B CA 1
ATOM 3047 C C . ARG B 1 183 ? -20.234 52 61.656 1 34.91 183 ARG B C 1
ATOM 3049 O O . ARG B 1 183 ? -19.578 52.438 62.594 1 34.91 183 ARG B O 1
ATOM 3056 N N . LYS B 1 184 ? -21.516 52.094 61.688 1 29.92 184 LYS B N 1
ATOM 3057 C CA . LYS B 1 184 ? -22.391 52.406 62.812 1 29.92 184 LYS B CA 1
ATOM 3058 C C . LYS B 1 184 ? -22.297 51.312 63.875 1 29.92 184 LYS B C 1
ATOM 3060 O O . LYS B 1 184 ? -22.031 50.156 63.562 1 29.92 184 LYS B O 1
ATOM 3065 N N . GLU B 1 185 ? -22.266 51.562 65.188 1 30.88 185 GLU B N 1
ATOM 3066 C CA . GLU B 1 185 ? -22.109 51 66.562 1 30.88 185 GLU B CA 1
ATOM 3067 C C . GLU B 1 185 ? -23.172 49.938 66.812 1 30.88 185 GLU B C 1
ATOM 3069 O O . GLU B 1 185 ? -23.203 49.344 67.875 1 30.88 185 GLU B O 1
ATOM 3074 N N . GLY B 1 186 ? -23.719 49.125 65.812 1 25.19 186 GLY B N 1
ATOM 3075 C CA . GLY B 1 186 ? -25.016 48.719 66.25 1 25.19 186 GLY B CA 1
ATOM 3076 C C . GLY B 1 186 ? -24.953 47.875 67.562 1 25.19 186 GLY B C 1
ATOM 3077 O O . GLY B 1 186 ? -23.875 47.438 67.938 1 25.19 186 GLY B O 1
ATOM 3078 N N . TYR B 1 187 ? -26.219 47.219 68.125 1 29.16 187 TYR B N 1
ATOM 3079 C CA . TYR B 1 187 ? -27 46.906 69.312 1 29.16 187 TYR B CA 1
ATOM 3080 C C . TYR B 1 187 ? -26.609 45.531 69.875 1 29.16 187 TYR B C 1
ATOM 3082 O O . TYR B 1 187 ? -26.125 44.688 69.125 1 29.16 187 TYR B O 1
ATOM 3090 N N . SER B 1 188 ? -26.469 45.344 71.25 1 27.02 188 SER B N 1
ATOM 3091 C CA . SER B 1 188 ? -26.047 44.5 72.375 1 27.02 188 SER B CA 1
ATOM 3092 C C . SER B 1 188 ? -26.922 43.281 72.5 1 27.02 188 SER B C 1
ATOM 3094 O O . SER B 1 188 ? -26.875 42.562 73.5 1 27.02 188 SER B O 1
ATOM 3096 N N . ILE B 1 189 ? -27.25 42.562 71.375 1 28.41 189 ILE B N 1
ATOM 3097 C CA . ILE B 1 189 ? -28.438 41.75 71.625 1 28.41 189 ILE B CA 1
ATOM 3098 C C . ILE B 1 189 ? -28.141 40.719 72.688 1 28.41 189 ILE B C 1
ATOM 3100 O O . ILE B 1 189 ? -27.266 39.875 72.5 1 28.41 189 ILE B O 1
ATOM 3104 N N . LEU B 1 190 ? -28.391 40.875 74 1 28.95 190 LEU B N 1
ATOM 3105 C CA . LEU B 1 190 ? -28.344 40.156 75.25 1 28.95 190 LEU B CA 1
ATOM 3106 C C . LEU B 1 190 ? -29 38.781 75.125 1 28.95 190 LEU B C 1
ATOM 3108 O O . LEU B 1 190 ? -30.078 38.656 74.562 1 28.95 190 LEU B O 1
ATOM 3112 N N . ASN B 1 191 ? -28.203 37.719 74.875 1 26.66 191 ASN B N 1
ATOM 3113 C CA . ASN B 1 191 ? -28.594 36.344 74.812 1 26.66 191 ASN B CA 1
ATOM 3114 C C . ASN B 1 191 ? -29.266 35.875 76.062 1 26.66 191 ASN B C 1
ATOM 3116 O O . ASN B 1 191 ? -28.609 35.781 77.125 1 26.66 191 ASN B O 1
ATOM 3120 N N . PRO B 1 192 ? -30.484 36.25 76.438 1 23.59 192 PRO B N 1
ATOM 3121 C CA . PRO B 1 192 ? -31.141 36.062 77.75 1 23.59 192 PRO B CA 1
ATOM 3122 C C . PRO B 1 192 ? -31.109 34.594 78.188 1 23.59 192 PRO B C 1
ATOM 3124 O O . PRO B 1 192 ? -30.703 34.312 79.312 1 23.59 192 PRO B O 1
ATOM 3127 N N . GLU B 1 193 ? -32.125 33.75 77.812 1 22.89 193 GLU B N 1
ATOM 3128 C CA . GLU B 1 193 ? -33.094 33.125 78.688 1 22.89 193 GLU B CA 1
ATOM 3129 C C . GLU B 1 193 ? -32.625 31.734 79.125 1 22.89 193 GLU B C 1
ATOM 3131 O O . GLU B 1 193 ? -32.625 30.828 78.25 1 22.89 193 GLU B O 1
ATOM 3136 N N . SER B 1 194 ? -31.562 31.422 79.812 1 28.48 194 SER B N 1
ATOM 3137 C CA . SER B 1 194 ? -31.078 30.188 80.438 1 28.48 194 SER B CA 1
ATOM 3138 C C . SER B 1 194 ? -32.188 29.453 81.125 1 28.48 194 SER B C 1
ATOM 3140 O O . SER B 1 194 ? -31.969 28.828 82.188 1 28.48 194 SER B O 1
ATOM 3142 N N . LYS B 1 195 ? -33.344 29.141 80.625 1 23.17 195 LYS B N 1
ATOM 3143 C CA . LYS B 1 195 ? -34.375 28.812 81.562 1 23.17 195 LYS B CA 1
ATOM 3144 C C . LYS B 1 195 ? -34 27.594 82.438 1 23.17 195 LYS B C 1
ATOM 3146 O O . LYS B 1 195 ? -34.094 27.625 83.625 1 23.17 195 LYS B O 1
ATOM 3151 N N . ARG B 1 196 ? -34.344 26.203 82.062 1 24.5 196 ARG B N 1
ATOM 3152 C CA . ARG B 1 196 ? -35.5 25.609 82.75 1 24.5 196 ARG B CA 1
ATOM 3153 C C . ARG B 1 196 ? -35.031 24.734 83.875 1 24.5 196 ARG B C 1
ATOM 3155 O O . ARG B 1 196 ? -34.062 23.984 83.75 1 24.5 196 ARG B O 1
ATOM 3162 N N . VAL B 1 197 ? -35.75 24.766 85 1 26.11 197 VAL B N 1
ATOM 3163 C CA . VAL B 1 197 ? -35.719 24.453 86.438 1 26.11 197 VAL B CA 1
ATOM 3164 C C . VAL B 1 197 ? -35.875 22.953 86.625 1 26.11 197 VAL B C 1
ATOM 3166 O O . VAL B 1 197 ? -35.406 22.391 87.625 1 26.11 197 VAL B O 1
ATOM 3169 N N . LYS B 1 198 ? -36.469 21.969 85.812 1 25.91 198 LYS B N 1
ATOM 3170 C CA . LYS B 1 198 ? -37.406 21.297 86.688 1 25.91 198 LYS B CA 1
ATOM 3171 C C . LYS B 1 198 ? -36.719 20.391 87.688 1 25.91 198 LYS B C 1
ATOM 3173 O O . LYS B 1 198 ? -35.781 19.688 87.375 1 25.91 198 LYS B O 1
ATOM 3178 N N . ALA B 1 199 ? -37.156 20.344 88.938 1 26.81 199 ALA B N 1
ATOM 3179 C CA . ALA B 1 199 ? -36.812 19.938 90.312 1 26.81 199 ALA B CA 1
ATOM 3180 C C . ALA B 1 199 ? -36.844 18.422 90.438 1 26.81 199 ALA B C 1
ATOM 3182 O O . ALA B 1 199 ? -35.875 17.797 90.938 1 26.81 199 ALA B O 1
ATOM 3183 N N . PRO B 1 200 ? -38 17.953 91.125 1 26.58 200 PRO B N 1
ATOM 3184 C CA . PRO B 1 200 ? -38 17.312 92.438 1 26.58 200 PRO B CA 1
ATOM 3185 C C . PRO B 1 200 ? -37.938 15.789 92.375 1 26.58 200 PRO B C 1
ATOM 3187 O O . PRO B 1 200 ? -37.156 15.156 93.125 1 26.58 200 PRO B O 1
ATOM 3190 N N . ARG B 1 201 ? -39.031 14.961 91.812 1 23.11 201 ARG B N 1
ATOM 3191 C CA . ARG B 1 201 ? -39.938 14.406 92.75 1 23.11 201 ARG B CA 1
ATOM 3192 C C . ARG B 1 201 ? -39.469 13.039 93.25 1 23.11 201 ARG B C 1
ATOM 3194 O O . ARG B 1 201 ? -38.688 12.383 92.625 1 23.11 201 ARG B O 1
ATOM 3201 N N . GLY B 1 202 ? -40.25 12.281 94.312 1 25.17 202 GLY B N 1
ATOM 3202 C CA . GLY B 1 202 ? -40.312 11.492 95.5 1 25.17 202 GLY B CA 1
ATOM 3203 C C . GLY B 1 202 ? -40.438 10.008 95.25 1 25.17 202 GLY B C 1
ATOM 3204 O O . GLY B 1 202 ? -40.281 9.203 96.188 1 25.17 202 GLY B O 1
ATOM 3205 N N . VAL B 1 203 ? -40.75 9.289 94.125 1 29.97 203 VAL B N 1
ATOM 3206 C CA . VAL B 1 203 ? -41.844 8.352 94.438 1 29.97 203 VAL B CA 1
ATOM 3207 C C . VAL B 1 203 ? -41.281 7.188 95.25 1 29.97 203 VAL B C 1
ATOM 3209 O O . VAL B 1 203 ? -40.156 6.723 95 1 29.97 203 VAL B O 1
ATOM 3212 N N . HIS B 1 204 ? -42.125 6.555 96.25 1 28.48 204 HIS B N 1
ATOM 3213 C CA . HIS B 1 204 ? -42.312 5.75 97.438 1 28.48 204 HIS B CA 1
ATOM 3214 C C . HIS B 1 204 ? -42.344 4.262 97.125 1 28.48 204 HIS B C 1
ATOM 3216 O O . HIS B 1 204 ? -41.781 3.447 97.812 1 28.48 204 HIS B O 1
ATOM 3222 N N . PHE B 1 205 ? -43.156 3.604 96.188 1 25.03 205 PHE B N 1
ATOM 3223 C CA . PHE B 1 205 ? -44.156 2.678 96.75 1 25.03 205 PHE B CA 1
ATOM 3224 C C . PHE B 1 205 ? -43.5 1.392 97.188 1 25.03 205 PHE B C 1
ATOM 3226 O O . PHE B 1 205 ? -42.375 1.078 96.812 1 25.03 205 PHE B O 1
ATOM 3233 N N . ASP B 1 206 ? -44.375 0.327 97.25 1 26.78 206 ASP B N 1
ATOM 3234 C CA . ASP B 1 206 ? -45.062 -0.598 98.125 1 26.78 206 ASP B CA 1
ATOM 3235 C C . ASP B 1 206 ? -44.344 -1.942 98.188 1 26.78 206 ASP B C 1
ATOM 3237 O O . ASP B 1 206 ? -43.594 -2.287 97.25 1 26.78 206 ASP B O 1
ATOM 3241 N N . GLU B 1 207 ? -45.062 -2.875 98.875 1 28.42 207 GLU B N 1
ATOM 3242 C CA . GLU B 1 207 ? -45 -3.936 99.875 1 28.42 207 GLU B CA 1
ATOM 3243 C C . GLU B 1 207 ? -44.719 -5.289 99.25 1 28.42 207 GLU B C 1
ATOM 3245 O O . GLU B 1 207 ? -43.906 -6.066 99.75 1 28.42 207 GLU B O 1
ATOM 3250 N N . GLU B 1 208 ? -45.656 -5.793 98.312 1 27.58 208 GLU B N 1
ATOM 3251 C CA . GLU B 1 208 ? -46.406 -6.98 98.688 1 27.58 208 GLU B CA 1
ATOM 3252 C C . GLU B 1 208 ? -45.531 -8.234 98.562 1 27.58 208 GLU B C 1
ATOM 3254 O O . GLU B 1 208 ? -44.531 -8.25 97.875 1 27.58 208 GLU B O 1
ATOM 3259 N N . ASP B 1 209 ? -46.312 -9.484 98.875 1 27.02 209 ASP B N 1
ATOM 3260 C CA . ASP B 1 209 ? -46.469 -10.75 99.625 1 27.02 209 ASP B CA 1
ATOM 3261 C C . ASP B 1 209 ? -45.969 -11.922 98.75 1 27.02 209 ASP B C 1
ATOM 3263 O O . ASP B 1 209 ? -45.75 -13.016 99.312 1 27.02 209 ASP B O 1
ATOM 3267 N N . SER B 1 210 ? -46.406 -11.914 97.438 1 27.09 210 SER B N 1
ATOM 3268 C CA . SER B 1 210 ? -47.062 -13.188 97.188 1 27.09 210 SER B CA 1
ATOM 3269 C C . SER B 1 210 ? -46.125 -14.367 97.438 1 27.09 210 SER B C 1
ATOM 3271 O O . SER B 1 210 ? -44.938 -14.273 97.25 1 27.09 210 SER B O 1
ATOM 3273 N N . SER B 1 211 ? -46.844 -15.648 97.75 1 25.98 211 SER B N 1
ATOM 3274 C CA . SER B 1 211 ? -47 -17.062 98.062 1 25.98 211 SER B CA 1
ATOM 3275 C C . SER B 1 211 ? -46.219 -17.938 97.125 1 25.98 211 SER B C 1
ATOM 3277 O O . SER B 1 211 ? -46.281 -17.734 95.875 1 25.98 211 SER B O 1
#

Radius of gyration: 41.95 Å; Cα contacts (8 Å, |Δi|>4): 511; chains: 2; bounding box: 81×112×150 Å

InterPro domains:
  IPR027873 Protein PAXX [PF15384] (25-208)
  IPR027873 Protein PAXX [PTHR28586] (13-207)
  IPR054134 Protein PAXX, N-terminal domain [cd22286] (13-113)

Organism: Branchiostoma lanceolatum (NCBI:txid7740)